Protein AF-0000000075737032 (afdb_homodimer)

Nearest PDB structures (foldseek):
  5h0o-assembly1_A  TM=7.007E-01  e=1.321E+00  Geobacillus virus E2
  5h0o-assembly1_A  TM=7.013E-01  e=1.709E+00  Geobacillus virus E2

Radius of gyration: 25.72 Å; Cα contacts (8 Å, |Δi|>4): 1007; chains: 2; bounding box: 72×62×54 Å

pLDDT: mean 96.7, std 4.14, range [61.66, 98.94]

Secondary structure (DSSP, 8-state):
----PPPS--HHHHHHHHHTT---HHHHHHHHHTHHHHHHHHHHHHHHHHTT-GGGSPPBSEETTEEHHHHHHHIIIIITT-TTTHHHHHHHHT-SGGGB-TTTSSSBP-EEEESS-TTTBGGGTT-GGGEEEE-HHHHHHHTT---SSGGGPPP-TTT----SS--EEEEEE--SS-EEEEEE---TTS-HHHHHHHHHHHHHTTHHHHHHHHHHHHHHHHHHHHHHHHHHS-HHHHHHHHHHHHHHHHHH-TT-HHHHHHHHHHH-HHIIIIITS--/----PPPS--HHHHHHHHHTT---HHHHHHHHHTHHHHHHHHHHHHHHHHTT-GGGSPPBSEETTEEHHHHHHHIIIIITT-TTTHHHHHHHHT-SGGGB-TTTSSSBP-EEEESS-TTTBGGGTT-GGGEEEE-HHHHHHHTT---SSGGGPPP-TTT----SS--EEEEEE--SS-EEEEEE---TTS-HHHHHHHHHHHHHTTHHHHHHHHHHHHHHHHHHHHHHHHHHS-HHHHHHHHHHHHHHHHHH-TT-HHHHHHHHHHH-HHIIIIITS--

Organism: Rhodopseudomonas palustris (strain ATCC BAA-98 / CGA009) (NCBI:txid258594)

Sequence (558 aa):
MRHLSRPTFVARDVLNLCIKSIRDNALKERLALVVDQIDAAEASYIQHGNMQDLYQIPQTLGIGGVTVDEMKRVYKNTFAKSARTRNIYDKIKKLPVNDICPICGQRTVGGLDHYLAQSLHSALVLAPINLVPACSDCNKAKLDAQPNAAAEQTLHPYFDNVDNEAWLYAAVAETNPASLRFYPDPPAGWSPVNQERVFKHFRTFGLGALYASHSGEELTNIRYGLQRIARRGTVEDVRLELLDRAESAKAAHVNSWQTAMYCALAESDWFCAGGFNVSMRHLSRPTFVARDVLNLCIKSIRDNALKERLALVVDQIDAAEASYIQHGNMQDLYQIPQTLGIGGVTVDEMKRVYKNTFAKSARTRNIYDKIKKLPVNDICPICGQRTVGGLDHYLAQSLHSALVLAPINLVPACSDCNKAKLDAQPNAAAEQTLHPYFDNVDNEAWLYAAVAETNPASLRFYPDPPAGWSPVNQERVFKHFRTFGLGALYASHSGEELTNIRYGLQRIARRGTVEDVRLELLDRAESAKAAHVNSWQTAMYCALAESDWFCAGGFNVS

Structure (mmCIF, N/CA/C/O backbone):
data_AF-0000000075737032-model_v1
#
loop_
_entity.id
_entity.type
_entity.pdbx_description
1 polymer 'Possible EA31 gene protein, phage lambda'
#
loop_
_atom_site.group_PDB
_atom_site.id
_atom_site.type_symbol
_atom_site.label_atom_id
_atom_site.label_alt_id
_atom_site.label_comp_id
_atom_site.label_asym_id
_atom_site.label_entity_id
_atom_site.label_seq_id
_atom_site.pdbx_PDB_ins_code
_atom_site.Cartn_x
_atom_site.Cartn_y
_atom_site.Cartn_z
_atom_site.occupancy
_atom_site.B_iso_or_equiv
_atom_site.auth_seq_id
_atom_site.auth_comp_id
_atom_site.auth_asym_id
_atom_site.auth_atom_id
_atom_site.pdbx_PDB_model_num
ATOM 1 N N . MET A 1 1 ? -5.461 13.445 2.154 1 95.44 1 MET A N 1
ATOM 2 C CA . MET A 1 1 ? -4.48 13.703 3.205 1 95.44 1 MET A CA 1
ATOM 3 C C . MET A 1 1 ? -5.16 13.812 4.566 1 95.44 1 MET A C 1
ATOM 5 O O . MET A 1 1 ? -6.227 14.422 4.684 1 95.44 1 MET A O 1
ATOM 9 N N . ARG A 1 2 ? -4.492 13.242 5.598 1 96.81 2 ARG A N 1
ATOM 10 C CA . ARG A 1 2 ? -5.008 13.297 6.961 1 96.81 2 ARG A CA 1
ATOM 11 C C . ARG A 1 2 ? -4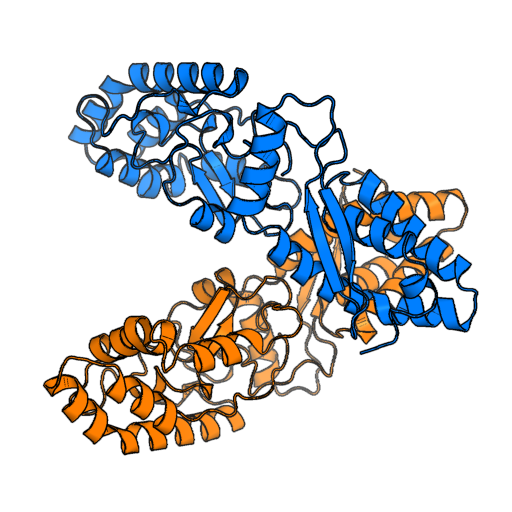.105 14.141 7.855 1 96.81 2 ARG A C 1
ATOM 13 O O . ARG A 1 2 ? -2.889 13.961 7.863 1 96.81 2 ARG A O 1
ATOM 20 N N . HIS A 1 3 ? -4.824 15.039 8.539 1 97.81 3 HIS A N 1
ATOM 21 C CA . HIS A 1 3 ? -4.094 15.906 9.461 1 97.81 3 HIS A CA 1
ATOM 22 C C . HIS A 1 3 ? -3.58 15.125 10.664 1 97.81 3 HIS A C 1
ATOM 24 O O . HIS A 1 3 ? -4.277 14.25 11.188 1 97.81 3 HIS A O 1
ATOM 30 N N . LEU A 1 4 ? -2.354 15.414 11.094 1 98.12 4 LEU A N 1
ATOM 31 C CA . LEU A 1 4 ? -1.751 14.836 12.289 1 98.12 4 LEU A CA 1
ATOM 32 C C . LEU A 1 4 ? -1.366 15.922 13.281 1 98.12 4 LEU A C 1
ATOM 34 O O . LEU A 1 4 ? -1.04 17.047 12.891 1 98.12 4 LEU A O 1
ATOM 38 N N . SER A 1 5 ? -1.38 15.57 14.531 1 97.69 5 SER A N 1
ATOM 39 C CA . SER A 1 5 ? -0.759 16.453 15.523 1 97.69 5 SER A CA 1
ATOM 40 C C . SER A 1 5 ? 0.754 16.5 15.336 1 97.69 5 SER A C 1
ATOM 42 O O . SER A 1 5 ? 1.385 15.492 15.023 1 97.69 5 SER A O 1
ATOM 44 N N . ARG A 1 6 ? 1.27 17.656 15.547 1 98 6 ARG A N 1
ATOM 45 C CA . ARG A 1 6 ? 2.715 17.828 15.445 1 98 6 ARG A CA 1
ATOM 46 C C . ARG A 1 6 ? 3.439 16.984 16.484 1 98 6 ARG A C 1
ATOM 48 O O . ARG A 1 6 ? 2.951 16.812 17.609 1 98 6 ARG A O 1
ATOM 55 N N . PRO A 1 7 ? 4.602 16.391 16.062 1 98.12 7 PRO A N 1
ATOM 56 C CA . PRO A 1 7 ? 5.391 15.742 17.109 1 98.12 7 PRO A CA 1
ATOM 57 C C . PRO A 1 7 ? 5.836 16.703 18.203 1 98.12 7 PRO A C 1
ATOM 59 O O . PRO A 1 7 ? 6.055 17.891 17.938 1 98.12 7 PRO A O 1
ATOM 62 N N . THR A 1 8 ? 6.023 16.172 19.406 1 97.12 8 THR A N 1
ATOM 63 C CA . THR A 1 8 ? 6.367 17.016 20.547 1 97.12 8 THR A CA 1
ATOM 64 C C . THR A 1 8 ? 7.879 17.078 20.75 1 97.12 8 THR A C 1
ATOM 66 O O . THR A 1 8 ? 8.375 17.844 21.578 1 97.12 8 THR A O 1
ATOM 69 N N . PHE A 1 9 ? 8.609 16.328 20.047 1 98 9 PHE A N 1
ATOM 70 C CA . PHE A 1 9 ? 10.07 16.328 20.125 1 98 9 PHE A CA 1
ATOM 71 C C . PHE A 1 9 ? 10.664 17.5 19.375 1 98 9 PHE A C 1
ATOM 73 O O . PHE A 1 9 ? 10.07 17.984 18.406 1 98 9 PHE A O 1
ATOM 80 N N . VAL A 1 10 ? 11.859 17.859 19.844 1 97.88 10 VAL A N 1
ATOM 81 C CA . VAL A 1 10 ? 12.484 19 19.172 1 97.88 10 VAL A CA 1
ATOM 82 C C . VAL A 1 10 ? 13.859 18.594 18.641 1 97.88 10 VAL A C 1
ATOM 84 O O . VAL A 1 10 ? 14.5 17.688 19.203 1 97.88 10 VAL A O 1
ATOM 87 N N . ALA A 1 11 ? 14.312 19.266 17.656 1 98.12 11 ALA A N 1
ATOM 88 C CA . ALA A 1 11 ? 15.516 18.906 16.906 1 98.12 11 ALA A CA 1
ATOM 89 C C . ALA A 1 11 ? 16.75 18.922 17.797 1 98.12 11 ALA A C 1
ATOM 91 O O . ALA A 1 11 ? 17.609 18.047 17.719 1 98.12 11 ALA A O 1
ATOM 92 N N . ARG A 1 12 ? 16.828 19.938 18.641 1 97.94 12 ARG A N 1
ATOM 93 C CA . ARG A 1 12 ? 17.969 20.062 19.547 1 97.94 12 ARG A CA 1
ATOM 94 C C . ARG A 1 12 ? 18.109 18.812 20.422 1 97.94 12 ARG A C 1
ATOM 96 O O . ARG A 1 12 ? 19.219 18.266 20.547 1 97.94 12 ARG A O 1
ATOM 103 N N . ASP A 1 13 ? 17.031 18.375 20.953 1 97.94 13 ASP A N 1
ATOM 104 C CA . ASP A 1 13 ? 17.062 17.219 21.828 1 97.94 13 ASP A CA 1
ATOM 105 C C . ASP A 1 13 ? 17.406 15.945 21.047 1 97.94 13 ASP A C 1
ATOM 107 O O . ASP A 1 13 ? 18.188 15.117 21.516 1 97.94 13 ASP A O 1
ATOM 111 N N . VAL A 1 14 ? 16.797 15.789 19.859 1 98.38 14 VAL A N 1
ATOM 112 C CA . VAL A 1 14 ? 17.078 14.641 19 1 98.38 14 VAL A CA 1
ATOM 113 C C . VAL A 1 14 ? 18.562 14.602 18.656 1 98.38 14 VAL A C 1
ATOM 115 O O . VAL A 1 14 ? 19.219 13.562 18.797 1 98.38 14 VAL A O 1
ATOM 118 N N . LEU A 1 15 ? 19.109 15.773 18.281 1 98.25 15 LEU A N 1
ATOM 119 C CA . LEU A 1 15 ? 20.516 15.844 17.938 1 98.25 15 LEU A CA 1
ATOM 120 C C . LEU A 1 15 ? 21.391 15.484 19.125 1 98.25 15 LEU A C 1
ATOM 122 O O . LEU A 1 15 ? 22.344 14.703 19 1 98.25 15 LEU A O 1
ATOM 126 N N . ASN A 1 16 ? 21.094 16 20.234 1 98.06 16 ASN A N 1
ATOM 127 C CA . ASN A 1 16 ? 21.891 15.734 21.438 1 98.06 16 ASN A CA 1
ATOM 128 C C . ASN A 1 16 ? 21.891 14.242 21.781 1 98.06 16 ASN A C 1
ATOM 130 O O . ASN A 1 16 ? 22.906 13.695 22.188 1 98.06 16 ASN A O 1
ATOM 134 N N . LEU A 1 17 ? 20.766 13.633 21.609 1 97.94 17 LEU A N 1
ATOM 135 C CA . LEU A 1 17 ? 20.688 12.195 21.859 1 97.94 17 LEU A CA 1
ATOM 136 C C . LEU A 1 17 ? 21.5 11.43 20.828 1 97.94 17 LEU A C 1
ATOM 138 O O . LEU A 1 17 ? 22.172 10.445 21.156 1 97.94 17 LEU A O 1
ATOM 142 N N . CYS A 1 18 ? 21.453 11.867 19.547 1 98.06 18 CYS A N 1
ATOM 143 C CA . CYS A 1 18 ? 22.25 11.234 18.516 1 98.06 18 CYS A CA 1
ATOM 144 C C . CYS A 1 18 ? 23.734 11.352 18.828 1 98.06 18 CYS A C 1
ATOM 146 O O . CYS A 1 18 ? 24.484 10.383 18.688 1 98.06 18 CYS A O 1
ATOM 148 N N . ILE A 1 19 ? 24.141 12.539 19.25 1 97.88 19 ILE A N 1
ATOM 149 C CA . ILE A 1 19 ? 25.547 12.812 19.562 1 97.88 19 ILE A CA 1
ATOM 150 C C . ILE A 1 19 ? 26.047 11.82 20.609 1 97.88 19 ILE A C 1
ATOM 152 O O . ILE A 1 19 ? 27.172 11.32 20.516 1 97.88 19 ILE A O 1
ATOM 156 N N . LYS A 1 20 ? 25.234 11.453 21.5 1 96.69 20 LYS A N 1
ATOM 157 C CA . LYS A 1 20 ? 25.594 10.539 22.578 1 96.69 20 LYS A CA 1
ATOM 158 C C . LYS A 1 20 ? 25.797 9.117 22.047 1 96.69 20 LYS A C 1
ATOM 160 O O . LYS A 1 20 ? 26.391 8.281 22.719 1 96.69 20 LYS A O 1
ATOM 165 N N . SER A 1 21 ? 25.266 8.859 20.844 1 95.81 21 SER A N 1
ATOM 166 C CA . SER A 1 21 ? 25.281 7.5 20.328 1 95.81 21 SER A CA 1
ATOM 167 C C . SER A 1 21 ? 26.328 7.34 19.219 1 95.81 21 SER A C 1
ATOM 169 O O . SER A 1 21 ? 26.547 6.238 18.719 1 95.81 21 SER A O 1
ATOM 171 N N . ILE A 1 22 ? 26.906 8.438 18.781 1 96.19 22 ILE A N 1
ATOM 172 C CA . ILE A 1 22 ? 27.891 8.422 17.703 1 96.19 22 ILE A CA 1
ATOM 173 C C . ILE A 1 22 ? 29.281 8.125 18.266 1 96.19 22 ILE A C 1
ATOM 175 O O . ILE A 1 22 ? 29.641 8.633 19.328 1 96.19 22 ILE A O 1
ATOM 179 N N . ARG A 1 23 ? 30.125 7.293 17.609 1 93.75 23 ARG A N 1
ATOM 180 C CA . ARG A 1 23 ? 31.453 6.895 18.047 1 93.75 23 ARG A CA 1
ATOM 181 C C . ARG A 1 23 ? 32.531 7.844 17.516 1 93.75 23 ARG A C 1
ATOM 183 O O . ARG A 1 23 ? 33.562 8.055 18.156 1 93.75 23 ARG A O 1
ATOM 190 N N . ASP A 1 24 ? 32.25 8.43 16.375 1 95.88 24 ASP A N 1
ATOM 191 C CA . ASP A 1 24 ? 33.188 9.359 15.742 1 95.88 24 ASP A CA 1
ATOM 192 C C . ASP A 1 24 ? 33.281 10.664 16.516 1 95.88 24 ASP A C 1
ATOM 194 O O . ASP A 1 24 ? 32.438 11.555 16.359 1 95.88 24 ASP A O 1
ATOM 198 N N . ASN A 1 25 ? 34.438 10.875 17.281 1 97 25 ASN A N 1
ATOM 199 C CA . ASN A 1 25 ? 34.594 12.023 18.172 1 97 25 ASN A CA 1
ATOM 200 C C . ASN A 1 25 ? 34.656 13.336 17.391 1 97 25 ASN A C 1
ATOM 202 O O . ASN A 1 25 ? 34.125 14.352 17.859 1 97 25 ASN A O 1
ATOM 206 N N . ALA A 1 26 ? 35.281 13.305 16.297 1 97.62 26 ALA A N 1
ATOM 207 C CA . ALA A 1 26 ? 35.375 14.516 15.484 1 97.62 26 ALA A CA 1
ATOM 208 C C . ALA A 1 26 ? 34 14.961 15.016 1 97.62 26 ALA A C 1
ATOM 210 O O . ALA A 1 26 ? 33.656 16.156 15.062 1 97.62 26 ALA A O 1
ATOM 211 N N . LEU A 1 27 ? 33.219 14.008 14.609 1 97.69 27 LEU A N 1
ATOM 212 C CA . LEU A 1 27 ? 31.859 14.32 14.18 1 97.69 27 LEU A CA 1
ATOM 213 C C . LEU A 1 27 ? 31.016 14.828 15.344 1 97.69 27 LEU A C 1
ATOM 215 O O . LEU A 1 27 ? 30.25 15.789 15.203 1 97.69 27 LEU A O 1
ATOM 219 N N . LYS A 1 28 ? 31.172 14.227 16.547 1 97.81 28 LYS A N 1
ATOM 220 C CA . LYS A 1 28 ? 30.438 14.656 17.734 1 97.81 28 LYS A CA 1
ATOM 221 C C . LYS A 1 28 ? 30.703 16.141 18.031 1 97.81 28 LYS A C 1
ATOM 223 O O . LYS A 1 28 ? 29.766 16.891 18.312 1 97.81 28 LYS A O 1
ATOM 228 N N . GLU A 1 29 ? 31.938 16.422 17.938 1 97.81 29 GLU A N 1
ATOM 229 C CA . GLU A 1 29 ? 32.344 17.797 18.25 1 97.81 29 GLU A CA 1
ATOM 230 C C . GLU A 1 29 ? 31.734 18.781 17.25 1 97.81 29 GLU A C 1
ATOM 232 O O . GLU A 1 29 ? 31.219 19.828 17.625 1 97.81 29 GLU A O 1
ATOM 237 N N . ARG A 1 30 ? 31.781 18.469 15.992 1 98.19 30 ARG A N 1
ATOM 238 C CA . ARG A 1 30 ? 31.219 19.344 14.961 1 98.19 30 ARG A CA 1
ATOM 239 C C . ARG A 1 30 ? 29.703 19.453 15.102 1 98.19 30 ARG A C 1
ATOM 241 O O . ARG A 1 30 ? 29.125 20.531 14.938 1 98.19 30 ARG A O 1
ATOM 248 N N . LEU A 1 31 ? 29.047 18.344 15.445 1 98.31 31 LEU A N 1
ATOM 249 C CA . LEU A 1 31 ? 27.594 18.344 15.648 1 98.31 31 LEU A CA 1
ATOM 250 C C . LEU A 1 31 ? 27.219 19.203 16.859 1 98.31 31 LEU A C 1
ATOM 252 O O . LEU A 1 31 ? 26.234 19.938 16.812 1 98.31 31 LEU A O 1
ATOM 256 N N . ALA A 1 32 ? 28.016 19.141 17.891 1 98.06 32 ALA A N 1
ATOM 257 C CA . ALA A 1 32 ? 27.766 19.922 19.094 1 98.06 32 ALA A CA 1
ATOM 258 C C . ALA A 1 32 ? 27.828 21.422 18.812 1 98.06 32 ALA A C 1
ATOM 260 O O . ALA A 1 32 ? 27.125 22.203 19.438 1 98.06 32 ALA A O 1
ATOM 261 N N . LEU A 1 33 ? 28.594 21.766 17.844 1 97.88 33 LEU A N 1
ATOM 262 C CA . LEU A 1 33 ? 28.812 23.172 17.516 1 97.88 33 LEU A CA 1
ATOM 263 C C . LEU A 1 33 ? 27.656 23.734 16.719 1 97.88 33 LEU A C 1
ATOM 265 O O . LEU A 1 33 ? 27.516 24.953 16.609 1 97.88 33 LEU A O 1
ATOM 269 N N . VAL A 1 34 ? 26.812 22.828 16.203 1 97.75 34 VAL A N 1
ATOM 270 C CA . VAL A 1 34 ? 25.797 23.344 15.289 1 97.75 34 VAL A CA 1
ATOM 271 C C . VAL A 1 34 ? 24.422 23.188 15.922 1 97.75 34 VAL A C 1
ATOM 273 O O . VAL A 1 34 ? 23.391 23.391 15.258 1 97.75 34 VAL A O 1
ATOM 276 N N . VAL A 1 35 ? 24.312 22.844 17.172 1 97.81 35 VAL A N 1
ATOM 277 C CA . VAL A 1 35 ? 23.047 22.594 17.859 1 97.81 35 VAL A CA 1
ATOM 278 C C . VAL A 1 35 ? 22.156 23.844 17.75 1 97.81 35 VAL A C 1
ATOM 280 O O . VAL A 1 35 ? 20.969 23.734 17.453 1 97.81 35 VAL A O 1
ATOM 283 N N . ASP A 1 36 ? 22.734 24.969 17.984 1 97.5 36 ASP A N 1
ATOM 284 C CA . ASP A 1 36 ? 21.953 26.203 17.953 1 97.5 36 ASP A CA 1
ATOM 285 C C . ASP A 1 36 ? 21.438 26.5 16.531 1 97.5 36 ASP A C 1
ATOM 287 O O . ASP A 1 36 ? 20.328 27 16.359 1 97.5 36 ASP A O 1
ATOM 291 N N . GLN A 1 37 ? 22.25 26.219 15.578 1 97.06 37 GLN A N 1
ATOM 292 C CA . GLN A 1 37 ? 21.828 26.406 14.195 1 97.06 37 GLN A CA 1
ATOM 293 C C . GLN A 1 37 ? 20.656 25.484 13.852 1 97.06 37 GLN A C 1
ATOM 295 O O . GLN A 1 37 ? 19.734 25.891 13.141 1 97.06 37 GLN A O 1
ATOM 300 N N . ILE A 1 38 ? 20.703 24.281 14.375 1 97.62 38 ILE A N 1
ATOM 301 C CA . ILE A 1 38 ? 19.656 23.312 14.156 1 97.62 38 ILE A CA 1
ATOM 302 C C . ILE A 1 38 ? 18.359 23.781 14.82 1 97.62 38 ILE A C 1
ATOM 304 O O . ILE A 1 38 ? 17.281 23.703 14.227 1 97.62 38 ILE A O 1
ATOM 308 N N . ASP A 1 39 ? 18.531 24.234 15.961 1 97.69 39 ASP A N 1
ATOM 309 C CA . ASP A 1 39 ? 17.375 24.766 16.688 1 97.69 39 ASP A CA 1
ATOM 310 C C . ASP A 1 39 ? 16.75 25.938 15.938 1 97.69 39 ASP A C 1
ATOM 312 O O . ASP A 1 39 ? 15.523 26 15.812 1 97.69 39 ASP A O 1
ATOM 316 N N . ALA A 1 40 ? 17.547 26.844 15.445 1 97.69 40 ALA A N 1
ATOM 317 C CA . ALA A 1 40 ? 17.062 28 14.688 1 97.69 40 ALA A CA 1
ATOM 318 C C . ALA A 1 40 ? 16.391 27.562 13.391 1 97.69 40 ALA A C 1
ATOM 320 O O . ALA A 1 40 ? 15.375 28.141 12.984 1 97.69 40 ALA A O 1
ATOM 321 N N . ALA A 1 41 ? 16.953 26.578 12.758 1 98 41 ALA A N 1
ATOM 322 C CA . ALA A 1 41 ? 16.375 26.047 11.523 1 98 41 ALA A CA 1
ATOM 323 C C . ALA A 1 41 ? 14.992 25.469 11.773 1 98 41 ALA A C 1
ATOM 325 O O . ALA A 1 41 ? 14.078 25.672 10.969 1 98 41 ALA A O 1
ATOM 326 N N . GLU A 1 42 ? 14.859 24.703 12.836 1 98.5 42 GLU A N 1
ATOM 327 C CA . GLU A 1 42 ? 13.547 24.156 13.18 1 98.5 42 GLU A CA 1
ATOM 328 C C . GLU A 1 42 ? 12.539 25.266 13.453 1 98.5 42 GLU A C 1
ATOM 330 O O . GLU A 1 42 ? 11.391 25.188 13.008 1 98.5 42 GLU A O 1
ATOM 335 N N . ALA A 1 43 ? 12.961 26.297 14.18 1 98.56 43 ALA A N 1
ATOM 336 C CA . ALA A 1 43 ? 12.086 27.422 14.453 1 98.56 43 ALA A CA 1
ATOM 337 C C . ALA A 1 43 ? 11.633 28.094 13.156 1 98.56 43 ALA A C 1
ATOM 339 O O . ALA A 1 43 ? 10.453 28.422 13.008 1 98.56 43 ALA A O 1
ATOM 340 N N . SER A 1 44 ? 12.594 28.297 12.312 1 98.5 44 SER A N 1
ATOM 341 C CA . SER A 1 44 ? 12.273 28.859 11.008 1 98.5 44 SER A CA 1
ATOM 342 C C . SER A 1 44 ? 11.289 27.969 10.25 1 98.5 44 SER A C 1
ATOM 344 O O . SER A 1 44 ? 10.344 28.469 9.633 1 98.5 44 SER A O 1
ATOM 346 N N . TYR A 1 45 ? 11.492 26.656 10.297 1 98.56 45 TYR A N 1
ATOM 347 C CA . TYR A 1 45 ? 10.609 25.688 9.648 1 98.56 45 TYR A CA 1
ATOM 348 C C . TYR A 1 45 ? 9.18 25.828 10.172 1 98.56 45 TYR A C 1
ATOM 350 O O . TYR A 1 45 ? 8.227 25.844 9.391 1 98.56 45 TYR A O 1
ATOM 358 N N . ILE A 1 46 ? 9.047 25.938 11.445 1 98.75 46 ILE A N 1
ATOM 359 C CA . ILE A 1 46 ? 7.734 26.047 12.07 1 98.75 46 ILE A CA 1
ATOM 360 C C . ILE A 1 46 ? 7.051 27.328 11.617 1 98.75 46 ILE A C 1
ATOM 362 O O . ILE A 1 46 ? 5.867 27.328 11.273 1 98.75 46 ILE A O 1
ATOM 366 N N . GLN A 1 47 ? 7.824 28.406 11.562 1 98.56 47 GLN A N 1
ATOM 367 C CA . GLN A 1 47 ? 7.273 29.672 11.117 1 98.56 47 GLN A CA 1
ATOM 368 C C . GLN A 1 47 ? 6.773 29.594 9.68 1 98.56 47 GLN A C 1
ATOM 370 O O . GLN A 1 47 ? 5.637 29.969 9.391 1 98.56 47 GLN A O 1
ATOM 375 N N . HIS A 1 48 ? 7.609 29.047 8.828 1 98.38 48 HIS A N 1
ATOM 376 C CA . HIS A 1 48 ? 7.242 28.938 7.418 1 98.38 48 HIS A CA 1
ATOM 377 C C . HIS A 1 48 ? 6.102 27.938 7.227 1 98.38 48 HIS A C 1
ATOM 379 O O . HIS A 1 48 ? 5.238 28.141 6.371 1 98.38 48 HIS A O 1
ATOM 385 N N . GLY A 1 49 ? 6.152 26.828 7.961 1 98 49 GLY A N 1
ATOM 386 C CA . GLY A 1 49 ? 5.051 25.875 7.914 1 98 49 GLY A CA 1
ATOM 387 C C . GLY A 1 49 ? 3.709 26.5 8.242 1 98 49 GLY A C 1
ATOM 388 O O . GLY A 1 49 ? 2.723 26.281 7.543 1 98 49 GLY A O 1
ATOM 389 N N . ASN A 1 50 ? 3.705 27.328 9.281 1 97.81 50 ASN A N 1
ATOM 390 C CA . ASN A 1 50 ? 2.482 28.016 9.703 1 97.81 50 ASN A CA 1
ATOM 391 C C . ASN A 1 50 ? 1.976 28.969 8.641 1 97.81 50 ASN A C 1
ATOM 393 O O . ASN A 1 50 ? 0.77 29.203 8.523 1 97.81 50 ASN A O 1
ATOM 397 N N . MET A 1 51 ? 2.869 29.469 7.848 1 96.81 51 MET A N 1
ATOM 398 C CA . MET A 1 51 ? 2.523 30.438 6.82 1 96.81 51 MET A CA 1
ATOM 399 C C . MET A 1 51 ? 2.342 29.766 5.465 1 96.81 51 MET A C 1
ATOM 401 O O . MET A 1 51 ? 2.098 30.438 4.461 1 96.81 51 MET A O 1
ATOM 405 N N . GLN A 1 52 ? 2.498 28.469 5.379 1 95.75 52 GLN A N 1
ATOM 406 C CA . GLN A 1 52 ? 2.375 27.672 4.164 1 95.75 52 GLN A CA 1
ATOM 407 C C . GLN A 1 52 ? 3.35 28.156 3.09 1 95.75 52 GLN A C 1
ATOM 409 O O . GLN A 1 52 ? 2.99 28.25 1.916 1 95.75 52 GLN A O 1
ATOM 414 N N . ASP A 1 53 ? 4.551 28.453 3.49 1 97.38 53 ASP A N 1
ATOM 415 C CA . ASP A 1 53 ? 5.539 28.922 2.523 1 97.38 53 ASP A CA 1
ATOM 416 C C . ASP A 1 53 ? 6.902 28.281 2.775 1 97.38 53 ASP A C 1
ATOM 418 O O . ASP A 1 53 ? 7.934 28.953 2.68 1 97.38 53 ASP A O 1
ATOM 422 N N . LEU A 1 54 ? 6.863 27 3.078 1 97.38 54 LEU A N 1
ATOM 423 C CA . LEU A 1 54 ? 8.078 26.234 3.338 1 97.38 54 LEU A CA 1
ATOM 424 C C . LEU A 1 54 ? 9.031 26.312 2.154 1 97.38 54 LEU A C 1
ATOM 426 O O . LEU A 1 54 ? 10.25 26.172 2.322 1 97.38 54 LEU A O 1
ATOM 430 N N . TYR A 1 55 ? 8.5 26.562 0.959 1 96.31 55 TYR A N 1
ATOM 431 C CA . TYR A 1 55 ? 9.305 26.641 -0.251 1 96.31 55 TYR A CA 1
ATOM 432 C C . TYR A 1 55 ? 10.328 27.766 -0.152 1 96.31 55 TYR A C 1
ATOM 434 O O . TYR A 1 55 ? 11.289 27.812 -0.919 1 96.31 55 TYR A O 1
ATOM 442 N N . GLN A 1 56 ? 10.18 28.609 0.83 1 97.12 56 GLN A N 1
ATOM 443 C CA . GLN A 1 56 ? 11.039 29.766 0.959 1 97.12 56 GLN A CA 1
ATOM 444 C C . GLN A 1 56 ? 12.273 29.453 1.806 1 97.12 56 GLN A C 1
ATOM 446 O O . GLN A 1 56 ? 13.203 30.25 1.877 1 97.12 56 GLN A O 1
ATOM 451 N N . ILE A 1 57 ? 12.227 28.328 2.434 1 97 57 ILE A N 1
ATOM 452 C CA . ILE A 1 57 ? 13.391 27.953 3.238 1 97 57 ILE A CA 1
ATOM 453 C C . ILE A 1 57 ? 14.57 27.656 2.324 1 97 57 ILE A C 1
ATOM 455 O O . ILE A 1 57 ? 14.477 26.797 1.439 1 97 57 ILE A O 1
ATOM 459 N N . PRO A 1 58 ? 15.641 28.391 2.537 1 94.25 58 PRO A N 1
ATOM 460 C CA . PRO A 1 58 ? 16.781 28.188 1.646 1 94.25 58 PRO A CA 1
ATOM 461 C C . PRO A 1 58 ? 17.406 26.797 1.781 1 94.25 58 PRO A C 1
ATOM 463 O O . PRO A 1 58 ? 17.422 26.234 2.877 1 94.25 58 PRO A O 1
ATOM 466 N N . GLN A 1 59 ? 17.922 26.297 0.638 1 93.38 59 GLN A N 1
ATOM 467 C CA . GLN A 1 59 ? 18.641 25.031 0.629 1 93.38 59 GLN A CA 1
ATOM 468 C C . GLN A 1 59 ? 20.016 25.188 1.278 1 93.38 59 GLN A C 1
ATOM 470 O O . GLN A 1 59 ? 20.688 26.203 1.097 1 93.38 59 GLN A O 1
ATOM 475 N N . THR A 1 60 ? 20.312 24.234 2.105 1 89.88 60 THR A N 1
ATOM 476 C CA . THR A 1 60 ? 21.625 24.203 2.73 1 89.88 60 THR A CA 1
ATOM 477 C C . THR A 1 60 ? 22.266 22.812 2.559 1 89.88 60 THR A C 1
ATOM 479 O O . THR A 1 60 ? 21.719 21.812 3.035 1 89.88 60 THR A O 1
ATOM 482 N N . LEU A 1 61 ? 23.422 22.719 1.92 1 89.75 61 LEU A N 1
ATOM 483 C CA . LEU A 1 61 ? 24.062 21.438 1.63 1 89.75 61 LEU A CA 1
ATOM 484 C C . LEU A 1 61 ? 25.031 21.047 2.746 1 89.75 61 LEU A C 1
ATOM 486 O O . LEU A 1 61 ? 25.859 20.156 2.57 1 89.75 61 LEU A O 1
ATOM 490 N N . GLY A 1 62 ? 24.969 21.703 3.846 1 93.69 62 GLY A N 1
ATOM 491 C CA . GLY A 1 62 ? 25.734 21.484 5.055 1 93.69 62 GLY A CA 1
ATOM 492 C C . GLY A 1 62 ? 25.406 22.469 6.16 1 93.69 62 GLY A C 1
ATOM 493 O O . GLY A 1 62 ? 24.656 23.422 5.941 1 93.69 62 GLY A O 1
ATOM 494 N N . ILE A 1 63 ? 25.859 22.188 7.273 1 94.75 63 ILE A N 1
ATOM 495 C CA . ILE A 1 63 ? 25.641 23.062 8.422 1 94.75 63 ILE A CA 1
ATOM 496 C C . ILE A 1 63 ? 26.906 23.094 9.289 1 94.75 63 ILE A C 1
ATOM 498 O O . ILE A 1 63 ? 27.312 22.078 9.836 1 94.75 63 ILE A O 1
ATOM 502 N N . GLY A 1 64 ? 27.422 24.297 9.227 1 92.94 64 GLY A N 1
ATOM 503 C CA . GLY A 1 64 ? 28.719 24.391 9.891 1 92.94 64 GLY A CA 1
ATOM 504 C C . GLY A 1 64 ? 29.766 23.484 9.281 1 92.94 64 GLY A C 1
ATOM 505 O O . GLY A 1 64 ? 30.016 23.531 8.078 1 92.94 64 GLY A O 1
ATOM 506 N N . GLY A 1 65 ? 30.375 22.672 9.914 1 93.81 65 GLY A N 1
ATOM 507 C CA . GLY A 1 65 ? 31.391 21.75 9.445 1 93.81 65 GLY A CA 1
ATOM 508 C C . GLY A 1 65 ? 30.859 20.359 9.18 1 93.81 65 GLY A C 1
ATOM 509 O O . GLY A 1 65 ? 31.625 19.438 8.859 1 93.81 65 GLY A O 1
ATOM 510 N N . VAL A 1 66 ? 29.562 20.219 9.227 1 97.69 66 VAL A N 1
ATOM 511 C CA . VAL A 1 66 ? 28.969 18.906 9.016 1 97.69 66 VAL A CA 1
ATOM 512 C C . VAL A 1 66 ? 28.359 18.828 7.617 1 97.69 66 VAL A C 1
ATOM 514 O O . VAL A 1 66 ? 27.516 19.656 7.25 1 97.69 66 VAL A O 1
ATOM 517 N N . THR A 1 67 ? 28.719 17.875 6.828 1 96.75 67 THR A N 1
ATOM 518 C CA . THR A 1 67 ? 28.25 17.734 5.453 1 96.75 67 THR A CA 1
ATOM 519 C C . THR A 1 67 ? 26.859 17.109 5.418 1 96.75 67 THR A C 1
ATOM 521 O O . THR A 1 67 ? 26.406 16.531 6.406 1 96.75 67 THR A O 1
ATOM 524 N N . VAL A 1 68 ? 26.281 17.25 4.25 1 95.81 68 VAL A N 1
ATOM 525 C CA . VAL A 1 68 ? 24.953 16.672 4.055 1 95.81 68 VAL A CA 1
ATOM 526 C C . VAL A 1 68 ? 25.031 15.156 4.176 1 95.81 68 VAL A C 1
ATOM 528 O O . VAL A 1 68 ? 24.141 14.531 4.762 1 95.81 68 VAL A O 1
ATOM 531 N N . ASP A 1 69 ? 26.062 14.562 3.666 1 97.06 69 ASP A N 1
ATOM 532 C CA . ASP A 1 69 ? 26.219 13.109 3.732 1 97.06 69 ASP A CA 1
ATOM 533 C C . ASP A 1 69 ? 26.375 12.641 5.176 1 97.06 69 ASP A C 1
ATOM 535 O O . ASP A 1 69 ? 25.859 11.586 5.547 1 97.06 69 ASP A O 1
ATOM 539 N N . GLU A 1 70 ? 27.078 13.391 5.918 1 97.62 70 GLU A N 1
ATOM 540 C CA . GLU A 1 70 ? 27.234 13.055 7.328 1 97.62 70 GLU A CA 1
ATOM 541 C C . GLU A 1 70 ? 25.891 13.133 8.062 1 97.62 70 GLU A C 1
ATOM 543 O O . GLU A 1 70 ? 25.578 12.273 8.883 1 97.62 70 GLU A O 1
ATOM 548 N N . MET A 1 71 ? 25.125 14.18 7.742 1 97.69 71 MET A N 1
ATOM 549 C CA . MET A 1 71 ? 23.812 14.312 8.375 1 97.69 71 MET A CA 1
ATOM 550 C C . MET A 1 71 ? 22.906 13.141 8 1 97.69 71 MET A C 1
ATOM 552 O O . MET A 1 71 ? 22.203 12.602 8.859 1 97.69 71 MET A O 1
ATOM 556 N N . LYS A 1 72 ? 22.922 12.797 6.734 1 97.62 72 LYS A N 1
ATOM 557 C CA . LYS A 1 72 ? 22.141 11.648 6.281 1 97.62 72 LYS A CA 1
ATOM 558 C C . LYS A 1 72 ? 22.547 10.383 7.035 1 97.62 72 LYS A C 1
ATOM 560 O O . LYS A 1 72 ? 21.688 9.578 7.406 1 97.62 72 LYS A O 1
ATOM 565 N N . ARG A 1 73 ? 23.812 10.203 7.227 1 97.44 73 ARG A N 1
ATOM 566 C CA . ARG A 1 73 ? 24.328 9.047 7.949 1 97.44 73 ARG A CA 1
ATOM 567 C C . ARG A 1 73 ? 23.844 9.055 9.398 1 97.44 73 ARG A C 1
ATOM 569 O O . ARG A 1 73 ? 23.516 8.008 9.953 1 97.44 73 ARG A O 1
ATOM 576 N N . VAL A 1 74 ? 23.906 10.219 9.992 1 98.06 74 VAL A N 1
ATOM 577 C CA . VAL A 1 74 ? 23.438 10.336 11.367 1 98.06 74 VAL A CA 1
ATOM 578 C C . VAL A 1 74 ? 21.953 9.945 11.438 1 98.06 74 VAL A C 1
ATOM 580 O O . VAL A 1 74 ? 21.547 9.227 12.359 1 98.06 74 VAL A O 1
ATOM 583 N N . TYR A 1 75 ? 21.219 10.406 10.516 1 98.31 75 TYR A N 1
ATOM 584 C CA . TYR A 1 75 ? 19.812 10.016 10.484 1 98.31 75 TYR A CA 1
ATOM 585 C C . TYR A 1 75 ? 19.656 8.508 10.336 1 98.31 75 TYR A C 1
ATOM 587 O O . TYR A 1 75 ? 18.969 7.867 11.133 1 98.31 75 TYR A O 1
ATOM 595 N N . LYS A 1 76 ? 20.266 7.957 9.336 1 97.75 76 LYS A N 1
ATOM 596 C CA . LYS A 1 76 ? 20.062 6.566 8.93 1 97.75 76 LYS A CA 1
ATOM 597 C C . LYS A 1 76 ? 20.641 5.602 9.961 1 97.75 76 LYS A C 1
ATOM 599 O O . LYS A 1 76 ? 19.984 4.621 10.328 1 97.75 76 LYS A O 1
ATOM 604 N N . ASN A 1 77 ? 21.75 5.898 10.523 1 96.81 77 ASN A N 1
ATOM 605 C CA . ASN A 1 77 ? 22.484 4.922 11.32 1 96.81 77 ASN A CA 1
ATOM 606 C C . ASN A 1 77 ? 22.328 5.188 12.812 1 96.81 77 ASN A C 1
ATOM 608 O O . ASN A 1 77 ? 22.641 4.324 13.641 1 96.81 77 ASN A O 1
ATOM 612 N N . THR A 1 78 ? 21.922 6.344 13.156 1 97.19 78 THR A N 1
ATOM 613 C CA . THR A 1 78 ? 21.828 6.66 14.578 1 97.19 78 THR A CA 1
ATOM 614 C C . THR A 1 78 ? 20.375 6.949 14.961 1 97.19 78 THR A C 1
ATOM 616 O O . THR A 1 78 ? 19.734 6.152 15.656 1 97.19 78 THR A O 1
ATOM 619 N N . PHE A 1 79 ? 19.797 8.031 14.398 1 98.19 79 PHE A N 1
ATOM 620 C CA . PHE A 1 79 ? 18.438 8.414 14.773 1 98.19 79 PHE A CA 1
ATOM 621 C C . PHE A 1 79 ? 17.469 7.25 14.562 1 98.19 79 PHE A C 1
ATOM 623 O O . PHE A 1 79 ? 16.703 6.902 15.453 1 98.19 79 PHE A O 1
ATOM 630 N N . ALA A 1 80 ? 17.562 6.598 13.406 1 97.06 80 ALA A N 1
ATOM 631 C CA . ALA A 1 80 ? 16.609 5.578 13.008 1 97.06 80 ALA A CA 1
ATOM 632 C C . ALA A 1 80 ? 16.922 4.234 13.664 1 97.06 80 ALA A C 1
ATOM 634 O O . ALA A 1 80 ? 16.078 3.336 13.695 1 97.06 80 ALA A O 1
ATOM 635 N N . LYS A 1 81 ? 18.125 4.043 14.258 1 95.81 81 LYS A N 1
ATOM 636 C CA . LYS A 1 81 ? 18.5 2.68 14.625 1 95.81 81 LYS A CA 1
ATOM 637 C C . LYS A 1 81 ? 18.984 2.613 16.062 1 95.81 81 LYS A C 1
ATOM 639 O O . LYS A 1 81 ? 18.922 1.556 16.703 1 95.81 81 LYS A O 1
ATOM 644 N N . SER A 1 82 ? 19.5 3.74 16.531 1 95.62 82 SER A N 1
ATOM 645 C CA . SER A 1 82 ? 20.109 3.68 17.844 1 95.62 82 SER A CA 1
ATOM 646 C C . SER A 1 82 ? 19.078 3.479 18.938 1 95.62 82 SER A C 1
ATOM 648 O O . SER A 1 82 ? 17.969 4.004 18.844 1 95.62 82 SER A O 1
ATOM 650 N N . ALA A 1 83 ? 19.406 2.756 19.984 1 93.62 83 ALA A N 1
ATOM 651 C CA . ALA A 1 83 ? 18.531 2.473 21.109 1 93.62 83 ALA A CA 1
ATOM 652 C C . ALA A 1 83 ? 18.078 3.762 21.797 1 93.62 83 ALA A C 1
ATOM 654 O O . ALA A 1 83 ? 16.969 3.838 22.328 1 93.62 83 ALA A O 1
ATOM 655 N N . ARG A 1 84 ? 18.922 4.797 21.812 1 93.44 84 ARG A N 1
ATOM 656 C CA . ARG A 1 84 ? 18.641 6.047 22.5 1 93.44 84 ARG A CA 1
ATOM 657 C C . ARG A 1 84 ? 17.609 6.875 21.75 1 93.44 84 ARG A C 1
ATOM 659 O O . ARG A 1 84 ? 16.875 7.66 22.359 1 93.44 84 ARG A O 1
ATOM 666 N N . THR A 1 85 ? 17.547 6.707 20.422 1 96.94 85 THR A N 1
ATOM 667 C CA . THR A 1 85 ? 16.719 7.621 19.641 1 96.94 85 THR A CA 1
ATOM 668 C C . THR A 1 85 ? 15.609 6.863 18.922 1 96.94 85 THR A C 1
ATOM 670 O O . THR A 1 85 ? 14.648 7.465 18.453 1 96.94 85 THR A O 1
ATOM 673 N N . ARG A 1 86 ? 15.68 5.535 18.891 1 96.88 86 ARG A N 1
ATOM 674 C CA . ARG A 1 86 ? 14.719 4.734 18.156 1 96.88 86 ARG A CA 1
ATOM 675 C C . ARG A 1 86 ? 13.297 4.961 18.672 1 96.88 86 ARG A C 1
ATOM 677 O O . ARG A 1 86 ? 12.344 4.98 17.891 1 96.88 86 ARG A O 1
ATOM 684 N N . ASN A 1 87 ? 13.156 5.109 19.953 1 96.94 87 ASN A N 1
ATOM 685 C CA . ASN A 1 87 ? 11.844 5.348 20.547 1 96.94 87 ASN A CA 1
ATOM 686 C C . ASN A 1 87 ? 11.188 6.605 19.984 1 96.94 87 ASN A C 1
ATOM 688 O O . ASN A 1 87 ? 9.977 6.641 19.766 1 96.94 87 ASN A O 1
ATOM 692 N N . ILE A 1 88 ? 11.953 7.664 19.781 1 98.12 88 ILE A N 1
ATOM 693 C CA . ILE A 1 88 ? 11.445 8.906 19.203 1 98.12 88 ILE A CA 1
ATOM 694 C C . ILE A 1 88 ? 11.008 8.656 17.766 1 98.12 88 ILE A C 1
ATOM 696 O O . ILE A 1 88 ? 9.898 9.047 17.375 1 98.12 88 ILE A O 1
ATOM 700 N N . TYR A 1 89 ? 11.852 7.945 17.031 1 98.44 89 TYR A N 1
ATOM 701 C CA . TYR A 1 89 ? 11.523 7.578 15.656 1 98.44 89 TYR A CA 1
ATOM 702 C C . TYR A 1 89 ? 10.195 6.832 15.594 1 98.44 89 TYR A C 1
ATOM 704 O O . TYR A 1 89 ? 9.312 7.188 14.812 1 98.44 89 TYR A O 1
ATOM 712 N N . ASP A 1 90 ? 10.039 5.863 16.438 1 98.19 90 ASP A N 1
ATOM 713 C CA . ASP A 1 90 ? 8.859 5.008 16.438 1 98.19 90 ASP A CA 1
ATOM 714 C C . ASP A 1 90 ? 7.617 5.793 16.859 1 98.19 90 ASP A C 1
ATOM 716 O O . ASP A 1 90 ? 6.527 5.57 16.328 1 98.19 90 ASP A O 1
ATOM 720 N N . LYS A 1 91 ? 7.758 6.676 17.797 1 98.31 91 LYS A N 1
ATOM 721 C CA . LYS A 1 91 ? 6.629 7.48 18.25 1 98.31 91 LYS A CA 1
ATOM 722 C C . LYS A 1 91 ? 6.117 8.391 17.141 1 98.31 91 LYS A C 1
ATOM 724 O O . LYS A 1 91 ? 4.91 8.555 16.969 1 98.31 91 LYS A O 1
ATOM 729 N N . ILE A 1 92 ? 7.031 8.984 16.391 1 98.69 92 ILE A N 1
ATOM 730 C CA . ILE A 1 92 ? 6.621 9.82 15.273 1 98.69 92 ILE A CA 1
ATOM 731 C C . ILE A 1 92 ? 5.941 8.961 14.211 1 98.69 92 ILE A C 1
ATOM 733 O O . ILE A 1 92 ? 4.875 9.312 13.703 1 98.69 92 ILE A O 1
ATOM 737 N N . LYS A 1 93 ? 6.57 7.832 13.922 1 98.38 93 LYS A N 1
ATOM 738 C CA . LYS A 1 93 ? 6.07 6.91 12.906 1 98.38 93 LYS A CA 1
ATOM 739 C C . LYS A 1 93 ? 4.66 6.43 13.25 1 98.38 93 LYS A C 1
ATOM 741 O O . LYS A 1 93 ? 3.857 6.16 12.352 1 98.38 93 LYS A O 1
ATOM 746 N N . LYS A 1 94 ? 4.281 6.363 14.523 1 97.94 94 LYS A N 1
ATOM 747 C CA . LYS A 1 94 ? 3.039 5.762 14.992 1 97.94 94 LYS A CA 1
ATOM 748 C C . LYS A 1 94 ? 1.959 6.82 15.195 1 97.94 94 LYS A C 1
ATOM 750 O O . LYS A 1 94 ? 0.871 6.516 15.695 1 97.94 94 LYS A O 1
ATOM 755 N N . LEU A 1 95 ? 2.221 8.039 14.781 1 98.25 95 LEU A N 1
ATOM 756 C CA . LEU A 1 95 ? 1.269 9.125 14.984 1 98.25 95 LEU A CA 1
ATOM 757 C C . LEU A 1 95 ? -0.037 8.852 14.242 1 98.25 95 LEU A C 1
ATOM 759 O O . LEU A 1 95 ? -1.119 9.141 14.758 1 98.25 95 LEU A O 1
ATOM 763 N N . PRO A 1 96 ? 0.009 8.281 13.023 1 98.19 96 PRO A N 1
ATOM 764 C CA . PRO A 1 96 ? -1.256 8.062 12.312 1 98.19 96 PRO A CA 1
ATOM 765 C C . PRO A 1 96 ? -2.098 6.953 12.938 1 98.19 96 PRO A C 1
ATOM 767 O O . PRO A 1 96 ? -1.571 5.891 13.281 1 98.19 96 PRO A O 1
ATOM 770 N N . VAL A 1 97 ? -3.371 7.219 13 1 95.81 97 VAL A N 1
ATOM 771 C CA . VAL A 1 97 ? -4.309 6.207 13.477 1 95.81 97 VAL A CA 1
ATOM 772 C C . VAL A 1 97 ? -4.27 4.988 12.562 1 95.81 97 VAL A C 1
ATOM 774 O O . VAL A 1 97 ? -4.234 5.129 11.336 1 95.81 97 VAL A O 1
ATOM 777 N N . ASN A 1 98 ? -4.145 3.795 13.148 1 97.19 98 ASN A N 1
ATOM 778 C CA . ASN A 1 98 ? -4.18 2.51 12.461 1 97.19 98 ASN A CA 1
ATOM 779 C C . ASN A 1 98 ? -3.008 2.359 11.492 1 97.19 98 ASN A C 1
ATOM 781 O O . ASN A 1 98 ? -3.074 1.568 10.555 1 97.19 98 ASN A O 1
ATOM 785 N N . ASP A 1 99 ? -2.033 3.225 11.594 1 98.12 99 ASP A N 1
ATOM 786 C CA . ASP A 1 99 ? -0.819 3.135 10.789 1 98.12 99 ASP A CA 1
ATOM 787 C C . ASP A 1 99 ? -1.106 3.443 9.328 1 98.12 99 ASP A C 1
ATOM 789 O O . ASP A 1 99 ? -0.438 2.918 8.43 1 98.12 99 ASP A O 1
ATOM 793 N N . ILE A 1 100 ? -2.148 4.207 9.078 1 98.69 100 ILE A N 1
ATOM 794 C CA . ILE A 1 100 ? -2.49 4.562 7.707 1 98.69 100 ILE A CA 1
ATOM 795 C C . ILE A 1 100 ? -1.746 5.832 7.301 1 98.69 100 ILE A C 1
ATOM 797 O O . ILE A 1 100 ? -1.763 6.828 8.031 1 98.69 100 ILE A O 1
ATOM 801 N N . CYS A 1 101 ? -1.097 5.77 6.191 1 98.69 101 CYS A N 1
ATOM 802 C CA . CYS A 1 101 ? -0.324 6.891 5.668 1 98.69 101 CYS A CA 1
ATOM 803 C C . CYS A 1 101 ? -1.177 8.156 5.59 1 98.69 101 CYS A C 1
ATOM 805 O O . CYS A 1 101 ? -2.201 8.172 4.906 1 98.69 101 CYS A O 1
ATOM 807 N N . PRO A 1 102 ? -0.748 9.242 6.25 1 98.5 102 PRO A N 1
ATOM 808 C CA . PRO A 1 102 ? -1.564 10.461 6.227 1 98.5 102 PRO A CA 1
ATOM 809 C C . PRO A 1 102 ? -1.531 11.164 4.871 1 98.5 102 PRO A C 1
ATOM 811 O O . PRO A 1 102 ? -2.363 12.039 4.605 1 98.5 102 PRO A O 1
ATOM 814 N N . ILE A 1 103 ? -0.589 10.797 4.055 1 98.19 103 ILE A N 1
ATOM 815 C CA . ILE A 1 103 ? -0.417 11.445 2.762 1 98.19 103 ILE A CA 1
ATOM 816 C C . ILE A 1 103 ? -1.444 10.906 1.771 1 98.19 103 ILE A C 1
ATOM 818 O O . ILE A 1 103 ? -2.139 11.68 1.103 1 98.19 103 ILE A O 1
ATOM 822 N N . CYS A 1 104 ? -1.601 9.594 1.709 1 98.38 104 CYS A N 1
ATOM 823 C CA . CYS A 1 104 ? -2.479 9.023 0.691 1 98.38 104 CYS A CA 1
ATOM 824 C C . CYS A 1 104 ? -3.775 8.516 1.311 1 98.38 104 CYS A C 1
ATOM 826 O O . CYS A 1 104 ? -4.754 8.273 0.602 1 98.38 104 CYS A O 1
ATOM 828 N N . GLY A 1 105 ? -3.818 8.258 2.617 1 98.31 105 GLY A N 1
ATOM 829 C CA . GLY A 1 105 ? -5.023 7.82 3.303 1 98.31 105 GLY A CA 1
ATOM 830 C C . GLY A 1 105 ? -5.363 6.363 3.049 1 98.31 105 GLY A C 1
ATOM 831 O O . GLY A 1 105 ? -6.492 5.934 3.279 1 98.31 105 GLY A O 1
ATOM 832 N N . GLN A 1 106 ? -4.414 5.574 2.535 1 98.62 106 GLN A N 1
ATOM 833 C CA . GLN A 1 106 ? -4.785 4.219 2.145 1 98.62 106 GLN A CA 1
ATOM 834 C C . GLN A 1 106 ? -3.695 3.219 2.527 1 98.62 106 GLN A C 1
ATOM 836 O O . GLN A 1 106 ? -3.984 2.174 3.111 1 98.62 106 GLN A O 1
ATOM 841 N N . ARG A 1 107 ? -2.496 3.486 2.178 1 98.69 107 ARG A N 1
ATOM 842 C CA . ARG A 1 107 ? -1.417 2.539 2.439 1 98.69 107 ARG A CA 1
ATOM 843 C C . ARG A 1 107 ? -0.918 2.66 3.875 1 98.69 107 ARG A C 1
ATOM 845 O O . ARG A 1 107 ? -1.232 3.631 4.566 1 98.69 107 ARG A O 1
ATOM 852 N N . THR A 1 108 ? -0.205 1.644 4.355 1 98.69 108 THR A N 1
ATOM 853 C CA . THR A 1 108 ? 0.336 1.689 5.707 1 98.69 108 THR A CA 1
ATOM 854 C C . THR A 1 108 ? 1.683 2.406 5.73 1 98.69 108 THR A C 1
ATOM 856 O O . THR A 1 108 ? 2.42 2.381 4.742 1 98.69 108 THR A O 1
ATOM 859 N N . VAL A 1 109 ? 1.949 2.967 6.871 1 98.5 109 VAL A N 1
ATOM 860 C CA . VAL A 1 109 ? 3.188 3.713 7.062 1 98.5 109 VAL A CA 1
ATOM 861 C C . VAL A 1 109 ? 4.375 2.756 7.047 1 98.5 109 VAL A C 1
ATOM 863 O O . VAL A 1 109 ? 4.363 1.729 7.727 1 98.5 109 VAL A O 1
ATOM 866 N N . GLY A 1 110 ? 5.387 3.104 6.211 1 97.06 110 GLY A N 1
ATOM 867 C CA . GLY A 1 110 ? 6.609 2.316 6.16 1 97.06 110 GLY A CA 1
ATOM 868 C C . GLY A 1 110 ? 7.777 2.98 6.867 1 97.06 110 GLY A C 1
ATOM 869 O O . GLY A 1 110 ? 8.719 2.307 7.293 1 97.06 110 GLY A O 1
ATOM 870 N N . GLY A 1 111 ? 7.73 4.266 7.02 1 96.94 111 GLY A N 1
ATOM 871 C CA . GLY A 1 111 ? 8.805 5.039 7.629 1 96.94 111 GLY A CA 1
ATOM 872 C C . GLY A 1 111 ? 8.492 6.52 7.715 1 96.94 111 GLY A C 1
ATOM 873 O O . GLY A 1 111 ? 7.328 6.918 7.715 1 96.94 111 GLY A O 1
ATOM 874 N N . LEU A 1 112 ? 9.555 7.238 7.957 1 97.88 112 LEU A N 1
ATOM 875 C CA . LEU A 1 112 ? 9.43 8.688 8.023 1 97.88 112 LEU A CA 1
ATOM 876 C C . LEU A 1 112 ? 9.984 9.344 6.766 1 97.88 112 LEU A C 1
ATOM 878 O O . LEU A 1 112 ? 11.062 8.969 6.293 1 97.88 112 LEU A O 1
ATOM 882 N N . ASP A 1 113 ? 9.242 10.234 6.215 1 96.69 113 ASP A N 1
ATOM 883 C CA . ASP A 1 113 ? 9.648 11.023 5.055 1 96.69 113 ASP A CA 1
ATOM 884 C C . ASP A 1 113 ? 10.039 12.438 5.457 1 96.69 113 ASP A C 1
ATOM 886 O O . ASP A 1 113 ? 9.398 13.047 6.32 1 96.69 113 ASP A O 1
ATOM 890 N N . HIS A 1 114 ? 11.148 12.898 4.906 1 97.31 114 HIS A N 1
ATOM 891 C CA . HIS A 1 114 ? 11.477 14.312 5.035 1 97.31 114 HIS A CA 1
ATOM 892 C C . HIS A 1 114 ? 10.641 15.164 4.082 1 97.31 114 HIS A C 1
ATOM 894 O O . HIS A 1 114 ? 10.766 15.031 2.859 1 97.31 114 HIS A O 1
ATOM 900 N N . TYR A 1 115 ? 9.805 16.016 4.645 1 97.19 115 TYR A N 1
ATOM 901 C CA . TYR A 1 115 ? 9.031 16.875 3.756 1 97.19 115 TYR A CA 1
ATOM 902 C C . TYR A 1 115 ? 9.945 17.734 2.898 1 97.19 115 TYR A C 1
ATOM 904 O O . TYR A 1 115 ? 9.797 17.781 1.675 1 97.19 115 TYR A O 1
ATOM 912 N N . LEU A 1 116 ? 10.758 18.5 3.562 1 96.75 116 LEU A N 1
ATOM 913 C CA . LEU A 1 116 ? 11.875 19.094 2.84 1 96.75 116 LEU A CA 1
ATOM 914 C C . LEU A 1 116 ? 13.039 18.109 2.744 1 96.75 116 LEU A C 1
ATOM 916 O O . LEU A 1 116 ? 13.5 17.578 3.76 1 96.75 116 LEU A O 1
ATOM 920 N N . ALA A 1 117 ? 13.555 17.875 1.611 1 95.69 117 ALA A N 1
ATOM 921 C CA . ALA A 1 117 ? 14.469 16.781 1.299 1 95.69 117 ALA A CA 1
ATOM 922 C C . ALA A 1 117 ? 15.742 16.875 2.133 1 95.69 117 ALA A C 1
ATOM 924 O O . ALA A 1 117 ? 16.344 17.953 2.24 1 95.69 117 ALA A O 1
ATOM 925 N N . GLN A 1 118 ? 16.141 15.742 2.658 1 95.56 118 GLN A N 1
ATOM 926 C CA . GLN A 1 118 ? 17.328 15.711 3.492 1 95.56 118 GLN A CA 1
ATOM 927 C C . GLN A 1 118 ? 18.578 16.047 2.68 1 95.56 118 GLN A C 1
ATOM 929 O O . GLN A 1 118 ? 19.547 16.609 3.209 1 95.56 118 GLN A O 1
ATOM 934 N N . SER A 1 119 ? 18.547 15.844 1.363 1 94.88 119 SER A N 1
ATOM 935 C CA . SER A 1 119 ? 19.703 16.109 0.508 1 94.88 119 SER A CA 1
ATOM 936 C C . SER A 1 119 ? 19.875 17.609 0.277 1 94.88 119 SER A C 1
ATOM 938 O O . SER A 1 119 ? 20.938 18.062 -0.151 1 94.88 119 SER A O 1
ATOM 940 N N . LEU A 1 120 ? 18.828 18.375 0.583 1 94.88 120 LEU A N 1
ATOM 941 C CA . LEU A 1 120 ? 18.859 19.781 0.231 1 94.88 120 LEU A CA 1
ATOM 942 C C . LEU A 1 120 ? 18.734 20.656 1.474 1 94.88 120 LEU A C 1
ATOM 944 O O . LEU A 1 120 ? 18.922 21.875 1.406 1 94.88 120 LEU A O 1
ATOM 948 N N . HIS A 1 121 ? 18.406 20.062 2.604 1 96.44 121 HIS A N 1
ATOM 949 C CA . HIS A 1 121 ? 18.188 20.812 3.83 1 96.44 121 HIS A CA 1
ATOM 950 C C . HIS A 1 121 ? 18.844 20.141 5.023 1 96.44 121 HIS A C 1
ATOM 952 O O . HIS A 1 121 ? 18.172 19.641 5.926 1 96.44 121 HIS A O 1
ATOM 958 N N . SER A 1 122 ? 20.172 20.312 5.133 1 97.25 122 SER A N 1
ATOM 959 C CA . SER A 1 122 ? 20.984 19.594 6.102 1 97.25 122 SER A CA 1
ATOM 960 C C . SER A 1 122 ? 20.562 19.891 7.531 1 97.25 122 SER A C 1
ATOM 962 O O . SER A 1 122 ? 20.547 19 8.383 1 97.25 122 SER A O 1
ATOM 964 N N . ALA A 1 123 ? 20.141 21.078 7.746 1 97.31 123 ALA A N 1
ATOM 965 C CA . ALA A 1 123 ? 19.812 21.5 9.102 1 97.31 123 ALA A CA 1
ATOM 966 C C . ALA A 1 123 ? 18.484 20.906 9.562 1 97.31 123 ALA A C 1
ATOM 968 O O . ALA A 1 123 ? 18.156 20.953 10.75 1 97.31 123 ALA A O 1
ATOM 969 N N . LEU A 1 124 ? 17.734 20.328 8.594 1 97.88 124 LEU A N 1
ATOM 970 C CA . LEU A 1 124 ? 16.391 19.875 8.922 1 97.88 124 LEU A CA 1
ATOM 971 C C . LEU A 1 124 ? 16.312 18.344 8.883 1 97.88 124 LEU A C 1
ATOM 973 O O . LEU A 1 124 ? 15.25 17.766 9.102 1 97.88 124 LEU A O 1
ATOM 977 N N . VAL A 1 125 ? 17.391 17.641 8.719 1 98 125 VAL A N 1
ATOM 978 C CA . VAL A 1 125 ? 17.438 16.188 8.523 1 98 125 VAL A CA 1
ATOM 979 C C . VAL A 1 125 ? 16.938 15.484 9.773 1 98 125 VAL A C 1
ATOM 981 O O . VAL A 1 125 ? 16.234 14.477 9.68 1 98 125 VAL A O 1
ATOM 984 N N . LEU A 1 126 ? 17.203 16.078 10.945 1 98.19 126 LEU A N 1
ATOM 985 C CA . LEU A 1 126 ? 16.859 15.406 12.195 1 98.19 126 LEU A CA 1
ATOM 986 C C . LEU A 1 126 ? 15.695 16.125 12.883 1 98.19 126 LEU A C 1
ATOM 988 O O . LEU A 1 126 ? 15.414 15.867 14.055 1 98.19 126 LEU A O 1
ATOM 992 N N . ALA A 1 127 ? 15.086 17.094 12.188 1 98.5 127 ALA A N 1
ATOM 993 C CA . ALA A 1 127 ? 13.984 17.844 12.781 1 98.5 127 ALA A CA 1
ATOM 994 C C . ALA A 1 127 ? 12.688 17.047 12.758 1 98.5 127 ALA A C 1
ATOM 996 O O . ALA A 1 127 ? 12.125 16.797 11.688 1 98.5 127 ALA A O 1
ATOM 997 N N . PRO A 1 128 ? 12.109 16.672 13.922 1 98.75 128 PRO A N 1
ATOM 998 C CA . PRO A 1 128 ? 10.875 15.883 13.953 1 98.75 128 PRO A CA 1
ATOM 999 C C . PRO A 1 128 ? 9.742 16.531 13.172 1 98.75 128 PRO A C 1
ATOM 1001 O O . PRO A 1 128 ? 8.945 15.828 12.531 1 98.75 128 PRO A O 1
ATOM 1004 N N . ILE A 1 129 ? 9.68 17.844 13.125 1 98.75 129 ILE A N 1
ATOM 1005 C CA . ILE A 1 129 ? 8.609 18.594 12.477 1 98.75 129 ILE A CA 1
ATOM 1006 C C . ILE A 1 129 ? 8.727 18.453 10.961 1 98.75 129 ILE A C 1
ATOM 1008 O O . ILE A 1 129 ? 7.781 18.75 10.227 1 98.75 129 ILE A O 1
ATOM 1012 N N . ASN A 1 130 ? 9.914 18.047 10.484 1 98.31 130 ASN A N 1
ATOM 1013 C CA . ASN A 1 130 ? 10.125 17.797 9.055 1 98.31 130 ASN A CA 1
ATOM 1014 C C . ASN A 1 130 ? 9.977 16.328 8.711 1 98.31 130 ASN A C 1
ATOM 1016 O O . ASN A 1 130 ? 10.109 15.938 7.547 1 98.31 130 ASN A O 1
ATOM 1020 N N . LEU A 1 131 ? 9.758 15.477 9.711 1 98.5 131 LEU A N 1
ATOM 1021 C CA . LEU A 1 131 ? 9.641 14.039 9.531 1 98.5 131 LEU A CA 1
ATOM 1022 C C . LEU A 1 131 ? 8.18 13.602 9.578 1 98.5 131 LEU A C 1
ATOM 1024 O O . LEU A 1 131 ? 7.566 13.578 10.641 1 98.5 131 LEU A O 1
ATOM 1028 N N . VAL A 1 132 ? 7.68 13.203 8.383 1 98.38 132 VAL A N 1
ATOM 1029 C CA . VAL A 1 132 ? 6.273 12.852 8.234 1 98.38 132 VAL A CA 1
ATOM 1030 C C . VAL A 1 132 ? 6.141 11.344 8.039 1 98.38 132 VAL A C 1
ATOM 1032 O O . VAL A 1 132 ? 6.773 10.773 7.145 1 98.38 132 VAL A O 1
ATOM 1035 N N . PRO A 1 133 ? 5.305 10.664 8.922 1 98.62 133 PRO A N 1
ATOM 1036 C CA . PRO A 1 133 ? 5.031 9.266 8.609 1 98.62 133 PRO A CA 1
ATOM 1037 C C . PRO A 1 133 ? 4.465 9.078 7.199 1 98.62 133 PRO A C 1
ATOM 1039 O O . PRO A 1 133 ? 3.578 9.82 6.781 1 98.62 133 PRO A O 1
ATOM 1042 N N . ALA A 1 134 ? 5.043 8.094 6.469 1 98.19 134 ALA A N 1
ATOM 1043 C CA . ALA A 1 134 ? 4.637 7.918 5.078 1 98.19 134 ALA A CA 1
ATOM 1044 C C . ALA A 1 134 ? 4.773 6.461 4.645 1 98.19 134 ALA A C 1
ATOM 1046 O O . ALA A 1 134 ? 5.594 5.719 5.188 1 98.19 134 ALA A O 1
ATOM 1047 N N . CYS A 1 135 ? 3.887 6.062 3.756 1 97.81 135 CYS A N 1
ATOM 1048 C CA . CYS A 1 135 ? 4.102 4.777 3.1 1 97.81 135 CYS A CA 1
ATOM 1049 C C . CYS A 1 135 ? 5.25 4.863 2.098 1 97.81 135 CYS A C 1
ATOM 1051 O O . CYS A 1 135 ? 5.68 5.957 1.732 1 97.81 135 CYS A O 1
ATOM 1053 N N . SER A 1 136 ? 5.754 3.732 1.698 1 95.75 136 SER A N 1
ATOM 1054 C CA . SER A 1 136 ? 6.918 3.676 0.818 1 95.75 136 SER A CA 1
ATOM 1055 C C . SER A 1 136 ? 6.629 4.344 -0.521 1 95.75 136 SER A C 1
ATOM 1057 O O . SER A 1 136 ? 7.484 5.039 -1.072 1 95.75 136 SER A O 1
ATOM 1059 N N . ASP A 1 137 ? 5.457 4.184 -1.052 1 96.94 137 ASP A N 1
ATOM 1060 C CA . ASP A 1 137 ? 5.121 4.703 -2.375 1 96.94 137 ASP A CA 1
ATOM 1061 C C . ASP A 1 137 ? 5.016 6.227 -2.359 1 96.94 137 ASP A C 1
ATOM 1063 O O . ASP A 1 137 ? 5.512 6.895 -3.268 1 96.94 137 ASP A O 1
ATOM 1067 N N . CYS A 1 138 ? 4.383 6.773 -1.358 1 97.06 138 CYS A N 1
ATOM 1068 C CA . CYS A 1 138 ? 4.289 8.227 -1.257 1 97.06 138 CYS A CA 1
ATOM 1069 C C . CYS A 1 138 ? 5.668 8.852 -1.064 1 97.06 138 CYS A C 1
ATOM 1071 O O . CYS A 1 138 ? 5.957 9.914 -1.62 1 97.06 138 CYS A O 1
ATOM 1073 N N . ASN A 1 139 ? 6.469 8.195 -0.232 1 94.56 139 ASN A N 1
ATOM 1074 C CA . ASN A 1 139 ? 7.832 8.672 -0.019 1 94.56 139 ASN A CA 1
ATOM 1075 C C . ASN A 1 139 ? 8.633 8.664 -1.314 1 94.56 139 ASN A C 1
ATOM 1077 O O . ASN A 1 139 ? 9.375 9.602 -1.597 1 94.56 139 ASN A O 1
ATOM 1081 N N . LYS A 1 140 ? 8.484 7.691 -2.098 1 93.69 140 LYS A N 1
ATOM 1082 C CA . LYS A 1 140 ? 9.188 7.574 -3.371 1 93.69 140 LYS A CA 1
ATOM 1083 C C . LYS A 1 140 ? 8.664 8.594 -4.383 1 93.69 140 LYS A C 1
ATOM 1085 O O . LYS A 1 140 ? 9.43 9.125 -5.188 1 93.69 140 LYS A O 1
ATOM 1090 N N . ALA A 1 141 ? 7.379 8.852 -4.375 1 92.38 141 ALA A N 1
ATOM 1091 C CA . ALA A 1 141 ? 6.734 9.719 -5.355 1 92.38 141 ALA A CA 1
ATOM 1092 C C . ALA A 1 141 ? 7.262 11.148 -5.254 1 92.38 141 ALA A C 1
ATOM 1094 O O . ALA A 1 141 ? 7.379 11.844 -6.266 1 92.38 141 ALA A O 1
ATOM 1095 N N . LYS A 1 142 ? 7.434 11.57 -4.094 1 83.69 142 LYS A N 1
ATOM 1096 C CA . LYS A 1 142 ? 7.906 12.938 -3.877 1 83.69 142 LYS A CA 1
ATOM 1097 C C . LYS A 1 142 ? 9.359 13.094 -4.312 1 83.69 142 LYS A C 1
ATOM 1099 O O . LYS A 1 142 ? 9.727 14.109 -4.898 1 83.69 142 LYS A O 1
ATOM 1104 N N . LEU A 1 143 ? 10.141 12.008 -4.215 1 75 143 LEU A N 1
ATOM 1105 C CA . LEU A 1 143 ? 11.578 12.062 -4.422 1 75 143 LEU A CA 1
ATOM 1106 C C . LEU A 1 143 ? 12.18 13.305 -3.775 1 75 143 LEU A C 1
ATOM 1108 O O . LEU A 1 143 ? 12.039 13.516 -2.566 1 75 143 LEU A O 1
ATOM 1112 N N . ASP A 1 144 ? 13.055 13.992 -4.344 1 75.12 144 ASP A N 1
ATOM 1113 C CA . ASP A 1 144 ? 13.711 15.164 -3.768 1 75.12 144 ASP A CA 1
ATOM 1114 C C . ASP A 1 144 ? 13.188 16.453 -4.41 1 75.12 144 ASP A C 1
ATOM 1116 O O . ASP A 1 144 ? 13.906 17.453 -4.473 1 75.12 144 ASP A O 1
ATOM 1120 N N . ALA A 1 145 ? 11.836 16.344 -4.719 1 79.94 145 ALA A N 1
ATOM 1121 C CA . ALA A 1 145 ? 11.258 17.516 -5.383 1 79.94 145 ALA A CA 1
ATOM 1122 C C . ALA A 1 145 ? 11.195 18.703 -4.438 1 79.94 145 ALA A C 1
ATOM 1124 O O . ALA A 1 145 ? 10.898 18.547 -3.25 1 79.94 145 ALA A O 1
ATOM 1125 N N . GLN A 1 146 ? 11.609 19.844 -4.957 1 86.44 146 GLN A N 1
ATOM 1126 C CA . GLN A 1 146 ? 11.586 21.125 -4.234 1 86.44 146 GLN A CA 1
ATOM 1127 C C . GLN A 1 146 ? 10.625 22.109 -4.891 1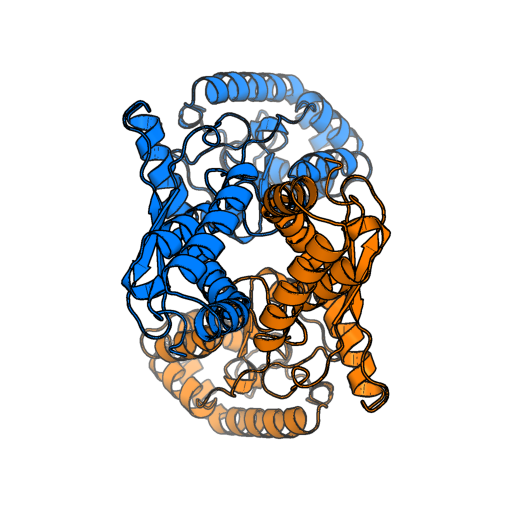 86.44 146 GLN A C 1
ATOM 1129 O O . GLN A 1 146 ? 10.883 22.594 -5.988 1 86.44 146 GLN A O 1
ATOM 1134 N N . PRO A 1 147 ? 9.594 22.391 -4.125 1 91 147 PRO A N 1
ATOM 1135 C CA . PRO A 1 147 ? 8.68 23.375 -4.695 1 91 147 PRO A CA 1
ATOM 1136 C C . PRO A 1 147 ? 9.32 24.766 -4.828 1 91 147 PRO A C 1
ATOM 1138 O O . PRO A 1 147 ? 10.117 25.156 -3.982 1 91 147 PRO A O 1
ATOM 1141 N N . ASN A 1 148 ? 8.938 25.484 -5.918 1 91.69 148 ASN A N 1
ATOM 1142 C CA . ASN A 1 148 ? 9.453 26.828 -6.152 1 91.69 148 ASN A CA 1
ATOM 1143 C C . ASN A 1 148 ? 8.383 27.875 -5.875 1 91.69 148 ASN A C 1
ATOM 1145 O O . ASN A 1 148 ? 8.664 29.078 -5.945 1 91.69 148 ASN A O 1
ATOM 1149 N N . ALA A 1 149 ? 7.273 27.469 -5.605 1 95.88 149 ALA A N 1
ATOM 1150 C CA . ALA A 1 149 ? 6.148 28.359 -5.305 1 95.88 149 ALA A CA 1
ATOM 1151 C C . ALA A 1 149 ? 5.203 27.703 -4.297 1 95.88 149 ALA A C 1
ATOM 1153 O O . ALA A 1 149 ? 5.23 26.484 -4.102 1 95.88 149 ALA A O 1
ATOM 1154 N N . ALA A 1 150 ? 4.438 28.516 -3.701 1 95.81 150 ALA A N 1
ATOM 1155 C CA . ALA A 1 150 ? 3.504 28.047 -2.686 1 95.81 150 ALA A CA 1
ATOM 1156 C C . ALA A 1 150 ? 2.576 26.984 -3.254 1 95.81 150 ALA A C 1
ATOM 1158 O O . ALA A 1 150 ? 2.359 25.938 -2.629 1 95.81 150 ALA A O 1
ATOM 1159 N N . ALA A 1 151 ? 2.148 27.219 -4.465 1 95.31 151 ALA A N 1
ATOM 1160 C CA . ALA A 1 151 ? 1.149 26.375 -5.098 1 95.31 151 ALA A CA 1
ATOM 1161 C C . ALA A 1 151 ? 1.752 25.031 -5.504 1 95.31 151 ALA A C 1
ATOM 1163 O O . ALA A 1 151 ? 1.025 24.078 -5.812 1 95.31 151 ALA A O 1
ATOM 1164 N N . GLU A 1 152 ? 3.035 24.922 -5.508 1 95 152 GLU A N 1
ATOM 1165 C CA . GLU A 1 152 ? 3.717 23.703 -5.914 1 95 152 GLU A CA 1
ATOM 1166 C C . GLU A 1 152 ? 3.984 22.781 -4.719 1 95 152 GLU A C 1
ATOM 1168 O O . GLU A 1 152 ? 4.461 21.656 -4.883 1 95 152 GLU A O 1
ATOM 1173 N N . GLN A 1 153 ? 3.629 23.281 -3.535 1 96.19 153 GLN A N 1
ATOM 1174 C CA . GLN A 1 153 ? 3.816 22.484 -2.33 1 96.19 153 GLN A CA 1
ATOM 1175 C C . GLN A 1 153 ? 2.691 21.469 -2.168 1 96.19 153 GLN A C 1
ATOM 1177 O O . GLN A 1 153 ? 1.518 21.797 -2.348 1 96.19 153 GLN A O 1
ATOM 1182 N N . THR A 1 154 ? 3.066 20.234 -1.905 1 96.56 154 THR A N 1
ATOM 1183 C CA . THR A 1 154 ? 2.049 19.281 -1.485 1 96.56 154 THR A CA 1
ATOM 1184 C C . THR A 1 154 ? 1.538 19.609 -0.086 1 96.56 154 THR A C 1
ATOM 1186 O O . THR A 1 154 ? 2.121 20.453 0.61 1 96.56 154 THR A O 1
ATOM 1189 N N . LEU A 1 155 ? 0.472 19.016 0.293 1 97.06 155 LEU A N 1
ATOM 1190 C CA . LEU A 1 155 ? -0.086 19.234 1.623 1 97.06 155 LEU A CA 1
ATOM 1191 C C . LEU A 1 155 ? 0.816 18.625 2.697 1 97.06 155 LEU A C 1
ATOM 1193 O O . LEU A 1 155 ? 1.443 17.594 2.477 1 97.06 155 LEU A O 1
ATOM 1197 N N . HIS A 1 156 ? 0.927 19.344 3.783 1 97.75 156 HIS A N 1
ATOM 1198 C CA . HIS A 1 156 ? 1.73 18.906 4.922 1 97.75 156 HIS A CA 1
ATOM 1199 C C . HIS A 1 156 ? 0.849 18.422 6.066 1 97.75 156 HIS A C 1
ATOM 1201 O O . HIS A 1 156 ? 0.082 19.188 6.645 1 97.75 156 HIS A O 1
ATOM 1207 N N . PRO A 1 157 ? 1.038 17.219 6.488 1 98.12 157 PRO A N 1
ATOM 1208 C CA . PRO A 1 157 ? 0.127 16.625 7.477 1 98.12 157 PRO A CA 1
ATOM 1209 C C . PRO A 1 157 ? 0.126 17.391 8.805 1 98.12 157 PRO A C 1
ATOM 1211 O O . PRO A 1 157 ? -0.869 17.359 9.531 1 98.12 157 PRO A O 1
ATOM 1214 N N . TYR A 1 158 ? 1.188 18.078 9.094 1 98.56 158 TYR A N 1
ATOM 1215 C CA . TYR A 1 158 ? 1.279 18.75 10.391 1 98.56 158 TYR A CA 1
ATOM 1216 C C . TYR A 1 158 ? 0.727 20.156 10.32 1 98.56 158 TYR A C 1
ATOM 1218 O O . TYR A 1 158 ? 0.293 20.719 11.328 1 98.56 158 TYR A O 1
ATOM 1226 N N . PHE A 1 159 ? 0.766 20.781 9.156 1 98.12 159 PHE A N 1
ATOM 1227 C CA . PHE A 1 159 ? 0.479 22.203 9.094 1 98.12 159 PHE A CA 1
ATOM 1228 C C . PHE A 1 159 ? -0.83 22.469 8.359 1 98.12 159 PHE A C 1
ATOM 1230 O O . PHE A 1 159 ? -1.464 23.5 8.555 1 98.12 159 PHE A O 1
ATOM 1237 N N . ASP A 1 160 ? -1.155 21.531 7.473 1 97.19 160 ASP A N 1
ATOM 1238 C CA . ASP A 1 160 ? -2.383 21.688 6.699 1 97.19 160 ASP A CA 1
ATOM 1239 C C . ASP A 1 160 ? -3.521 20.859 7.297 1 97.19 160 ASP A C 1
ATOM 1241 O O . ASP A 1 160 ? -3.295 19.766 7.82 1 97.19 160 ASP A O 1
ATOM 1245 N N . ASN A 1 161 ? -4.699 21.422 7.289 1 95.56 161 ASN A N 1
ATOM 1246 C CA . ASN A 1 161 ? -5.918 20.703 7.629 1 95.56 161 ASN A CA 1
ATOM 1247 C C . ASN A 1 161 ? -6.988 20.875 6.555 1 95.56 161 ASN A C 1
ATOM 1249 O O . ASN A 1 161 ? -7.641 21.906 6.477 1 95.56 161 ASN A O 1
ATOM 1253 N N . VAL A 1 162 ? -7.102 19.875 5.773 1 95 162 VAL A N 1
ATOM 1254 C CA . VAL A 1 162 ? -8.062 19.922 4.672 1 95 162 VAL A CA 1
ATOM 1255 C C . VAL A 1 162 ? -9.172 18.906 4.902 1 95 162 VAL A C 1
ATOM 1257 O O . VAL A 1 162 ? -9.828 18.469 3.953 1 95 162 VAL A O 1
ATOM 1260 N N . ASP A 1 163 ? -9.375 18.5 6.133 1 92.75 163 ASP A N 1
ATOM 1261 C CA . ASP A 1 163 ? -10.281 17.406 6.453 1 92.75 163 ASP A CA 1
ATOM 1262 C C . ASP A 1 163 ? -11.672 17.922 6.793 1 92.75 163 ASP A C 1
ATOM 1264 O O . ASP A 1 163 ? -12.625 17.141 6.895 1 92.75 163 ASP A O 1
ATOM 1268 N N . ASN A 1 164 ? -11.797 19.172 6.934 1 91.12 164 ASN A N 1
ATOM 1269 C CA . ASN A 1 164 ? -13.039 19.719 7.477 1 91.12 164 ASN A CA 1
ATOM 1270 C C . ASN A 1 164 ? -14.062 19.969 6.379 1 91.12 164 ASN A C 1
ATOM 1272 O O . ASN A 1 164 ? -15.25 20.172 6.668 1 91.12 164 ASN A O 1
ATOM 1276 N N . GLU A 1 165 ? -13.641 20.031 5.145 1 96.38 165 GLU A N 1
ATOM 1277 C CA . GLU A 1 165 ? -14.523 20.25 4.004 1 96.38 165 GLU A CA 1
ATOM 1278 C C . GLU A 1 165 ? -14.258 19.234 2.896 1 96.38 165 GLU A C 1
ATOM 1280 O O . GLU A 1 165 ? -13.109 18.859 2.656 1 96.38 165 GLU A O 1
ATOM 1285 N N . ALA A 1 166 ? -15.336 18.875 2.244 1 98 166 ALA A N 1
ATOM 1286 C CA . ALA A 1 166 ? -15.203 17.906 1.171 1 98 166 ALA A CA 1
ATOM 1287 C C . ALA A 1 166 ? -14.469 18.484 -0.026 1 98 166 ALA A C 1
ATOM 1289 O O . ALA A 1 166 ? -14.766 19.609 -0.462 1 98 166 ALA A O 1
ATOM 1290 N N . TRP A 1 167 ? -13.492 17.766 -0.503 1 98.62 167 TRP A N 1
ATOM 1291 C CA . TRP A 1 167 ? -12.805 18.219 -1.714 1 98.62 167 TRP A CA 1
ATOM 1292 C C . TRP A 1 167 ? -12.5 17.031 -2.627 1 98.62 167 TRP A C 1
ATOM 1294 O O . TRP A 1 167 ? -12.055 17.219 -3.762 1 98.62 167 TRP A O 1
ATOM 1304 N N . LEU A 1 168 ? -12.633 15.797 -2.178 1 98.81 168 LEU A N 1
ATOM 1305 C CA . LEU A 1 168 ? -12.438 14.586 -2.975 1 98.81 168 LEU A CA 1
ATOM 1306 C C . LEU A 1 168 ? -13.773 14.008 -3.418 1 98.81 168 LEU A C 1
ATOM 1308 O O . LEU A 1 168 ? -14.656 13.766 -2.59 1 98.81 168 LEU A O 1
ATOM 1312 N N . TYR A 1 169 ? -13.891 13.758 -4.652 1 98.88 169 TYR A N 1
ATOM 1313 C CA . TYR A 1 169 ? -15.117 13.234 -5.242 1 98.88 169 TYR A CA 1
ATOM 1314 C C . TYR A 1 169 ? -14.812 12.109 -6.23 1 98.88 169 TYR A C 1
ATOM 1316 O O . TYR A 1 169 ? -13.648 11.875 -6.57 1 98.88 169 TYR A O 1
ATOM 1324 N N . ALA A 1 170 ? -15.82 11.375 -6.578 1 98.88 170 ALA A N 1
ATOM 1325 C CA . ALA A 1 170 ? -15.719 10.305 -7.566 1 98.88 170 ALA A CA 1
ATOM 1326 C C . ALA A 1 170 ? -16.875 10.352 -8.555 1 98.88 170 ALA A C 1
ATOM 1328 O O . ALA A 1 170 ? -17.938 10.922 -8.258 1 98.88 170 ALA A O 1
ATOM 1329 N N . ALA A 1 171 ? -16.609 9.859 -9.695 1 98.75 171 ALA A N 1
ATOM 1330 C CA . ALA A 1 171 ? -17.641 9.672 -10.719 1 98.75 171 ALA A CA 1
ATOM 1331 C C . ALA A 1 171 ? -17.703 8.219 -11.18 1 98.75 171 ALA A C 1
ATOM 1333 O O . ALA A 1 171 ? -16.672 7.57 -11.344 1 98.75 171 ALA A O 1
ATOM 1334 N N . VAL A 1 172 ? -18.953 7.719 -11.406 1 98.5 172 VAL A N 1
ATOM 1335 C CA . VAL A 1 172 ? -19.141 6.34 -11.852 1 98.5 172 VAL A CA 1
ATOM 1336 C C . VAL A 1 172 ? -18.953 6.254 -13.367 1 98.5 172 VAL A C 1
ATOM 1338 O O . VAL A 1 172 ? -19.531 7.043 -14.109 1 98.5 172 VAL A O 1
ATOM 1341 N N . ALA A 1 173 ? -18.062 5.422 -13.781 1 97.25 173 ALA A N 1
ATOM 1342 C CA . ALA A 1 173 ? -17.984 5.043 -15.188 1 97.25 173 ALA A CA 1
ATOM 1343 C C . ALA A 1 173 ? -18.844 3.822 -15.477 1 97.25 173 ALA A C 1
ATOM 1345 O O . ALA A 1 173 ? -18.719 2.787 -14.82 1 97.25 173 ALA A O 1
ATOM 1346 N N . GLU A 1 174 ? -19.719 3.969 -16.422 1 96.31 174 GLU A N 1
ATOM 1347 C CA . GLU A 1 174 ? -20.656 2.898 -16.75 1 96.31 174 GLU A CA 1
ATOM 1348 C C . GLU A 1 174 ? -20 1.841 -17.625 1 96.31 174 GLU A C 1
ATOM 1350 O O . GLU A 1 174 ? -20.375 1.674 -18.797 1 96.31 174 GLU A O 1
ATOM 1355 N N . THR A 1 175 ? -19.125 1.197 -17.031 1 94.12 175 THR A N 1
ATOM 1356 C CA . THR A 1 175 ? -18.406 0.108 -17.688 1 94.12 175 THR A CA 1
ATOM 1357 C C . THR A 1 175 ? -18.781 -1.234 -17.062 1 94.12 175 THR A C 1
ATOM 1359 O O . THR A 1 175 ? -19.547 -1.287 -16.109 1 94.12 175 THR A O 1
ATOM 1362 N N . ASN A 1 176 ? -18.344 -2.301 -17.75 1 90.81 176 ASN A N 1
ATOM 1363 C CA . ASN A 1 176 ? -18.516 -3.656 -17.25 1 90.81 176 ASN A CA 1
ATOM 1364 C C . ASN A 1 176 ? -17.172 -4.324 -16.984 1 90.81 176 ASN A C 1
ATOM 1366 O O . ASN A 1 176 ? -16.484 -4.75 -17.906 1 90.81 176 ASN A O 1
ATOM 1370 N N . PRO A 1 177 ? -16.828 -4.379 -15.719 1 93.25 177 PRO A N 1
ATOM 1371 C CA . PRO A 1 177 ? -17.516 -3.967 -14.492 1 93.25 177 PRO A CA 1
ATOM 1372 C C . PRO A 1 177 ? -17.5 -2.453 -14.289 1 93.25 177 PRO A C 1
ATOM 1374 O O . PRO A 1 177 ? -16.703 -1.749 -14.914 1 93.25 177 PRO A O 1
ATOM 1377 N N . ALA A 1 178 ? -18.422 -2.037 -13.438 1 96.19 178 ALA A N 1
ATOM 1378 C CA . ALA A 1 178 ? -18.453 -0.624 -13.07 1 96.19 178 ALA A CA 1
ATOM 1379 C C . ALA A 1 178 ? -17.109 -0.171 -12.523 1 96.19 178 ALA A C 1
ATOM 1381 O O . ALA A 1 178 ? -16.406 -0.943 -11.859 1 96.19 178 ALA A O 1
ATOM 1382 N N . SER A 1 179 ? -16.734 1.01 -12.852 1 97.25 179 SER A N 1
ATOM 1383 C CA . SER A 1 179 ? -15.5 1.596 -12.328 1 97.25 179 SER A CA 1
ATOM 1384 C C . SER A 1 179 ? -15.711 3.043 -11.898 1 97.25 179 SER A C 1
ATOM 1386 O O . SER A 1 179 ? -16.766 3.623 -12.164 1 97.25 179 SER A O 1
ATOM 1388 N N . LEU A 1 180 ? -14.789 3.504 -11.117 1 98.56 180 LEU A N 1
ATOM 1389 C CA . LEU A 1 180 ? -14.898 4.871 -10.625 1 98.56 180 LEU A CA 1
ATOM 1390 C C . LEU A 1 180 ? -13.656 5.68 -10.992 1 98.56 180 LEU A C 1
ATOM 1392 O O . LEU A 1 180 ? -12.547 5.152 -11 1 98.56 180 LEU A O 1
ATOM 1396 N N . ARG A 1 181 ? -13.859 6.93 -11.32 1 98.69 181 ARG A N 1
ATOM 1397 C CA . ARG A 1 181 ? -12.805 7.922 -11.469 1 98.69 181 ARG A CA 1
ATOM 1398 C C . ARG A 1 181 ? -12.828 8.93 -10.32 1 98.69 181 ARG A C 1
ATOM 1400 O O . ARG A 1 181 ? -13.867 9.531 -10.047 1 98.69 181 ARG A O 1
ATOM 1407 N N . PHE A 1 182 ? -11.711 9.172 -9.695 1 98.94 182 PHE A N 1
ATOM 1408 C CA . PHE A 1 182 ? -11.625 10.078 -8.562 1 98.94 182 PHE A CA 1
ATOM 1409 C C . PHE A 1 182 ? -11 11.406 -8.984 1 98.94 182 PHE A C 1
ATOM 1411 O O . PHE A 1 182 ? -10.117 11.438 -9.844 1 98.94 182 PHE A O 1
ATOM 1418 N N . TYR A 1 183 ? -11.453 12.453 -8.422 1 98.88 183 TYR A N 1
ATOM 1419 C CA . TYR A 1 183 ? -10.922 13.773 -8.758 1 98.88 183 TYR A CA 1
ATOM 1420 C C . TYR A 1 183 ? -11.117 14.75 -7.609 1 98.88 183 TYR A C 1
ATOM 1422 O O . TYR A 1 183 ? -12.102 14.664 -6.871 1 98.88 183 TYR A O 1
ATOM 1430 N N . PRO A 1 184 ? -10.141 15.68 -7.367 1 98.75 184 PRO A N 1
ATOM 1431 C CA . PRO A 1 184 ? -10.328 16.75 -6.391 1 98.75 184 PRO A CA 1
ATOM 1432 C C . PRO A 1 184 ? -11.219 17.875 -6.914 1 98.75 184 PRO A C 1
ATOM 1434 O O . PRO A 1 184 ? -11.172 18.203 -8.102 1 98.75 184 PRO A O 1
ATOM 1437 N N . ASP A 1 185 ? -12.008 18.344 -6.105 1 98.69 185 ASP A N 1
ATOM 1438 C CA . ASP A 1 185 ? -12.82 19.531 -6.348 1 98.69 185 ASP A CA 1
ATOM 1439 C C . ASP A 1 185 ? -12.891 20.406 -5.102 1 98.69 185 ASP A C 1
ATOM 1441 O O . ASP A 1 185 ? -13.906 20.438 -4.402 1 98.69 185 ASP A O 1
ATOM 1445 N N . PRO A 1 186 ? -11.828 21.234 -4.871 1 98.06 186 PRO A N 1
ATOM 1446 C CA . PRO A 1 186 ? -11.758 22.016 -3.641 1 98.06 186 PRO A CA 1
ATOM 1447 C C . PRO A 1 186 ? -12.836 23.109 -3.578 1 98.06 186 PRO A C 1
ATOM 1449 O O . PRO A 1 186 ? -13.234 23.641 -4.613 1 98.06 186 PRO A O 1
ATOM 1452 N N . PRO A 1 187 ? -13.242 23.453 -2.361 1 97.31 187 PRO A N 1
ATOM 1453 C CA . PRO A 1 187 ? -14.258 24.5 -2.188 1 97.31 187 PRO A CA 1
ATOM 1454 C C . PRO A 1 187 ? -13.82 25.859 -2.736 1 97.31 187 PRO A C 1
ATOM 1456 O O . PRO A 1 187 ? -12.633 26.188 -2.674 1 97.31 187 PRO A O 1
ATOM 1459 N N . ALA A 1 188 ? -14.766 26.594 -3.166 1 96.12 188 ALA A N 1
ATOM 1460 C CA . ALA A 1 188 ? -14.516 27.906 -3.73 1 96.12 188 ALA A CA 1
ATOM 1461 C C . ALA A 1 188 ? -13.984 28.875 -2.668 1 96.12 188 ALA A C 1
ATOM 1463 O O . ALA A 1 188 ? -13.273 29.828 -2.986 1 96.12 188 ALA A O 1
ATOM 1464 N N . GLY A 1 189 ? -14.266 28.578 -1.414 1 96.19 189 GLY A N 1
ATOM 1465 C CA . GLY A 1 189 ? -13.867 29.469 -0.333 1 96.19 189 GLY A CA 1
ATOM 1466 C C . GLY A 1 189 ? -12.398 29.328 0.03 1 96.19 189 GLY A C 1
ATOM 1467 O O . GLY A 1 189 ? -11.844 30.188 0.73 1 96.19 189 GLY A O 1
ATOM 1468 N N . TRP A 1 190 ? -11.766 28.281 -0.5 1 96.38 190 TRP A N 1
ATOM 1469 C CA . TRP A 1 190 ? -10.336 28.109 -0.252 1 96.38 190 TRP A CA 1
ATOM 1470 C C . TRP A 1 190 ? -9.531 29.141 -1.037 1 96.38 190 TRP A C 1
ATOM 1472 O O . TRP A 1 190 ? -9.969 29.625 -2.082 1 96.38 190 TRP A O 1
ATOM 1482 N N . SER A 1 191 ? -8.336 29.516 -0.49 1 96.25 191 SER A N 1
ATOM 1483 C CA . SER A 1 191 ? -7.43 30.344 -1.277 1 96.25 191 SER A CA 1
ATOM 1484 C C . SER A 1 191 ? -7.012 29.625 -2.562 1 96.25 191 SER A C 1
ATOM 1486 O O . SER A 1 191 ? -6.926 28.406 -2.6 1 96.25 191 SER A O 1
ATOM 1488 N N . PRO A 1 192 ? -6.754 30.406 -3.594 1 96.94 192 PRO A N 1
ATOM 1489 C CA . PRO A 1 192 ? -6.281 29.781 -4.832 1 96.94 192 PRO A CA 1
ATOM 1490 C C . PRO A 1 192 ? -5.059 28.891 -4.621 1 96.94 192 PRO A C 1
ATOM 1492 O O . PRO A 1 192 ? -4.941 27.844 -5.242 1 96.94 192 PRO A O 1
ATOM 1495 N N . VAL A 1 193 ? -4.23 29.312 -3.766 1 96.94 193 VAL A N 1
ATOM 1496 C CA . VAL A 1 193 ? -3.021 28.547 -3.479 1 96.94 193 VAL A CA 1
ATOM 1497 C C . VAL A 1 193 ? -3.395 27.203 -2.887 1 96.94 193 VAL A C 1
ATOM 1499 O O . VAL A 1 193 ? -2.895 26.156 -3.33 1 96.94 193 VAL A O 1
ATOM 1502 N N . ASN A 1 194 ? -4.266 27.141 -1.938 1 96.62 194 ASN A N 1
ATOM 1503 C CA . ASN A 1 194 ? -4.656 25.891 -1.301 1 96.62 194 ASN A CA 1
ATOM 1504 C C . ASN A 1 194 ? -5.398 24.984 -2.271 1 96.62 194 ASN A C 1
ATOM 1506 O O . ASN A 1 194 ? -5.266 23.75 -2.203 1 96.62 194 ASN A O 1
ATOM 1510 N N . GLN A 1 195 ? -6.176 25.625 -3.127 1 97.94 195 GLN A N 1
ATOM 1511 C CA . GLN A 1 195 ? -6.836 24.828 -4.16 1 97.94 195 GLN A CA 1
ATOM 1512 C C . GLN A 1 195 ? -5.809 24.141 -5.059 1 97.94 195 GLN A C 1
ATOM 1514 O O . GLN A 1 195 ? -5.895 22.938 -5.301 1 97.94 195 GLN A O 1
ATOM 1519 N N . GLU A 1 196 ? -4.863 24.938 -5.457 1 97.81 196 GLU A N 1
ATOM 1520 C CA . GLU A 1 196 ? -3.832 24.375 -6.332 1 97.81 196 GLU A CA 1
ATOM 1521 C C . GLU A 1 196 ? -3.016 23.312 -5.613 1 97.81 196 GLU A C 1
ATOM 1523 O O . GLU A 1 196 ? -2.607 22.328 -6.223 1 97.81 196 GLU A O 1
ATOM 1528 N N . ARG A 1 197 ? -2.783 23.484 -4.324 1 97.56 197 ARG A N 1
ATOM 1529 C CA . ARG A 1 197 ? -1.984 22.531 -3.559 1 97.56 197 ARG A CA 1
ATOM 1530 C C . ARG A 1 197 ? -2.691 21.188 -3.449 1 97.56 197 ARG A C 1
ATOM 1532 O O . ARG A 1 197 ? -2.043 20.141 -3.449 1 97.56 197 ARG A O 1
ATOM 1539 N N . VAL A 1 198 ? -3.99 21.188 -3.371 1 98 198 VAL A N 1
ATOM 1540 C CA . VAL A 1 198 ? -4.73 19.922 -3.318 1 98 198 VAL A CA 1
ATOM 1541 C C . VAL A 1 198 ? -4.605 19.203 -4.656 1 98 198 VAL A C 1
ATOM 1543 O O . VAL A 1 198 ? -4.438 17.969 -4.691 1 98 198 VAL A O 1
ATOM 1546 N N . PHE A 1 199 ? -4.691 19.953 -5.762 1 98.38 199 PHE A N 1
ATOM 1547 C CA . PHE A 1 199 ? -4.492 19.359 -7.078 1 98.38 199 PHE A CA 1
ATOM 1548 C C . PHE A 1 199 ? -3.092 18.766 -7.199 1 98.38 199 PHE A C 1
ATOM 1550 O O . PHE A 1 199 ? -2.928 17.641 -7.676 1 98.38 199 PHE A O 1
ATOM 1557 N N . LYS A 1 200 ? -2.15 19.562 -6.762 1 96.94 200 LYS A N 1
ATOM 1558 C CA . LYS A 1 200 ? -0.759 19.125 -6.809 1 96.94 200 LYS A CA 1
ATOM 1559 C C . LYS A 1 200 ? -0.553 17.859 -5.984 1 96.94 200 LYS A C 1
ATOM 1561 O O . LYS A 1 200 ? 0.074 16.906 -6.449 1 96.94 200 LYS A O 1
ATOM 1566 N N . HIS A 1 201 ? -1.083 17.859 -4.805 1 97.62 201 HIS A N 1
ATOM 1567 C CA . HIS A 1 201 ? -0.994 16.719 -3.914 1 97.62 201 HIS A CA 1
ATOM 1568 C C . HIS A 1 201 ? -1.597 15.469 -4.555 1 97.62 201 HIS A C 1
ATOM 1570 O O . HIS A 1 201 ? -0.956 14.422 -4.602 1 97.62 201 HIS A O 1
ATOM 1576 N N . PHE A 1 202 ? -2.791 15.602 -5.137 1 98.5 202 PHE A N 1
ATOM 1577 C CA . PHE A 1 202 ? -3.535 14.523 -5.77 1 98.5 202 PHE A CA 1
ATOM 1578 C C . PHE A 1 202 ? -2.75 13.938 -6.938 1 98.5 202 PHE A C 1
ATOM 1580 O O . PHE A 1 202 ? -2.641 12.719 -7.07 1 98.5 202 PHE A O 1
ATOM 1587 N N . ARG A 1 203 ? -2.146 14.773 -7.699 1 97.62 203 ARG A N 1
ATOM 1588 C CA . ARG A 1 203 ? -1.397 14.352 -8.875 1 97.62 203 ARG A CA 1
ATOM 1589 C C . ARG A 1 203 ? -0.064 13.727 -8.484 1 97.62 203 ARG A C 1
ATOM 1591 O O . ARG A 1 203 ? 0.303 12.664 -8.992 1 97.62 203 ARG A O 1
ATOM 1598 N N . THR A 1 204 ? 0.621 14.367 -7.555 1 97.19 204 THR A N 1
ATOM 1599 C CA . THR A 1 204 ? 1.958 13.953 -7.152 1 97.19 204 THR A CA 1
ATOM 1600 C C . THR A 1 204 ? 1.933 12.531 -6.586 1 97.19 204 THR A C 1
ATOM 1602 O O . THR A 1 204 ? 2.801 11.719 -6.902 1 97.19 204 THR A O 1
ATOM 1605 N N . PHE A 1 205 ? 0.946 12.234 -5.867 1 97.81 205 PHE A N 1
ATOM 1606 C CA . PHE A 1 205 ? 0.944 10.961 -5.16 1 97.81 205 PHE A CA 1
ATOM 1607 C C . PHE A 1 205 ? 0.077 9.938 -5.891 1 97.81 205 PHE A C 1
ATOM 1609 O O . PHE A 1 205 ? -0.177 8.852 -5.375 1 97.81 205 PHE A O 1
ATOM 1616 N N . GLY A 1 206 ? -0.403 10.234 -7.109 1 98 206 GLY A N 1
ATOM 1617 C CA . GLY A 1 206 ? -1.142 9.289 -7.93 1 98 206 GLY A CA 1
ATOM 1618 C C . GLY A 1 206 ? -2.391 8.758 -7.254 1 98 206 GLY A C 1
ATOM 1619 O O . GLY A 1 206 ? -2.682 7.559 -7.328 1 98 206 GLY A O 1
ATOM 1620 N N . LEU A 1 207 ? -3.102 9.641 -6.578 1 98.69 207 LEU A N 1
ATOM 1621 C CA . LEU A 1 207 ? -4.199 9.195 -5.723 1 98.69 207 LEU A CA 1
ATOM 1622 C C . LEU A 1 207 ? -5.375 8.711 -6.559 1 98.69 207 LEU A C 1
ATOM 1624 O O . LEU A 1 207 ? -6.117 7.816 -6.137 1 98.69 207 LEU A O 1
ATOM 1628 N N . GLY A 1 208 ? -5.535 9.297 -7.75 1 98.81 208 GLY A N 1
ATOM 1629 C CA . GLY A 1 208 ? -6.613 8.852 -8.617 1 98.81 208 GLY A CA 1
ATOM 1630 C C . GLY A 1 208 ? -6.551 7.367 -8.922 1 98.81 208 GLY A C 1
ATOM 1631 O O . GLY A 1 208 ? -7.523 6.637 -8.703 1 98.81 208 GLY A O 1
ATOM 1632 N N . ALA A 1 209 ? -5.445 6.895 -9.438 1 98.5 209 ALA A N 1
ATOM 1633 C CA . ALA A 1 209 ? -5.258 5.488 -9.781 1 98.5 209 ALA A CA 1
ATOM 1634 C C . ALA A 1 209 ? -5.32 4.605 -8.531 1 98.5 209 ALA A C 1
ATOM 1636 O O . ALA A 1 209 ? -5.906 3.523 -8.562 1 98.5 209 ALA A O 1
ATOM 1637 N N . LEU A 1 210 ? -4.703 5.082 -7.449 1 98.75 210 LEU A N 1
ATOM 1638 C CA . LEU A 1 210 ? -4.719 4.336 -6.195 1 98.75 210 LEU A CA 1
ATOM 1639 C C . LEU A 1 210 ? -6.148 4.078 -5.73 1 98.75 210 LEU A C 1
ATOM 1641 O O . LEU A 1 210 ? -6.512 2.941 -5.43 1 98.75 210 LEU A O 1
ATOM 1645 N N . TYR A 1 211 ? -6.938 5.121 -5.719 1 98.88 211 TYR A N 1
ATOM 1646 C CA . TYR A 1 211 ? -8.312 5.035 -5.234 1 98.88 211 TYR A CA 1
ATOM 1647 C C . TYR A 1 211 ? -9.18 4.227 -6.191 1 98.88 211 TYR A C 1
ATOM 1649 O O . TYR A 1 211 ? -10.078 3.506 -5.762 1 98.88 211 TYR A O 1
ATOM 1657 N N . ALA A 1 212 ? -8.891 4.383 -7.473 1 98.81 212 ALA A N 1
ATOM 1658 C CA . ALA A 1 212 ? -9.625 3.592 -8.453 1 98.81 212 ALA A CA 1
ATOM 1659 C C . ALA A 1 212 ? -9.406 2.098 -8.234 1 98.81 212 ALA A C 1
ATOM 1661 O O . ALA A 1 212 ? -10.352 1.309 -8.289 1 98.81 212 ALA A O 1
ATOM 1662 N N . SER A 1 213 ? -8.219 1.709 -7.961 1 98.69 213 SER A N 1
ATOM 1663 C CA . SER A 1 213 ? -7.906 0.306 -7.711 1 98.69 213 SER A CA 1
ATOM 1664 C C . SER A 1 213 ? -8.648 -0.216 -6.484 1 98.69 213 SER A C 1
ATOM 1666 O O . SER A 1 213 ? -9.289 -1.268 -6.543 1 98.69 213 SER A O 1
ATOM 1668 N N . HIS A 1 214 ? -8.617 0.498 -5.445 1 98.81 214 HIS A N 1
ATOM 1669 C CA . HIS A 1 214 ? -9.227 0.038 -4.199 1 98.81 214 HIS A CA 1
ATOM 1670 C C . HIS A 1 214 ? -10.75 0.073 -4.285 1 98.81 214 HIS A C 1
ATOM 1672 O O . HIS A 1 214 ? -11.43 -0.781 -3.709 1 98.81 214 HIS A O 1
ATOM 1678 N N . SER A 1 215 ? -11.266 1.102 -4.961 1 98.75 215 SER A N 1
ATOM 1679 C CA . SER A 1 215 ? -12.711 1.129 -5.141 1 98.75 215 SER A CA 1
ATOM 1680 C C . SER A 1 215 ? -13.188 -0.035 -6.004 1 98.75 215 SER A C 1
ATOM 1682 O O . SER A 1 215 ? -14.281 -0.56 -5.801 1 98.75 215 SER A O 1
ATOM 1684 N N . GLY A 1 216 ? -12.406 -0.404 -7.047 1 98.12 216 GLY A N 1
ATOM 1685 C CA . GLY A 1 216 ? -12.727 -1.601 -7.805 1 98.12 216 GLY A CA 1
ATOM 1686 C C . GLY A 1 216 ? -12.789 -2.852 -6.949 1 98.12 216 GLY A C 1
ATOM 1687 O O . GLY A 1 216 ? -13.711 -3.664 -7.094 1 98.12 216 GLY A O 1
ATOM 1688 N N . GLU A 1 217 ? -11.805 -2.98 -6.094 1 97.88 217 GLU A N 1
ATOM 1689 C CA . GLU A 1 217 ? -11.797 -4.109 -5.168 1 97.88 217 GLU A CA 1
ATOM 1690 C C . GLU A 1 217 ? -13 -4.066 -4.234 1 97.88 217 GLU A C 1
ATOM 1692 O O . GLU A 1 217 ? -13.633 -5.094 -3.979 1 97.88 217 GLU A O 1
ATOM 1697 N N . GLU A 1 218 ? -13.32 -2.904 -3.729 1 98.38 218 GLU A N 1
ATOM 1698 C CA . GLU A 1 218 ? -14.469 -2.736 -2.852 1 98.38 218 GLU A CA 1
ATOM 1699 C C . GLU A 1 218 ? -15.773 -3.08 -3.576 1 98.38 218 GLU A C 1
ATOM 1701 O O . GLU A 1 218 ? -16.656 -3.715 -3.002 1 98.38 218 GLU A O 1
ATOM 1706 N N . LEU A 1 219 ? -15.883 -2.676 -4.82 1 98.12 219 LEU A N 1
ATOM 1707 C CA . LEU A 1 219 ? -17.047 -3.029 -5.613 1 98.12 219 LEU A CA 1
ATOM 1708 C C . LEU A 1 219 ? -17.219 -4.543 -5.691 1 98.12 219 LEU A C 1
ATOM 1710 O O . LEU A 1 219 ? -18.328 -5.059 -5.57 1 98.12 219 LEU A O 1
ATOM 1714 N N . THR A 1 220 ? -16.125 -5.23 -5.871 1 97.19 220 THR A N 1
ATOM 1715 C CA . THR A 1 220 ? -16.156 -6.688 -5.895 1 97.19 220 THR A CA 1
ATOM 1716 C C . THR A 1 220 ? -16.641 -7.238 -4.551 1 97.19 220 THR A C 1
ATOM 1718 O O . THR A 1 220 ? -17.469 -8.148 -4.504 1 97.19 220 THR A O 1
ATOM 1721 N N . ASN A 1 221 ? -16.172 -6.656 -3.502 1 97.94 221 ASN A N 1
ATOM 1722 C CA . ASN A 1 221 ? -16.469 -7.113 -2.146 1 97.94 221 ASN A CA 1
ATOM 1723 C C . ASN A 1 221 ? -17.953 -6.926 -1.802 1 97.94 221 ASN A C 1
ATOM 1725 O O . ASN A 1 221 ? -18.531 -7.734 -1.073 1 97.94 221 ASN A O 1
ATOM 1729 N N . ILE A 1 222 ? -18.562 -5.891 -2.338 1 98.44 222 ILE A N 1
ATOM 1730 C CA . ILE A 1 222 ? -19.906 -5.57 -1.867 1 98.44 222 ILE A CA 1
ATOM 1731 C C . ILE A 1 222 ? -20.938 -6.055 -2.885 1 98.44 222 ILE A C 1
ATOM 1733 O O . ILE A 1 222 ? -22.141 -5.977 -2.639 1 98.44 222 ILE A O 1
ATOM 1737 N N . ARG A 1 223 ? -20.5 -6.578 -4.004 1 97.94 223 ARG A N 1
ATOM 1738 C CA . ARG A 1 223 ? -21.359 -6.906 -5.137 1 97.94 223 ARG A CA 1
ATOM 1739 C C . ARG A 1 223 ? -22.453 -7.902 -4.734 1 97.94 223 ARG A C 1
ATOM 1741 O O . ARG A 1 223 ? -23.625 -7.676 -4.992 1 97.94 223 ARG A O 1
ATOM 1748 N N . TYR A 1 224 ? -22.062 -8.977 -4.094 1 98.12 224 TYR A N 1
ATOM 1749 C CA . TYR A 1 224 ? -23.031 -10.008 -3.709 1 98.12 224 TYR A CA 1
ATOM 1750 C C . TYR A 1 224 ? -24.094 -9.438 -2.771 1 98.12 224 TYR A C 1
ATOM 1752 O O . TYR A 1 224 ? -25.266 -9.75 -2.904 1 98.12 224 TYR A O 1
ATOM 1760 N N . GLY A 1 225 ? -23.672 -8.602 -1.842 1 98 225 GLY A N 1
ATOM 1761 C CA . GLY A 1 225 ? -24.609 -7.953 -0.947 1 98 225 GLY A CA 1
ATOM 1762 C C . GLY A 1 225 ? -25.609 -7.07 -1.672 1 98 225 GLY A C 1
ATOM 1763 O O . GLY A 1 225 ? -26.797 -7.086 -1.358 1 98 225 GLY A O 1
ATOM 1764 N N . LEU A 1 226 ? -25.125 -6.344 -2.625 1 98.31 226 LEU A N 1
ATOM 1765 C CA . LEU A 1 226 ? -26 -5.488 -3.408 1 98.31 226 LEU A CA 1
ATOM 1766 C C . LEU A 1 226 ? -26.969 -6.324 -4.238 1 98.31 226 LEU A C 1
ATOM 1768 O O . LEU A 1 226 ? -28.141 -5.969 -4.375 1 98.31 226 LEU A O 1
ATOM 1772 N N . GLN A 1 227 ? -26.484 -7.426 -4.785 1 97.75 227 GLN A N 1
ATOM 1773 C CA . GLN A 1 227 ? -27.344 -8.328 -5.551 1 97.75 227 GLN A CA 1
ATOM 1774 C C . GLN A 1 227 ? -28.469 -8.891 -4.688 1 97.75 227 GLN A C 1
ATOM 1776 O O . GLN A 1 227 ? -29.609 -9 -5.137 1 97.75 227 GLN A O 1
ATOM 1781 N N . ARG A 1 228 ? -28.125 -9.25 -3.531 1 97.56 228 ARG A N 1
ATOM 1782 C CA . ARG A 1 228 ? -29.125 -9.781 -2.607 1 97.56 228 ARG A CA 1
ATOM 1783 C C . ARG A 1 228 ? -30.203 -8.742 -2.311 1 97.56 228 ARG A C 1
ATOM 1785 O O . ARG A 1 228 ? -31.391 -9.055 -2.311 1 97.56 228 ARG A O 1
ATOM 1792 N N . ILE A 1 229 ? -29.766 -7.508 -2.043 1 97.5 229 ILE A N 1
ATOM 1793 C CA . ILE A 1 229 ? -30.703 -6.418 -1.783 1 97.5 229 ILE A CA 1
ATOM 1794 C C . ILE A 1 229 ? -31.594 -6.203 -3.004 1 97.5 229 ILE A C 1
ATOM 1796 O O . ILE A 1 229 ? -32.812 -6.047 -2.875 1 97.5 229 ILE A O 1
ATOM 1800 N N . ALA A 1 230 ? -31.016 -6.227 -4.148 1 96.81 230 ALA A N 1
ATOM 1801 C CA . ALA A 1 230 ? -31.734 -5.977 -5.391 1 96.81 230 ALA A CA 1
ATOM 1802 C C . ALA A 1 230 ? -32.75 -7.082 -5.664 1 96.81 230 ALA A C 1
ATOM 1804 O O . ALA A 1 230 ? -33.812 -6.82 -6.215 1 96.81 230 ALA A O 1
ATOM 1805 N N . ARG A 1 231 ? -32.406 -8.305 -5.336 1 96.12 231 ARG A N 1
ATOM 1806 C CA . ARG A 1 231 ? -33.281 -9.445 -5.574 1 96.12 231 ARG A CA 1
ATOM 1807 C C . ARG A 1 231 ? -34.531 -9.359 -4.691 1 96.12 231 ARG A C 1
ATOM 1809 O O . ARG A 1 231 ? -35.625 -9.797 -5.094 1 96.12 231 ARG A O 1
ATOM 1816 N N . ARG A 1 232 ? -34.406 -8.742 -3.562 1 94.12 232 ARG A N 1
ATOM 1817 C CA . ARG A 1 232 ? -35.5 -8.75 -2.582 1 94.12 232 ARG A CA 1
ATOM 1818 C C . ARG A 1 232 ? -36.125 -7.375 -2.473 1 94.12 232 ARG A C 1
ATOM 1820 O O . ARG A 1 232 ? -37.125 -7.203 -1.746 1 94.12 232 ARG A O 1
ATOM 1827 N N . GLY A 1 233 ? -35.5 -6.438 -3.125 1 94.94 233 GLY A N 1
ATOM 1828 C CA . GLY A 1 233 ? -35.969 -5.062 -2.943 1 94.94 233 GLY A CA 1
ATOM 1829 C C . GLY A 1 233 ? -36.031 -4.281 -4.242 1 94.94 233 GLY A C 1
ATOM 1830 O O . GLY A 1 233 ? -36.25 -4.855 -5.309 1 94.94 233 GLY A O 1
ATOM 1831 N N . THR A 1 234 ? -36 -2.951 -4.125 1 95.88 234 THR A N 1
ATOM 1832 C CA . THR A 1 234 ? -36.094 -2.033 -5.254 1 95.88 234 THR A CA 1
ATOM 1833 C C . THR A 1 234 ? -34.781 -1.324 -5.484 1 95.88 234 THR A C 1
ATOM 1835 O O . THR A 1 234 ? -33.844 -1.5 -4.711 1 95.88 234 THR A O 1
ATOM 1838 N N . VAL A 1 235 ? -34.75 -0.63 -6.562 1 97.06 235 VAL A N 1
ATOM 1839 C CA . VAL A 1 235 ? -33.625 0.223 -6.879 1 97.06 235 VAL A CA 1
ATOM 1840 C C . VAL A 1 235 ? -33.344 1.186 -5.723 1 97.06 235 VAL A C 1
ATOM 1842 O O . VAL A 1 235 ? -32.188 1.491 -5.414 1 97.06 235 VAL A O 1
ATOM 1845 N N . GLU A 1 236 ? -34.438 1.628 -5.047 1 98.12 236 GLU A N 1
ATOM 1846 C CA . GLU A 1 236 ? -34.281 2.568 -3.938 1 98.12 236 GLU A CA 1
ATOM 1847 C C . GLU A 1 236 ? -33.656 1.9 -2.723 1 98.12 236 GLU A C 1
ATOM 1849 O O . GLU A 1 236 ? -32.906 2.541 -1.972 1 98.12 236 GLU A O 1
ATOM 1854 N N . ASP A 1 237 ? -33.875 0.619 -2.6 1 98.25 237 ASP A N 1
ATOM 1855 C CA . ASP A 1 237 ? -33.25 -0.103 -1.497 1 98.25 237 ASP A CA 1
ATOM 1856 C C . ASP A 1 237 ? -31.75 -0.18 -1.685 1 98.25 237 ASP A C 1
ATOM 1858 O O . ASP A 1 237 ? -30.984 -0.066 -0.719 1 98.25 237 ASP A O 1
ATOM 1862 N N . VAL A 1 238 ? -31.344 -0.438 -2.947 1 98.62 238 VAL A N 1
ATOM 1863 C CA . VAL A 1 238 ? -29.922 -0.444 -3.262 1 98.62 238 VAL A CA 1
ATOM 1864 C C . VAL A 1 238 ? -29.312 0.93 -2.969 1 98.62 238 VAL A C 1
ATOM 1866 O O . VAL A 1 238 ? -28.266 1.032 -2.32 1 98.62 238 VAL A O 1
ATOM 1869 N N . ARG A 1 239 ? -30.016 1.982 -3.395 1 98.75 239 ARG A N 1
ATOM 1870 C CA . ARG A 1 239 ? -29.547 3.35 -3.178 1 98.75 239 ARG A CA 1
ATOM 1871 C C . ARG A 1 239 ? -29.438 3.66 -1.689 1 98.75 239 ARG A C 1
ATOM 1873 O O . ARG A 1 239 ? -28.469 4.285 -1.252 1 98.75 239 ARG A O 1
ATOM 1880 N N . LEU A 1 240 ? -30.406 3.244 -0.949 1 98.5 240 LEU A N 1
ATOM 1881 C CA . LEU A 1 240 ? -30.406 3.498 0.487 1 98.5 240 LEU A CA 1
ATOM 1882 C C . LEU A 1 240 ? -29.234 2.811 1.169 1 98.5 240 LEU A C 1
ATOM 1884 O O . LEU A 1 240 ? -28.609 3.381 2.066 1 98.5 240 LEU A O 1
ATOM 1888 N N . GLU A 1 241 ? -28.953 1.56 0.739 1 98.38 241 GLU A N 1
ATOM 1889 C CA . GLU A 1 241 ? -27.797 0.85 1.26 1 98.38 241 GLU A CA 1
ATOM 1890 C C . GLU A 1 241 ? -26.516 1.636 1.007 1 98.38 241 GLU A C 1
ATOM 1892 O O . GLU A 1 241 ? -25.688 1.791 1.907 1 98.38 241 GLU A O 1
ATOM 1897 N N . LEU A 1 242 ? -26.359 2.121 -0.183 1 98.88 242 LEU A N 1
ATOM 1898 C CA . LEU A 1 242 ? -25.172 2.871 -0.567 1 98.88 242 LEU A CA 1
ATOM 1899 C C . LEU A 1 242 ? -25.109 4.199 0.178 1 98.88 242 LEU A C 1
ATOM 1901 O O . LEU A 1 242 ? -24.016 4.633 0.583 1 98.88 242 LEU A O 1
ATOM 1905 N N . LEU A 1 243 ? -26.219 4.855 0.39 1 98.81 243 LEU A N 1
ATOM 1906 C CA . LEU A 1 243 ? -26.281 6.102 1.14 1 98.81 243 LEU A CA 1
ATOM 1907 C C . LEU A 1 243 ? -25.875 5.887 2.592 1 98.81 243 LEU A C 1
ATOM 1909 O O . LEU A 1 243 ? -25.156 6.707 3.17 1 98.81 243 LEU A O 1
ATOM 1913 N N . ASP A 1 244 ? -26.344 4.781 3.141 1 98.56 244 ASP A N 1
ATOM 1914 C CA . ASP A 1 244 ? -25.969 4.449 4.512 1 98.56 244 ASP A CA 1
ATOM 1915 C C . ASP A 1 244 ? -24.453 4.258 4.637 1 98.56 244 ASP A C 1
ATOM 1917 O O . ASP A 1 244 ? -23.844 4.746 5.586 1 98.56 244 ASP A O 1
ATOM 1921 N N . ARG A 1 245 ? -23.875 3.584 3.711 1 98.81 245 ARG A N 1
ATOM 1922 C CA . ARG A 1 245 ? -22.438 3.383 3.709 1 98.81 245 ARG A CA 1
ATOM 1923 C C . ARG A 1 245 ? -21.703 4.703 3.525 1 98.81 245 ARG A C 1
ATOM 1925 O O . ARG A 1 245 ? -20.672 4.941 4.164 1 98.81 245 ARG A O 1
ATOM 1932 N N . ALA A 1 246 ? -22.234 5.555 2.639 1 98.88 246 ALA A N 1
ATOM 1933 C CA . ALA A 1 246 ? -21.641 6.867 2.408 1 98.88 246 ALA A CA 1
ATOM 1934 C C . ALA A 1 246 ? -21.625 7.699 3.689 1 98.88 246 ALA A C 1
ATOM 1936 O O . ALA A 1 246 ? -20.625 8.328 4.023 1 98.88 246 ALA A O 1
ATOM 1937 N N . GLU A 1 247 ? -22.75 7.664 4.371 1 98.75 247 GLU A N 1
ATOM 1938 C CA . GLU A 1 247 ? -22.875 8.445 5.602 1 98.75 247 GLU A CA 1
ATOM 1939 C C . GLU A 1 247 ? -21.891 7.961 6.66 1 98.75 247 GLU A C 1
ATOM 1941 O O . GLU A 1 247 ? -21.266 8.766 7.355 1 98.75 247 GLU A O 1
ATOM 1946 N N . SER A 1 248 ? -21.781 6.691 6.754 1 98.75 248 SER A N 1
ATOM 1947 C CA . SER A 1 248 ? -20.859 6.145 7.742 1 98.75 248 SER A CA 1
ATOM 1948 C C . SER A 1 248 ? -19.422 6.469 7.387 1 98.75 248 SER A C 1
ATOM 1950 O O . SER A 1 248 ? -18.625 6.863 8.25 1 98.75 248 SER A O 1
ATOM 1952 N N . ALA A 1 249 ? -19.047 6.258 6.105 1 98.69 249 ALA A N 1
ATOM 1953 C CA . ALA A 1 249 ? -17.703 6.602 5.66 1 98.69 249 ALA A CA 1
ATOM 1954 C C . ALA A 1 249 ? -17.406 8.078 5.891 1 98.69 249 ALA A C 1
ATOM 1956 O O . ALA A 1 249 ? -16.312 8.445 6.316 1 98.69 249 ALA A O 1
ATOM 1957 N N . LYS A 1 250 ? -18.391 8.922 5.609 1 98.56 250 LYS A N 1
ATOM 1958 C CA . LYS A 1 250 ? -18.234 10.359 5.766 1 98.56 250 LYS A CA 1
ATOM 1959 C C . LYS A 1 250 ? -18.016 10.734 7.23 1 98.56 250 LYS A C 1
ATOM 1961 O O . LYS A 1 250 ? -17.266 11.664 7.535 1 98.56 250 LYS A O 1
ATOM 1966 N N . ALA A 1 251 ? -18.75 10.023 8.117 1 97.69 251 ALA A N 1
ATOM 1967 C CA . ALA A 1 251 ? -18.578 10.266 9.547 1 97.69 251 ALA A CA 1
ATOM 1968 C C . ALA A 1 251 ? -17.141 9.969 9.992 1 97.69 251 ALA A C 1
ATOM 1970 O O . ALA A 1 251 ? -16.641 10.586 10.938 1 97.69 251 ALA A O 1
ATOM 1971 N N . ALA A 1 252 ? -16.5 9.062 9.344 1 96.81 252 ALA A N 1
ATOM 1972 C CA . ALA A 1 252 ? -15.109 8.727 9.641 1 96.81 252 ALA A CA 1
ATOM 1973 C C . ALA A 1 252 ? -14.148 9.734 9 1 96.81 252 ALA A C 1
ATOM 1975 O O . ALA A 1 252 ? -13.328 10.336 9.68 1 96.81 252 ALA A O 1
ATOM 1976 N N . HIS A 1 253 ? -14.258 9.859 7.684 1 97.56 253 HIS A N 1
ATOM 1977 C CA . HIS A 1 253 ? -13.406 10.75 6.898 1 97.56 253 HIS A CA 1
ATOM 1978 C C . HIS A 1 253 ? -14.188 11.398 5.762 1 97.56 253 HIS A C 1
ATOM 1980 O O . HIS A 1 253 ? -14.609 10.719 4.824 1 97.56 253 HIS A O 1
ATOM 1986 N N . VAL A 1 254 ? -14.234 12.641 5.812 1 98.12 254 VAL A N 1
ATOM 1987 C CA . VAL A 1 254 ? -14.992 13.383 4.812 1 98.12 254 VAL A CA 1
ATOM 1988 C C . VAL A 1 254 ? -14.352 13.203 3.438 1 98.12 254 VAL A C 1
ATOM 1990 O O . VAL A 1 254 ? -15.047 13.133 2.422 1 98.12 254 VAL A O 1
ATOM 1993 N N . ASN A 1 255 ? -13.047 13.148 3.426 1 98.38 255 ASN A N 1
ATOM 1994 C CA . ASN A 1 255 ? -12.32 13.102 2.16 1 98.38 255 ASN A CA 1
ATOM 1995 C C . ASN A 1 255 ? -11.594 11.766 1.979 1 98.38 255 ASN A C 1
ATOM 1997 O O . ASN A 1 255 ? -10.438 11.742 1.55 1 98.38 255 ASN A O 1
ATOM 2001 N N . SER A 1 256 ? -12.227 10.609 2.232 1 98.44 256 SER A N 1
ATOM 2002 C CA . SER A 1 256 ? -11.711 9.289 1.892 1 98.44 256 SER A CA 1
ATOM 2003 C C . SER A 1 256 ? -12.273 8.797 0.562 1 98.44 256 SER A C 1
ATOM 2005 O O . SER A 1 256 ? -13.328 9.266 0.12 1 98.44 256 SER A O 1
ATOM 2007 N N . TRP A 1 257 ? -11.531 7.875 -0.067 1 98.81 257 TRP A N 1
ATOM 2008 C CA . TRP A 1 257 ? -12.039 7.336 -1.322 1 98.81 257 TRP A CA 1
ATOM 2009 C C . TRP A 1 257 ? -13.32 6.543 -1.09 1 98.81 257 TRP A C 1
ATOM 2011 O O . TRP A 1 257 ? -14.18 6.461 -1.974 1 98.81 257 TRP A O 1
ATOM 2021 N N . GLN A 1 258 ? -13.484 5.992 0.088 1 98.88 258 GLN A N 1
ATOM 2022 C CA . GLN A 1 258 ? -14.719 5.285 0.412 1 98.88 258 GLN A CA 1
ATOM 2023 C C . GLN A 1 258 ? -15.914 6.238 0.402 1 98.88 258 GLN A C 1
ATOM 2025 O O . GLN A 1 258 ? -16.953 5.93 -0.184 1 98.88 258 GLN A O 1
ATOM 2030 N N . THR A 1 259 ? -15.719 7.395 1.124 1 98.88 259 THR A N 1
ATOM 2031 C CA . THR A 1 259 ? -16.781 8.398 1.132 1 98.88 259 THR A CA 1
ATOM 2032 C C . THR A 1 259 ? -17.141 8.82 -0.291 1 98.88 259 THR A C 1
ATOM 2034 O O . THR A 1 259 ? -18.312 8.781 -0.679 1 98.88 259 THR A O 1
ATOM 2037 N N . ALA A 1 260 ? -16.109 9.172 -1.076 1 98.94 260 ALA A N 1
ATOM 2038 C CA . ALA A 1 260 ? -16.328 9.609 -2.453 1 98.94 260 ALA A CA 1
ATOM 2039 C C . ALA A 1 260 ? -17.016 8.516 -3.273 1 98.94 260 ALA A C 1
ATOM 2041 O O . ALA A 1 260 ? -17.938 8.797 -4.043 1 98.94 260 ALA A O 1
ATOM 2042 N N . MET A 1 261 ? -16.578 7.289 -3.115 1 98.94 261 MET A N 1
ATOM 2043 C CA . MET A 1 261 ? -17.109 6.145 -3.848 1 98.94 261 MET A CA 1
ATOM 2044 C C . MET A 1 261 ? -18.594 5.957 -3.557 1 98.94 261 MET A C 1
ATOM 2046 O O . MET A 1 261 ? -19.406 5.93 -4.477 1 98.94 261 MET A O 1
ATOM 2050 N N . TYR A 1 262 ? -18.922 5.797 -2.291 1 98.94 262 TYR A N 1
ATOM 2051 C CA . TYR A 1 262 ? -20.297 5.457 -1.932 1 98.94 262 TYR A CA 1
ATOM 2052 C C . TYR A 1 262 ? -21.234 6.598 -2.27 1 98.94 262 TYR A C 1
ATOM 2054 O O . TYR A 1 262 ? -22.391 6.363 -2.662 1 98.94 262 TYR A O 1
ATOM 2062 N N . CYS A 1 263 ? -20.781 7.848 -2.084 1 98.94 263 CYS A N 1
ATOM 2063 C CA . CYS A 1 263 ? -21.594 8.977 -2.521 1 98.94 263 CYS A CA 1
ATOM 2064 C C . CYS A 1 263 ? -21.875 8.898 -4.02 1 98.94 263 CYS A C 1
ATOM 2066 O O . CYS A 1 263 ? -23.031 9.023 -4.449 1 98.94 263 CYS A O 1
ATOM 2068 N N . ALA A 1 264 ? -20.844 8.656 -4.801 1 98.94 264 ALA A N 1
ATOM 2069 C CA . ALA A 1 264 ? -20.984 8.586 -6.254 1 98.94 264 ALA A CA 1
ATOM 2070 C C . ALA A 1 264 ? -21.891 7.434 -6.664 1 98.94 264 ALA A C 1
ATOM 2072 O O . ALA A 1 264 ? -22.734 7.59 -7.547 1 98.94 264 ALA A O 1
ATOM 2073 N N . LEU A 1 265 ? -21.734 6.281 -6.059 1 98.88 265 LEU A N 1
ATOM 2074 C CA . LEU A 1 265 ? -22.547 5.113 -6.379 1 98.88 265 LEU A CA 1
ATOM 2075 C C . LEU A 1 265 ? -24.016 5.371 -6.062 1 98.88 265 LEU A C 1
ATOM 2077 O O . LEU A 1 265 ? -24.891 5.035 -6.859 1 98.88 265 LEU A O 1
ATOM 2081 N N . ALA A 1 266 ? -24.266 5.969 -4.91 1 98.88 266 ALA A N 1
ATOM 2082 C CA . ALA A 1 266 ? -25.625 6.246 -4.484 1 98.88 266 ALA A CA 1
ATOM 2083 C C . ALA A 1 266 ? -26.312 7.219 -5.438 1 98.88 266 ALA A C 1
ATOM 2085 O O . ALA A 1 266 ? -27.531 7.129 -5.664 1 98.88 266 ALA A O 1
ATOM 2086 N N . GLU A 1 267 ? -25.594 8.102 -6.004 1 98.56 267 GLU A N 1
ATOM 2087 C CA . GLU A 1 267 ? -26.125 9.133 -6.875 1 98.56 267 GLU A CA 1
ATOM 2088 C C . GLU A 1 267 ? -26.359 8.609 -8.289 1 98.56 267 GLU A C 1
ATOM 2090 O O . GLU A 1 267 ? -27.047 9.242 -9.094 1 98.56 267 GLU A O 1
ATOM 2095 N N . SER A 1 268 ? -25.781 7.508 -8.656 1 98.62 268 SER A N 1
ATOM 2096 C CA . SER A 1 268 ? -25.828 6.957 -10.008 1 98.62 268 SER A CA 1
ATOM 2097 C C . SER A 1 268 ? -27.078 6.109 -10.203 1 98.62 268 SER A C 1
ATOM 2099 O O . SER A 1 268 ? -27.188 5.004 -9.664 1 98.62 268 SER A O 1
ATOM 2101 N N . ASP A 1 269 ? -28.016 6.551 -11.008 1 98.19 269 ASP A N 1
ATOM 2102 C CA . ASP A 1 269 ? -29.219 5.781 -11.32 1 98.19 269 ASP A CA 1
ATOM 2103 C C . ASP A 1 269 ? -28.859 4.465 -12.008 1 98.19 269 ASP A C 1
ATOM 2105 O O . ASP A 1 269 ? -29.438 3.418 -11.695 1 98.19 269 ASP A O 1
ATOM 2109 N N . TRP A 1 270 ? -27.969 4.562 -12.898 1 97.94 270 TRP A N 1
ATOM 2110 C CA . TRP A 1 270 ? -27.531 3.377 -13.641 1 97.94 270 TRP A CA 1
ATOM 2111 C C . TRP A 1 270 ? -27 2.311 -12.688 1 97.94 270 TRP A C 1
ATOM 2113 O O . TRP A 1 270 ? -27.359 1.135 -12.805 1 97.94 270 TRP A O 1
ATOM 2123 N N . PHE A 1 271 ? -26.188 2.699 -11.781 1 98.25 271 PHE A N 1
ATOM 2124 C CA . PHE A 1 271 ? -25.578 1.741 -10.867 1 98.25 271 PHE A CA 1
ATOM 2125 C C . PHE A 1 271 ? -26.625 1.122 -9.953 1 98.25 271 PHE A C 1
ATOM 2127 O O . PHE A 1 271 ? -26.688 -0.099 -9.797 1 98.25 271 PHE A O 1
ATOM 2134 N N . CYS A 1 272 ? -27.438 1.984 -9.352 1 98.19 272 CYS A N 1
ATOM 2135 C CA . CYS A 1 272 ? -28.453 1.516 -8.422 1 98.19 272 CYS A CA 1
ATOM 2136 C C . CYS A 1 272 ? -29.453 0.593 -9.117 1 98.19 272 CYS A C 1
ATOM 2138 O O . CYS A 1 272 ? -30.047 -0.27 -8.484 1 98.19 272 CYS A O 1
ATOM 2140 N N . ALA A 1 273 ? -29.547 0.762 -10.477 1 96.94 273 ALA A N 1
ATOM 2141 C CA . ALA A 1 273 ? -30.484 -0.047 -11.25 1 96.94 273 ALA A CA 1
ATOM 2142 C C . ALA A 1 273 ? -29.844 -1.359 -11.695 1 96.94 273 ALA A C 1
ATOM 2144 O O . ALA A 1 273 ? -30.438 -2.121 -12.453 1 96.94 273 ALA A O 1
ATOM 2145 N N . GLY A 1 274 ? -28.625 -1.603 -11.281 1 95.88 274 GLY A N 1
ATOM 2146 C CA . GLY A 1 274 ? -28.062 -2.902 -11.594 1 95.88 274 GLY A CA 1
ATOM 2147 C C . GLY A 1 274 ? -26.656 -2.812 -12.172 1 95.88 274 GLY A C 1
ATOM 2148 O O . GLY A 1 274 ? -26.094 -3.82 -12.602 1 95.88 274 GLY A O 1
ATOM 2149 N N . GLY A 1 275 ? -26.047 -1.725 -12.148 1 95.44 275 GLY A N 1
ATOM 2150 C CA . GLY A 1 275 ? -24.703 -1.535 -12.688 1 95.44 275 GLY A CA 1
ATOM 2151 C C . GLY A 1 275 ? -23.656 -2.381 -11.992 1 95.44 275 GLY A C 1
ATOM 2152 O O . GLY A 1 275 ? -22.531 -2.52 -12.492 1 95.44 275 GLY A O 1
ATOM 2153 N N . PHE A 1 276 ? -24.016 -2.988 -10.859 1 95.12 276 PHE A N 1
ATOM 2154 C CA . PHE A 1 276 ? -23.094 -3.809 -10.094 1 95.12 276 PHE A CA 1
ATOM 2155 C C . PHE A 1 276 ? -23.141 -5.262 -10.547 1 95.12 276 PHE A C 1
ATOM 2157 O O . PHE A 1 276 ? -22.359 -6.094 -10.094 1 95.12 276 PHE A O 1
ATOM 2164 N N . ASN A 1 277 ? -24.016 -5.75 -11.367 1 87.75 277 ASN A N 1
ATOM 2165 C CA . ASN A 1 277 ? -24.188 -7.137 -11.781 1 87.75 277 ASN A CA 1
ATOM 2166 C C . ASN A 1 277 ? -23.141 -7.547 -12.828 1 87.75 277 ASN A C 1
ATOM 2168 O O . ASN A 1 277 ? -22.891 -8.734 -13.031 1 87.75 277 ASN A O 1
ATOM 2172 N N . VAL A 1 278 ? -22.656 -6.582 -13.523 1 63.69 278 VAL A N 1
ATOM 2173 C CA . VAL A 1 278 ? -21.906 -6.969 -14.711 1 63.69 278 VAL A CA 1
ATOM 2174 C C . VAL A 1 278 ? -20.438 -7.211 -14.336 1 63.69 278 VAL A C 1
ATOM 2176 O O . VAL A 1 278 ? -19.844 -6.406 -13.617 1 63.69 278 VAL A O 1
ATOM 2179 N N . SER A 1 279 ? -20.016 -8.586 -14.305 1 61.81 279 SER A N 1
ATOM 2180 C CA . SER A 1 279 ? -18.641 -8.977 -14.023 1 61.81 279 SER A CA 1
ATOM 2181 C C . SER A 1 279 ? -17.781 -8.945 -15.281 1 61.81 279 SER A C 1
ATOM 2183 O O . SER A 1 279 ? -18.297 -9.125 -16.391 1 61.81 279 SER A O 1
ATOM 2185 N N . MET B 1 1 ? -3.17 -14.617 -0.379 1 95.25 1 MET B N 1
ATOM 2186 C CA . MET B 1 1 ? -2.619 -14.742 -1.726 1 95.25 1 MET B CA 1
ATOM 2187 C C . MET B 1 1 ? -3.721 -15.031 -2.74 1 95.25 1 MET B C 1
ATOM 2189 O O . MET B 1 1 ? -4.625 -15.82 -2.471 1 95.25 1 MET B O 1
ATOM 2193 N N . ARG B 1 2 ? -3.607 -14.391 -3.922 1 96.75 2 ARG B N 1
ATOM 2194 C CA . ARG B 1 2 ? -4.574 -14.594 -4.996 1 96.75 2 ARG B CA 1
ATOM 2195 C C . ARG B 1 2 ? -3.926 -15.281 -6.191 1 96.75 2 ARG B C 1
ATOM 2197 O O . ARG B 1 2 ? -2.857 -14.875 -6.648 1 96.75 2 ARG B O 1
ATOM 2204 N N . HIS B 1 3 ? -4.656 -16.328 -6.59 1 97.75 3 HIS B N 1
ATOM 2205 C CA . HIS B 1 3 ? -4.172 -17.078 -7.746 1 97.75 3 HIS B CA 1
ATOM 2206 C C . HIS B 1 3 ? -4.301 -16.25 -9.023 1 97.75 3 HIS B C 1
ATOM 2208 O O . HIS B 1 3 ? -5.293 -15.547 -9.219 1 97.75 3 HIS B O 1
ATOM 2214 N N . LEU B 1 4 ? -3.291 -16.328 -9.883 1 98.12 4 LEU B N 1
ATOM 2215 C CA . LEU B 1 4 ? -3.297 -15.68 -11.195 1 98.12 4 LEU B CA 1
ATOM 2216 C C . LEU B 1 4 ? -3.115 -16.719 -12.305 1 98.12 4 LEU B C 1
ATOM 2218 O O . LEU B 1 4 ? -2.457 -17.734 -12.102 1 98.12 4 LEU B O 1
ATOM 2222 N N . SER B 1 5 ? -3.664 -16.406 -13.445 1 97.62 5 SER B N 1
ATOM 2223 C CA . SER B 1 5 ? -3.301 -17.188 -14.625 1 97.62 5 SER B CA 1
ATOM 2224 C C . SER B 1 5 ? -1.847 -16.953 -15.016 1 97.62 5 SER B C 1
ATOM 2226 O O . SER B 1 5 ? -1.348 -15.828 -14.922 1 97.62 5 SER B O 1
ATOM 2228 N N . ARG B 1 6 ? -1.237 -18 -15.453 1 97.88 6 ARG B N 1
ATOM 2229 C CA . ARG B 1 6 ? 0.146 -17.891 -15.906 1 97.88 6 ARG B CA 1
ATOM 2230 C C . ARG B 1 6 ? 0.258 -16.953 -17.109 1 97.88 6 ARG B C 1
ATOM 2232 O O . ARG B 1 6 ? -0.635 -16.922 -17.969 1 97.88 6 ARG B O 1
ATOM 2239 N N . PRO B 1 7 ? 1.366 -16.156 -17.125 1 98.12 7 PRO B N 1
ATOM 2240 C CA . PRO B 1 7 ? 1.571 -15.391 -18.359 1 98.12 7 PRO B CA 1
ATOM 2241 C C . PRO B 1 7 ? 1.75 -16.297 -19.578 1 98.12 7 PRO B C 1
ATOM 2243 O O . PRO B 1 7 ? 2.27 -17.406 -19.469 1 98.12 7 PRO B O 1
ATOM 2246 N N . THR B 1 8 ? 1.373 -15.789 -20.75 1 97.12 8 THR B N 1
ATOM 2247 C CA . THR B 1 8 ? 1.418 -16.578 -21.969 1 97.12 8 THR B CA 1
ATOM 2248 C C . THR B 1 8 ? 2.734 -16.359 -22.719 1 97.12 8 THR B C 1
ATOM 2250 O O . THR B 1 8 ? 3.02 -17.047 -23.703 1 97.12 8 THR B O 1
ATOM 2253 N N . PHE B 1 9 ? 3.52 -15.477 -22.297 1 98 9 PHE B N 1
ATOM 2254 C CA . PHE B 1 9 ? 4.812 -15.195 -22.906 1 98 9 PHE B CA 1
ATOM 2255 C C . PHE B 1 9 ? 5.855 -16.219 -22.469 1 98 9 PHE B C 1
ATOM 2257 O O . PHE B 1 9 ? 5.758 -16.766 -21.375 1 98 9 PHE B O 1
ATOM 2264 N N . VAL B 1 10 ? 6.84 -16.375 -23.359 1 97.88 10 VAL B N 1
ATOM 2265 C CA . VAL B 1 10 ? 7.871 -17.344 -23 1 97.88 10 VAL B CA 1
ATOM 2266 C C . VAL B 1 10 ? 9.242 -16.656 -23.016 1 97.88 10 VAL B C 1
ATOM 2268 O O . VAL B 1 10 ? 9.445 -15.68 -23.734 1 97.88 10 VAL B O 1
ATOM 2271 N N . ALA B 1 11 ? 10.148 -17.203 -22.297 1 98.12 11 ALA B N 1
ATOM 2272 C CA . ALA B 1 11 ? 11.453 -16.609 -22.031 1 98.12 11 ALA B CA 1
ATOM 2273 C C . ALA B 1 11 ? 12.242 -16.422 -23.328 1 98.12 11 ALA B C 1
ATOM 2275 O O . ALA B 1 11 ? 12.883 -15.391 -23.531 1 98.12 11 ALA B O 1
ATOM 2276 N N . ARG B 1 12 ? 12.18 -17.422 -24.188 1 97.94 12 ARG B N 1
ATOM 2277 C CA . ARG B 1 12 ? 12.898 -17.359 -25.453 1 97.94 12 ARG B CA 1
ATOM 2278 C C . ARG B 1 12 ? 12.477 -16.141 -26.266 1 97.94 12 ARG B C 1
ATOM 2280 O O . ARG B 1 12 ? 13.328 -15.414 -26.766 1 97.94 12 ARG B O 1
ATOM 2287 N N . ASP B 1 13 ? 11.219 -15.938 -26.328 1 97.94 13 ASP B N 1
ATOM 2288 C CA . ASP B 1 13 ? 10.703 -14.812 -27.109 1 97.94 13 ASP B CA 1
ATOM 2289 C C . ASP B 1 13 ? 11.078 -13.484 -26.469 1 97.94 13 ASP B C 1
ATOM 2291 O O . ASP B 1 13 ? 11.461 -12.539 -27.156 1 97.94 13 ASP B O 1
ATOM 2295 N N . VAL B 1 14 ? 10.93 -13.398 -25.141 1 98.38 14 VAL B N 1
ATOM 2296 C CA . VAL B 1 14 ? 11.297 -12.188 -24.406 1 98.38 14 VAL B CA 1
ATOM 2297 C C . VAL B 1 14 ? 12.766 -11.859 -24.641 1 98.38 14 VAL B C 1
ATOM 2299 O O . VAL B 1 14 ? 13.117 -10.727 -24.969 1 98.38 14 VAL B O 1
ATOM 2302 N N . LEU B 1 15 ? 13.609 -12.898 -24.547 1 98.25 15 LEU B N 1
ATOM 2303 C CA . LEU B 1 15 ? 15.039 -12.695 -24.75 1 98.25 15 LEU B CA 1
ATOM 2304 C C . LEU B 1 15 ? 15.32 -12.219 -26.172 1 98.25 15 LEU B C 1
ATOM 2306 O O . LEU B 1 15 ? 16.094 -11.273 -26.375 1 98.25 15 LEU B O 1
ATOM 2310 N N . ASN B 1 16 ? 14.727 -12.82 -27.109 1 98 16 ASN B N 1
ATOM 2311 C CA . ASN B 1 16 ? 14.953 -12.445 -28.5 1 98 16 ASN B CA 1
ATOM 2312 C C . ASN B 1 16 ? 14.547 -11 -28.75 1 98 16 ASN B C 1
ATOM 2314 O O . ASN B 1 16 ? 15.227 -10.281 -29.5 1 98 16 ASN B O 1
ATOM 2318 N N . LEU B 1 17 ? 13.477 -10.602 -28.156 1 97.94 17 LEU B N 1
ATOM 2319 C CA . LEU B 1 17 ? 13.047 -9.219 -28.297 1 97.94 17 LEU B CA 1
ATOM 2320 C C . LEU B 1 17 ? 14.031 -8.273 -27.625 1 97.94 17 LEU B C 1
ATOM 2322 O O . LEU B 1 17 ? 14.328 -7.195 -28.141 1 97.94 17 LEU B O 1
ATOM 2326 N N . CYS B 1 18 ? 14.539 -8.68 -26.438 1 98.12 18 CYS B N 1
ATOM 2327 C CA . CYS B 1 18 ? 15.547 -7.867 -25.75 1 98.12 18 CYS B CA 1
ATOM 2328 C C . CYS B 1 18 ? 16.797 -7.715 -26.594 1 98.12 18 CYS B C 1
ATOM 2330 O O . CYS B 1 18 ? 17.344 -6.621 -26.719 1 98.12 18 CYS B O 1
ATOM 2332 N N . ILE B 1 19 ? 17.219 -8.812 -27.203 1 97.88 19 ILE B N 1
ATOM 2333 C CA . ILE B 1 19 ? 18.422 -8.82 -28.016 1 97.88 19 ILE B CA 1
ATOM 2334 C C . ILE B 1 19 ? 18.297 -7.797 -29.141 1 97.88 19 ILE B C 1
ATOM 2336 O O . ILE B 1 19 ? 19.266 -7.094 -29.453 1 97.88 19 ILE B O 1
ATOM 2340 N N . LYS B 1 20 ? 17.156 -7.617 -29.641 1 96.75 20 LYS B N 1
ATOM 2341 C CA . LYS B 1 20 ? 16.922 -6.688 -30.75 1 96.75 20 LYS B CA 1
ATOM 2342 C C . LYS B 1 20 ? 17.031 -5.238 -30.281 1 96.75 20 LYS B C 1
ATOM 2344 O O . LYS B 1 20 ? 17.141 -4.324 -31.094 1 96.75 20 LYS B O 1
ATOM 2349 N N . SER B 1 21 ? 16.953 -5.047 -28.953 1 95.88 21 SER B N 1
ATOM 2350 C CA . SER B 1 21 ? 16.906 -3.689 -28.422 1 95.88 21 SER B CA 1
ATOM 2351 C C . SER B 1 21 ? 18.234 -3.299 -27.781 1 95.88 21 SER B C 1
ATOM 2353 O O . SER B 1 21 ? 18.406 -2.16 -27.344 1 95.88 21 SER B O 1
ATOM 2355 N N . ILE B 1 22 ? 19.141 -4.258 -27.641 1 96.25 22 ILE B N 1
ATOM 2356 C CA . ILE B 1 22 ? 20.438 -4.02 -27 1 96.25 22 ILE B CA 1
ATOM 2357 C C . ILE B 1 22 ? 21.438 -3.492 -28.016 1 96.25 22 ILE B C 1
ATOM 2359 O O . ILE B 1 22 ? 21.469 -3.961 -29.156 1 96.25 22 ILE B O 1
ATOM 2363 N N . ARG B 1 23 ? 22.297 -2.479 -27.688 1 93.69 23 ARG B N 1
ATOM 2364 C CA . ARG B 1 23 ? 23.266 -1.854 -28.594 1 93.69 23 ARG B CA 1
ATOM 2365 C C . ARG B 1 23 ? 24.609 -2.572 -28.531 1 93.69 23 ARG B C 1
ATOM 2367 O O . ARG B 1 23 ? 25.359 -2.607 -29.516 1 93.69 23 ARG B O 1
ATOM 2374 N N . ASP B 1 24 ? 24.906 -3.172 -27.391 1 95.88 24 ASP B N 1
ATOM 2375 C CA . ASP B 1 24 ? 26.156 -3.883 -27.188 1 95.88 24 ASP B CA 1
ATOM 2376 C C . ASP B 1 24 ? 26.203 -5.176 -27.984 1 95.88 24 ASP B C 1
ATOM 2378 O O . ASP B 1 24 ? 25.656 -6.199 -27.562 1 95.88 24 ASP B O 1
ATOM 2382 N N . ASN B 1 25 ? 27.016 -5.191 -29.141 1 97.06 25 ASN B N 1
ATOM 2383 C CA . ASN B 1 25 ? 27.031 -6.32 -30.062 1 97.06 25 ASN B CA 1
ATOM 2384 C C . ASN B 1 25 ? 27.609 -7.57 -29.406 1 97.06 25 ASN B C 1
ATOM 2386 O O . ASN B 1 25 ? 27.156 -8.688 -29.672 1 97.06 25 ASN B O 1
ATOM 2390 N N . ALA B 1 26 ? 28.594 -7.383 -28.625 1 97.62 26 ALA B N 1
ATOM 2391 C CA . ALA B 1 26 ? 29.203 -8.523 -27.953 1 97.62 26 ALA B CA 1
ATOM 2392 C C . ALA B 1 26 ? 28.203 -9.203 -27.016 1 97.62 26 ALA B C 1
ATOM 2394 O O . ALA B 1 26 ? 28.109 -10.438 -26.984 1 97.62 26 ALA B O 1
ATOM 2395 N N . LEU B 1 27 ? 27.469 -8.398 -26.328 1 97.69 27 LEU B N 1
ATOM 2396 C CA . LEU B 1 27 ? 26.453 -8.945 -25.422 1 97.69 27 LEU B CA 1
ATOM 2397 C C . LEU B 1 27 ? 25.344 -9.641 -26.219 1 97.69 27 LEU B C 1
ATOM 2399 O O . LEU B 1 27 ? 24.891 -10.719 -25.844 1 97.69 27 LEU B O 1
ATOM 2403 N N . LYS B 1 28 ? 24.938 -9.07 -27.359 1 97.88 28 LYS B N 1
ATOM 2404 C CA . LYS B 1 28 ? 23.906 -9.672 -28.219 1 97.88 28 LYS B CA 1
ATOM 2405 C C . LYS B 1 28 ? 24.297 -11.078 -28.641 1 97.88 28 LYS B C 1
ATOM 2407 O O . LYS B 1 28 ? 23.484 -12 -28.578 1 97.88 28 LYS B O 1
ATOM 2412 N N . GLU B 1 29 ? 25.531 -11.117 -29.031 1 97.81 29 GLU B N 1
ATOM 2413 C CA . GLU B 1 29 ? 26.016 -12.406 -29.516 1 97.81 29 GLU B CA 1
ATOM 2414 C C . GLU B 1 29 ? 26.031 -13.445 -28.406 1 97.81 29 GLU B C 1
ATOM 2416 O O . GLU B 1 29 ? 25.609 -14.594 -28.609 1 97.81 29 GLU B O 1
ATOM 2421 N N . ARG B 1 30 ? 26.484 -13.102 -27.234 1 98.19 30 ARG B N 1
ATOM 2422 C CA . ARG B 1 30 ? 26.516 -14.023 -26.109 1 98.19 30 ARG B CA 1
ATOM 2423 C C . ARG B 1 30 ? 25.109 -14.422 -25.672 1 98.19 30 ARG B C 1
ATOM 2425 O O . ARG B 1 30 ? 24.859 -15.578 -25.344 1 98.19 30 ARG B O 1
ATOM 2432 N N . LEU B 1 31 ? 24.172 -13.461 -25.703 1 98.31 31 LEU B N 1
ATOM 2433 C CA . LEU B 1 31 ? 22.781 -13.75 -25.359 1 98.31 31 LEU B CA 1
ATOM 2434 C C . LEU B 1 31 ? 22.156 -14.703 -26.359 1 98.31 31 LEU B C 1
ATOM 2436 O O . LEU B 1 31 ? 21.406 -15.602 -25.984 1 98.31 31 LEU B O 1
ATOM 2440 N N . ALA B 1 32 ? 22.484 -14.516 -27.625 1 98.06 32 ALA B N 1
ATOM 2441 C CA . ALA B 1 32 ? 21.938 -15.383 -28.672 1 98.06 32 ALA B CA 1
ATOM 2442 C C . ALA B 1 32 ? 22.391 -16.828 -28.484 1 98.06 32 ALA B C 1
ATOM 2444 O O . ALA B 1 32 ? 21.672 -17.766 -28.828 1 98.06 32 ALA B O 1
ATOM 2445 N N . LEU B 1 33 ? 23.5 -16.984 -27.891 1 97.88 33 LEU B N 1
ATOM 2446 C CA . LEU B 1 33 ? 24.094 -18.312 -27.734 1 97.88 33 LEU B CA 1
ATOM 2447 C C . LEU B 1 33 ? 23.438 -19.047 -26.562 1 97.88 33 LEU B C 1
ATOM 2449 O O . LEU B 1 33 ? 23.578 -20.281 -26.453 1 97.88 33 LEU B O 1
ATOM 2453 N N . VAL B 1 34 ? 22.719 -18.312 -25.75 1 97.81 34 VAL B N 1
ATOM 2454 C CA . VAL B 1 34 ? 22.219 -18.969 -24.547 1 97.81 34 VAL B CA 1
ATOM 2455 C C . VAL B 1 34 ? 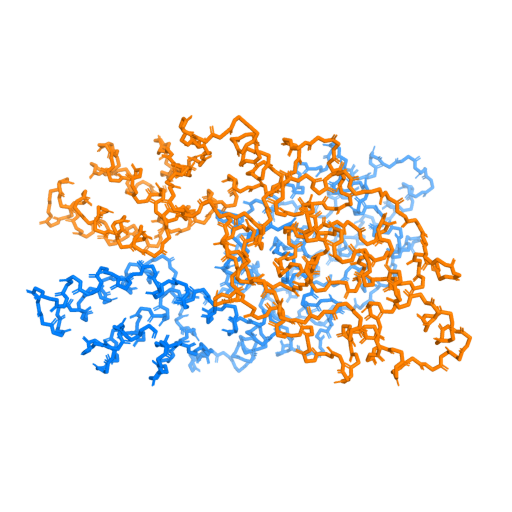20.703 -19.094 -24.609 1 97.81 34 VAL B C 1
ATOM 2457 O O . VAL B 1 34 ? 20.062 -19.453 -23.609 1 97.81 34 VAL B O 1
ATOM 2460 N N . VAL B 1 35 ? 20.078 -18.828 -25.703 1 97.81 35 VAL B N 1
ATOM 2461 C CA . VAL B 1 35 ? 18.625 -18.844 -25.859 1 97.81 35 VAL B CA 1
ATOM 2462 C C . VAL B 1 35 ? 18.094 -20.219 -25.484 1 97.81 35 VAL B C 1
ATOM 2464 O O . VAL B 1 35 ? 17.094 -20.328 -24.75 1 97.81 35 VAL B O 1
ATOM 2467 N N . ASP B 1 36 ? 18.734 -21.234 -25.938 1 97.5 36 ASP B N 1
ATOM 2468 C CA . ASP B 1 36 ? 18.266 -22.594 -25.672 1 97.5 36 ASP B CA 1
ATOM 2469 C C . ASP B 1 36 ? 18.375 -22.922 -24.172 1 97.5 36 ASP B C 1
ATOM 2471 O O . ASP B 1 36 ? 17.531 -23.625 -23.625 1 97.5 36 ASP B O 1
ATOM 2475 N N . GLN B 1 37 ? 19.438 -22.469 -23.578 1 97.06 37 GLN B N 1
ATOM 2476 C CA . GLN B 1 37 ? 19.594 -22.672 -22.141 1 97.06 37 GLN B CA 1
ATOM 2477 C C . GLN B 1 37 ? 18.5 -21.984 -21.359 1 97.06 37 GLN B C 1
ATOM 2479 O O . GLN B 1 37 ? 18 -22.516 -20.359 1 97.06 37 GLN B O 1
ATOM 2484 N N . ILE B 1 38 ? 18.109 -20.812 -21.812 1 97.62 38 ILE B N 1
ATOM 2485 C CA . ILE B 1 38 ? 17.062 -20.047 -21.188 1 97.62 38 ILE B CA 1
ATOM 2486 C C . ILE B 1 38 ? 15.719 -20.781 -21.344 1 97.62 38 ILE B C 1
ATOM 2488 O O . ILE B 1 38 ? 14.953 -20.891 -20.391 1 97.62 38 ILE B O 1
ATOM 2492 N N . ASP B 1 39 ? 15.539 -21.234 -22.469 1 97.75 39 ASP B N 1
ATOM 2493 C CA . ASP B 1 39 ? 14.328 -22 -22.75 1 97.75 39 ASP B CA 1
ATOM 2494 C C . ASP B 1 39 ? 14.242 -23.234 -21.859 1 97.75 39 ASP B C 1
ATOM 2496 O O . ASP B 1 39 ? 13.188 -23.531 -21.281 1 97.75 39 ASP B O 1
ATOM 2500 N N . ALA B 1 40 ? 15.32 -23.953 -21.734 1 97.75 40 ALA B N 1
ATOM 2501 C CA . ALA B 1 40 ? 15.383 -25.156 -20.891 1 97.75 40 ALA B CA 1
ATOM 2502 C C . ALA B 1 40 ? 15.164 -24.797 -19.422 1 97.75 40 ALA B C 1
ATOM 2504 O O . ALA B 1 40 ? 14.516 -25.547 -18.688 1 97.75 40 ALA B O 1
ATOM 2505 N N . ALA B 1 41 ? 15.742 -23.703 -19 1 98 41 ALA B N 1
ATOM 2506 C CA . ALA B 1 41 ? 15.578 -23.25 -17.625 1 98 41 ALA B CA 1
ATOM 2507 C C . ALA B 1 41 ? 14.117 -22.953 -17.312 1 98 41 ALA B C 1
ATOM 2509 O O . ALA B 1 41 ? 13.617 -23.297 -16.234 1 98 41 ALA B O 1
ATOM 2510 N N . GLU B 1 42 ? 13.453 -22.266 -18.219 1 98.5 42 GLU B N 1
ATOM 2511 C CA . GLU B 1 42 ? 12.031 -21.984 -18.031 1 98.5 42 GLU B CA 1
ATOM 2512 C C . GLU B 1 42 ? 11.219 -23.281 -17.953 1 98.5 42 GLU B C 1
ATOM 2514 O O . GLU B 1 42 ? 10.328 -23.406 -17.125 1 98.5 42 GLU B O 1
ATOM 2519 N N . ALA B 1 43 ? 11.531 -24.219 -18.828 1 98.56 43 ALA B N 1
ATOM 2520 C CA . ALA B 1 43 ? 10.836 -25.516 -18.797 1 98.56 43 ALA B CA 1
ATOM 2521 C C . ALA B 1 43 ? 11.031 -26.203 -17.453 1 98.56 43 ALA B C 1
ATOM 2523 O O . ALA B 1 43 ? 10.086 -26.75 -16.891 1 98.56 43 ALA B O 1
ATOM 2524 N N . SER B 1 44 ? 12.258 -26.203 -17.031 1 98.5 44 SER B N 1
ATOM 2525 C CA . SER B 1 44 ? 12.555 -26.766 -15.719 1 98.5 44 SER B CA 1
ATOM 2526 C C . SER B 1 44 ? 11.773 -26.047 -14.617 1 98.5 44 SER B C 1
ATOM 2528 O O . SER B 1 44 ? 11.242 -26.688 -13.711 1 98.5 44 SER B O 1
ATOM 2530 N N . TYR B 1 45 ? 11.695 -24.719 -14.695 1 98.56 45 TYR B N 1
ATOM 2531 C CA . TYR B 1 45 ? 10.945 -23.922 -13.727 1 98.56 45 TYR B CA 1
ATOM 2532 C C . TYR B 1 45 ? 9.484 -24.344 -13.688 1 98.56 45 TYR B C 1
ATOM 2534 O O . TYR B 1 45 ? 8.906 -24.5 -12.609 1 98.56 45 TYR B O 1
ATOM 2542 N N . ILE B 1 46 ? 8.914 -24.516 -14.82 1 98.75 46 ILE B N 1
ATOM 2543 C CA . ILE B 1 46 ? 7.508 -24.891 -14.922 1 98.75 46 ILE B CA 1
ATOM 2544 C C . ILE B 1 46 ? 7.293 -26.266 -14.297 1 98.75 46 ILE B C 1
ATOM 2546 O O . ILE B 1 46 ? 6.344 -26.469 -13.539 1 98.75 46 ILE B O 1
ATOM 2550 N N . GLN B 1 47 ? 8.227 -27.156 -14.57 1 98.56 47 GLN B N 1
ATOM 2551 C CA . GLN B 1 47 ? 8.125 -28.5 -14 1 98.56 47 GLN B CA 1
ATOM 2552 C C . GLN B 1 47 ? 8.188 -28.453 -12.477 1 98.56 47 GLN B C 1
ATOM 2554 O O . GLN B 1 47 ? 7.336 -29.031 -11.797 1 98.56 47 GLN B O 1
ATOM 2559 N N . HIS B 1 48 ? 9.164 -27.75 -11.969 1 98.38 48 HIS B N 1
ATOM 2560 C CA . HIS B 1 48 ? 9.328 -27.656 -10.523 1 98.38 48 HIS B CA 1
ATOM 2561 C C . HIS B 1 48 ? 8.18 -26.875 -9.883 1 98.38 48 HIS B C 1
ATOM 2563 O O . HIS B 1 48 ? 7.75 -27.203 -8.773 1 98.38 48 HIS B O 1
ATOM 2569 N N . GLY B 1 49 ? 7.742 -25.812 -10.547 1 97.94 49 GLY B N 1
ATOM 2570 C CA . GLY B 1 49 ? 6.582 -25.078 -10.062 1 97.94 49 GLY B CA 1
ATOM 2571 C C . GLY B 1 49 ? 5.355 -25.953 -9.891 1 97.94 49 GLY B C 1
ATOM 2572 O O . GLY B 1 49 ? 4.68 -25.875 -8.859 1 97.94 49 GLY B O 1
ATOM 2573 N N . ASN B 1 50 ? 5.117 -26.812 -10.883 1 97.81 50 ASN B N 1
ATOM 2574 C CA . ASN B 1 50 ? 3.975 -27.719 -10.844 1 97.81 50 ASN B CA 1
ATOM 2575 C C . ASN B 1 50 ? 4.094 -28.719 -9.695 1 97.81 50 ASN B C 1
ATOM 2577 O O . ASN B 1 50 ? 3.082 -29.172 -9.156 1 97.81 50 ASN B O 1
ATOM 2581 N N . MET B 1 51 ? 5.293 -29 -9.312 1 96.75 51 MET B N 1
ATOM 2582 C CA . MET B 1 51 ? 5.547 -29.984 -8.273 1 96.75 51 MET B CA 1
ATOM 2583 C C . MET B 1 51 ? 5.758 -29.312 -6.922 1 96.75 51 MET B C 1
ATOM 2585 O O . MET B 1 51 ? 6.035 -29.969 -5.922 1 96.75 51 MET B O 1
ATOM 2589 N N . GLN B 1 52 ? 5.691 -28 -6.855 1 95.69 52 GLN B N 1
ATOM 2590 C CA . GLN B 1 52 ? 5.883 -27.203 -5.656 1 95.69 52 GLN B CA 1
ATOM 2591 C C . GLN B 1 52 ? 7.258 -27.438 -5.043 1 95.69 52 GLN B C 1
ATOM 2593 O O . GLN B 1 52 ? 7.391 -27.562 -3.822 1 95.69 52 GLN B O 1
ATOM 2598 N N . ASP B 1 53 ? 8.258 -27.547 -5.859 1 97.38 53 ASP B N 1
ATOM 2599 C CA . ASP B 1 53 ? 9.602 -27.781 -5.352 1 97.38 53 ASP B CA 1
ATOM 2600 C C . ASP B 1 53 ? 10.625 -26.906 -6.07 1 97.38 53 ASP B C 1
ATOM 2602 O O . ASP B 1 53 ? 11.727 -27.359 -6.387 1 97.38 53 ASP B O 1
ATOM 2606 N N . LEU B 1 54 ? 10.227 -25.656 -6.293 1 97.31 54 LEU B N 1
ATOM 2607 C CA . LEU B 1 54 ? 11.094 -24.688 -6.957 1 97.31 54 LEU B CA 1
ATOM 2608 C C . LEU B 1 54 ? 12.414 -24.547 -6.219 1 97.31 54 LEU B C 1
ATOM 2610 O O . LEU B 1 54 ? 13.43 -24.188 -6.824 1 97.31 54 LEU B O 1
ATOM 2614 N N . TYR B 1 55 ? 12.422 -24.844 -4.918 1 96.31 55 TYR B N 1
ATOM 2615 C CA . TYR B 1 55 ? 13.625 -24.719 -4.102 1 96.31 55 TYR B CA 1
ATOM 2616 C C . TYR B 1 55 ? 14.727 -25.641 -4.609 1 96.31 55 TYR B C 1
ATOM 2618 O O . TYR B 1 55 ? 15.898 -25.484 -4.262 1 96.31 55 TYR B O 1
ATOM 2626 N N . GLN B 1 56 ? 14.391 -26.531 -5.5 1 97.19 56 GLN B N 1
ATOM 2627 C CA . GLN B 1 56 ? 15.344 -27.516 -5.98 1 97.19 56 GLN B CA 1
ATOM 2628 C C . GLN B 1 56 ? 16.094 -27 -7.211 1 97.19 56 GLN B C 1
ATOM 2630 O O . GLN B 1 56 ? 17.062 -27.609 -7.652 1 97.19 56 GLN B O 1
ATOM 2635 N N . ILE B 1 57 ? 15.594 -25.938 -7.746 1 97 57 ILE B N 1
ATOM 2636 C CA . ILE B 1 57 ? 16.281 -25.391 -8.914 1 97 57 ILE B CA 1
ATOM 2637 C C . ILE B 1 57 ? 17.641 -24.828 -8.492 1 97 57 ILE B C 1
ATOM 2639 O O . ILE B 1 57 ? 17.734 -23.984 -7.609 1 97 57 ILE B O 1
ATOM 2643 N N . PRO B 1 58 ? 18.672 -25.359 -9.109 1 94.31 58 PRO B N 1
ATOM 2644 C CA . PRO B 1 58 ? 20.016 -24.922 -8.695 1 94.31 58 PRO B CA 1
ATOM 2645 C C . PRO B 1 58 ? 20.266 -23.453 -9.008 1 94.31 58 PRO B C 1
ATOM 2647 O O . PRO B 1 58 ? 19.766 -22.938 -10.008 1 94.31 58 PRO B O 1
ATOM 2650 N N . GLN B 1 59 ? 21.062 -22.828 -8.125 1 93.44 59 GLN B N 1
ATOM 2651 C CA . GLN B 1 59 ? 21.484 -21.438 -8.344 1 93.44 59 GLN B CA 1
ATOM 2652 C C . GLN B 1 59 ? 22.516 -21.359 -9.461 1 93.44 59 GLN B C 1
ATOM 2654 O O . GLN B 1 59 ? 23.391 -22.234 -9.586 1 93.44 59 GLN B O 1
ATOM 2659 N N . THR B 1 60 ? 22.312 -20.406 -10.305 1 90.06 60 THR B N 1
ATOM 2660 C CA . THR B 1 60 ? 23.266 -20.156 -11.375 1 90.06 60 THR B CA 1
ATOM 2661 C C . THR B 1 60 ? 23.641 -18.672 -11.406 1 90.06 60 THR B C 1
ATOM 2663 O O . THR B 1 60 ? 22.797 -17.812 -11.625 1 90.06 60 THR B O 1
ATOM 2666 N N . LEU B 1 61 ? 24.906 -18.328 -11.242 1 89.94 61 LEU B N 1
ATOM 2667 C CA . LEU B 1 61 ? 25.359 -16.953 -11.164 1 89.94 61 LEU B CA 1
ATOM 2668 C C . LEU B 1 61 ? 25.75 -16.438 -12.547 1 89.94 61 LEU B C 1
ATOM 2670 O O . LEU B 1 61 ? 26.391 -15.383 -12.664 1 89.94 61 LEU B O 1
ATOM 2674 N N . GLY B 1 62 ? 25.422 -17.125 -13.57 1 93.69 62 GLY B N 1
ATOM 2675 C CA . GLY B 1 62 ? 25.641 -16.812 -14.969 1 93.69 62 GLY B CA 1
ATOM 2676 C C . GLY B 1 62 ? 25.109 -17.875 -15.906 1 93.69 62 GLY B C 1
ATOM 2677 O O . GLY B 1 62 ? 24.688 -18.953 -15.469 1 93.69 62 GLY B O 1
ATOM 2678 N N . ILE B 1 63 ? 25.062 -17.547 -17.094 1 94.75 63 ILE B N 1
ATOM 2679 C CA . ILE B 1 63 ? 24.594 -18.484 -18.125 1 94.75 63 ILE B CA 1
ATOM 2680 C C . ILE B 1 63 ? 25.422 -18.328 -19.391 1 94.75 63 ILE B C 1
ATOM 2682 O O . ILE B 1 63 ? 25.406 -17.266 -20.016 1 94.75 63 ILE B O 1
ATOM 2686 N N . GLY B 1 64 ? 26.141 -19.391 -19.562 1 93 64 GLY B N 1
ATOM 2687 C CA . GLY B 1 64 ? 27.078 -19.266 -20.672 1 93 64 GLY B CA 1
ATOM 2688 C C . GLY B 1 64 ? 28.094 -18.156 -20.469 1 93 64 GLY B C 1
ATOM 2689 O O . GLY B 1 64 ? 28.781 -18.109 -19.438 1 93 64 GLY B O 1
ATOM 2690 N N . GLY B 1 65 ? 28.25 -17.281 -21.25 1 93.88 65 GLY B N 1
ATOM 2691 C CA . GLY B 1 65 ? 29.172 -16.156 -21.172 1 93.88 65 GLY B CA 1
ATOM 2692 C C . GLY B 1 65 ? 28.531 -14.883 -20.656 1 93.88 65 GLY B C 1
ATOM 2693 O O . GLY B 1 65 ? 29.172 -13.828 -20.609 1 93.88 65 GLY B O 1
ATOM 2694 N N . VAL B 1 66 ? 27.312 -14.992 -20.219 1 97.69 66 VAL B N 1
ATOM 2695 C CA . VAL B 1 66 ? 26.594 -13.812 -19.75 1 97.69 66 VAL B CA 1
ATOM 2696 C C . VAL B 1 66 ? 26.547 -13.805 -18.234 1 97.69 66 VAL B C 1
ATOM 2698 O O . VAL B 1 66 ? 26.078 -14.758 -17.609 1 97.69 66 VAL B O 1
ATOM 2701 N N . THR B 1 67 ? 26.984 -12.773 -17.578 1 96.69 67 THR B N 1
ATOM 2702 C CA . THR B 1 67 ? 27.047 -12.68 -16.125 1 96.69 67 THR B CA 1
ATOM 2703 C C . THR B 1 67 ? 25.688 -12.328 -15.555 1 96.69 67 THR B C 1
ATOM 2705 O O . THR B 1 67 ? 24.797 -11.867 -16.281 1 96.69 67 THR B O 1
ATOM 2708 N N . VAL B 1 68 ? 25.609 -12.539 -14.258 1 95.81 68 VAL B N 1
ATOM 2709 C CA . VAL B 1 68 ? 24.375 -12.211 -13.562 1 95.81 68 VAL B CA 1
ATOM 2710 C C . VAL B 1 68 ? 24.125 -10.711 -13.641 1 95.81 68 VAL B C 1
ATOM 2712 O O . VAL B 1 68 ? 22.984 -10.273 -13.828 1 95.81 68 VAL B O 1
ATOM 2715 N N . ASP B 1 69 ? 25.141 -9.906 -13.531 1 97.06 69 ASP B N 1
ATOM 2716 C CA . ASP B 1 69 ? 24.984 -8.453 -13.594 1 97.06 69 ASP B CA 1
ATOM 2717 C C . ASP B 1 69 ? 24.5 -8.008 -14.977 1 97.06 69 ASP B C 1
ATOM 2719 O O . ASP B 1 69 ? 23.703 -7.078 -15.086 1 97.06 69 ASP B O 1
ATOM 2723 N N . GLU B 1 70 ? 25.016 -8.633 -15.953 1 97.62 70 GLU B N 1
ATOM 2724 C CA . GLU B 1 70 ? 24.562 -8.328 -17.312 1 97.62 70 GLU B CA 1
ATOM 2725 C C . GLU B 1 70 ? 23.078 -8.68 -17.484 1 97.62 70 GLU B C 1
ATOM 2727 O O . GLU B 1 70 ? 22.328 -7.914 -18.094 1 97.62 70 GLU B O 1
ATOM 2732 N N . MET B 1 71 ? 22.703 -9.844 -16.953 1 97.69 71 MET B N 1
ATOM 2733 C CA . MET B 1 71 ? 21.297 -10.242 -17.062 1 97.69 71 MET B CA 1
ATOM 2734 C C . MET B 1 71 ? 20.391 -9.25 -16.328 1 97.69 71 MET B C 1
ATOM 2736 O O . MET B 1 71 ? 19.328 -8.883 -16.828 1 97.69 71 MET B O 1
ATOM 2740 N N . LYS B 1 72 ? 20.812 -8.859 -15.141 1 97.56 72 LYS B N 1
ATOM 2741 C CA . LYS B 1 72 ? 20.062 -7.859 -14.391 1 97.56 72 LYS B CA 1
ATOM 2742 C C . LYS B 1 72 ? 19.906 -6.566 -15.188 1 97.56 72 LYS B C 1
ATOM 2744 O O . LYS B 1 72 ? 18.844 -5.949 -15.172 1 97.56 72 LYS B O 1
ATOM 2749 N N . ARG B 1 73 ? 20.969 -6.168 -15.836 1 97.44 73 ARG B N 1
ATOM 2750 C CA . ARG B 1 73 ? 20.938 -4.957 -16.656 1 97.44 73 ARG B CA 1
ATOM 2751 C C . ARG B 1 73 ? 19.969 -5.102 -17.812 1 97.44 73 ARG B C 1
ATOM 2753 O O . ARG B 1 73 ? 19.25 -4.156 -18.156 1 97.44 73 ARG B O 1
ATOM 2760 N N . VAL B 1 74 ? 20.016 -6.262 -18.438 1 98.06 74 VAL B N 1
ATOM 2761 C CA . VAL B 1 74 ? 19.094 -6.512 -19.531 1 98.06 74 VAL B CA 1
ATOM 2762 C C . VAL B 1 74 ? 17.656 -6.398 -19.031 1 98.06 74 VAL B C 1
ATOM 2764 O O . VAL B 1 74 ? 16.812 -5.805 -19.703 1 98.06 74 VAL B O 1
ATOM 2767 N N . TYR B 1 75 ? 17.406 -6.961 -17.906 1 98.31 75 TYR B N 1
ATOM 2768 C CA . TYR B 1 75 ? 16.062 -6.84 -17.344 1 98.31 75 TYR B CA 1
ATOM 2769 C C . TYR B 1 75 ? 15.711 -5.379 -17.094 1 98.31 75 TYR B C 1
ATOM 2771 O O . TYR B 1 75 ? 14.664 -4.906 -17.547 1 98.31 75 TYR B O 1
ATOM 2779 N N . LYS B 1 76 ? 16.547 -4.688 -16.375 1 97.75 76 LYS B N 1
ATOM 2780 C CA . LYS B 1 76 ? 16.25 -3.348 -15.867 1 97.75 76 LYS B CA 1
ATOM 2781 C C . LYS B 1 76 ? 16.203 -2.332 -17 1 97.75 76 LYS B C 1
ATOM 2783 O O . LYS B 1 76 ? 15.297 -1.501 -17.062 1 97.75 76 LYS B O 1
ATOM 2788 N N . ASN B 1 77 ? 17.062 -2.43 -17.953 1 96.81 77 ASN B N 1
ATOM 2789 C CA . ASN B 1 77 ? 17.25 -1.361 -18.938 1 96.81 77 ASN B CA 1
ATOM 2790 C C . ASN B 1 77 ? 16.609 -1.705 -20.266 1 96.81 77 ASN B C 1
ATOM 2792 O O . ASN B 1 77 ? 16.422 -0.83 -21.109 1 96.81 77 ASN B O 1
ATOM 2796 N N . THR B 1 78 ? 16.328 -2.932 -20.484 1 97.25 78 THR B N 1
ATOM 2797 C CA . THR B 1 78 ? 15.758 -3.312 -21.766 1 97.25 78 THR B CA 1
ATOM 2798 C C . THR B 1 78 ? 14.352 -3.883 -21.609 1 97.25 78 THR B C 1
ATOM 2800 O O . THR B 1 78 ? 13.367 -3.242 -21.984 1 97.25 78 THR B O 1
ATOM 2803 N N . PHE B 1 79 ? 14.227 -5.031 -20.906 1 98.19 79 PHE B N 1
ATOM 2804 C CA . PHE B 1 79 ? 12.93 -5.672 -20.766 1 98.19 79 PHE B CA 1
ATOM 2805 C C . PHE B 1 79 ? 11.914 -4.707 -20.156 1 98.19 79 PHE B C 1
ATOM 2807 O O . PHE B 1 79 ? 10.812 -4.539 -20.703 1 98.19 79 PHE B O 1
ATOM 2814 N N . ALA B 1 80 ? 12.32 -4 -19.094 1 97.12 80 ALA B N 1
ATOM 2815 C CA . ALA B 1 80 ? 11.391 -3.168 -18.344 1 97.12 80 ALA B CA 1
ATOM 2816 C C . ALA B 1 80 ? 11.188 -1.814 -19.016 1 97.12 80 ALA B C 1
ATOM 2818 O O . ALA B 1 80 ? 10.242 -1.093 -18.688 1 97.12 80 ALA B O 1
ATOM 2819 N N . LYS B 1 81 ? 12.023 -1.42 -20 1 95.81 81 LYS B N 1
ATOM 2820 C CA . LYS B 1 81 ? 11.977 -0.025 -20.422 1 95.81 81 LYS B CA 1
ATOM 2821 C C . LYS B 1 81 ? 11.859 0.08 -21.938 1 95.81 81 LYS B C 1
ATOM 2823 O O . LYS B 1 81 ? 11.375 1.086 -22.469 1 95.81 81 LYS B O 1
ATOM 2828 N N . SER B 1 82 ? 12.375 -0.943 -22.609 1 95.56 82 SER B N 1
ATOM 2829 C CA . SER B 1 82 ? 12.445 -0.813 -24.047 1 95.56 82 SER B CA 1
ATOM 2830 C C . SER B 1 82 ? 11.047 -0.853 -24.672 1 95.56 82 SER B C 1
ATOM 2832 O O . SER B 1 82 ? 10.172 -1.579 -24.203 1 95.56 82 SER B O 1
ATOM 2834 N N . ALA B 1 83 ? 10.82 -0.124 -25.734 1 93.62 83 ALA B N 1
ATOM 2835 C CA . ALA B 1 83 ? 9.555 -0.05 -26.438 1 93.62 83 ALA B CA 1
ATOM 2836 C C . ALA B 1 83 ? 9.133 -1.424 -26.953 1 93.62 83 ALA B C 1
ATOM 2838 O O . ALA B 1 83 ? 7.941 -1.728 -27.047 1 93.62 83 ALA B O 1
ATOM 2839 N N . ARG B 1 84 ? 10.086 -2.277 -27.328 1 93.44 84 ARG B N 1
ATOM 2840 C CA . ARG B 1 84 ? 9.805 -3.58 -27.922 1 93.44 84 ARG B CA 1
ATOM 2841 C C . ARG B 1 84 ? 9.297 -4.562 -26.875 1 93.44 84 ARG B C 1
ATOM 2843 O O . ARG B 1 84 ? 8.555 -5.492 -27.188 1 93.44 84 ARG B O 1
ATOM 2850 N N . THR B 1 85 ? 9.711 -4.355 -25.609 1 96.94 85 THR B N 1
ATOM 2851 C CA . THR B 1 85 ? 9.422 -5.383 -24.609 1 96.94 85 THR B CA 1
ATOM 2852 C C . THR B 1 85 ? 8.531 -4.82 -23.5 1 96.94 85 THR B C 1
ATOM 2854 O O . THR B 1 85 ? 7.945 -5.578 -22.734 1 96.94 85 THR B O 1
ATOM 2857 N N . ARG B 1 86 ? 8.367 -3.51 -23.453 1 96.94 86 ARG B N 1
ATOM 2858 C CA . ARG B 1 86 ? 7.617 -2.879 -22.375 1 96.94 86 ARG B CA 1
ATOM 2859 C C . ARG B 1 86 ? 6.176 -3.387 -22.344 1 96.94 86 ARG B C 1
ATOM 2861 O O . ARG B 1 86 ? 5.602 -3.562 -21.266 1 96.94 86 ARG B O 1
ATOM 2868 N N . ASN B 1 87 ? 5.59 -3.592 -23.469 1 97 87 ASN B N 1
ATOM 2869 C CA . ASN B 1 87 ? 4.219 -4.09 -23.547 1 97 87 ASN B CA 1
ATOM 2870 C C . ASN B 1 87 ? 4.074 -5.43 -22.828 1 97 87 ASN B C 1
ATOM 2872 O O . ASN B 1 87 ? 3.055 -5.688 -22.172 1 97 87 ASN B O 1
ATOM 2876 N N . ILE B 1 88 ? 5.039 -6.32 -22.969 1 98.12 88 ILE B N 1
ATOM 2877 C CA . ILE B 1 88 ? 5.027 -7.613 -22.281 1 98.12 88 ILE B CA 1
ATOM 2878 C C . ILE B 1 88 ? 5.113 -7.406 -20.781 1 98.12 88 ILE B C 1
ATOM 2880 O O . ILE B 1 88 ? 4.328 -7.984 -20.016 1 98.12 88 ILE B O 1
ATOM 2884 N N . TYR B 1 89 ? 6.027 -6.523 -20.391 1 98.44 89 TYR B N 1
ATOM 2885 C CA . TYR B 1 89 ? 6.168 -6.18 -18.969 1 98.44 89 TYR B CA 1
ATOM 2886 C C . TYR B 1 89 ? 4.844 -5.695 -18.391 1 98.44 89 TYR B C 1
ATOM 2888 O O . TYR B 1 89 ? 4.398 -6.18 -17.359 1 98.44 89 TYR B O 1
ATOM 2896 N N . ASP B 1 90 ? 4.215 -4.801 -19.078 1 98.19 90 ASP B N 1
ATOM 2897 C CA . ASP B 1 90 ? 2.975 -4.184 -18.609 1 98.19 90 ASP B CA 1
ATOM 2898 C C . ASP B 1 90 ? 1.837 -5.203 -18.578 1 98.19 90 ASP B C 1
ATOM 2900 O O . ASP B 1 90 ? 1 -5.168 -17.672 1 98.19 90 ASP B O 1
ATOM 2904 N N . LYS B 1 91 ? 1.786 -6.074 -19.531 1 98.31 91 LYS B N 1
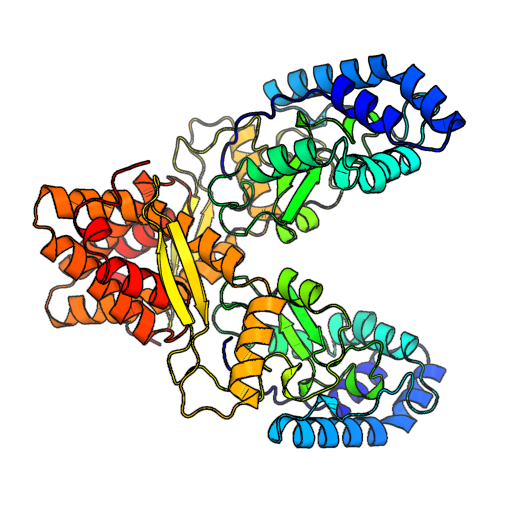ATOM 2905 C CA . LYS B 1 91 ? 0.74 -7.09 -19.562 1 98.31 91 LYS B CA 1
ATOM 2906 C C . LYS B 1 91 ? 0.859 -8.039 -18.375 1 98.31 91 LYS B C 1
ATOM 2908 O O . LYS B 1 91 ? -0.148 -8.422 -17.766 1 98.31 91 LYS B O 1
ATOM 2913 N N . ILE B 1 92 ? 2.076 -8.422 -18.047 1 98.69 92 ILE B N 1
ATOM 2914 C CA . ILE B 1 92 ? 2.277 -9.281 -16.875 1 98.69 92 ILE B CA 1
ATOM 2915 C C . ILE B 1 92 ? 1.893 -8.523 -15.609 1 98.69 92 ILE B C 1
ATOM 2917 O O . ILE B 1 92 ? 1.175 -9.055 -14.758 1 98.69 92 ILE B O 1
ATOM 2921 N N . LYS B 1 93 ? 2.355 -7.293 -15.531 1 98.38 93 LYS B N 1
ATOM 2922 C CA . LYS B 1 93 ? 2.102 -6.449 -14.367 1 98.38 93 LYS B CA 1
ATOM 2923 C C . LYS B 1 93 ? 0.604 -6.25 -14.148 1 98.38 93 LYS B C 1
ATOM 2925 O O . LYS B 1 93 ? 0.151 -6.105 -13.016 1 98.38 93 LYS B O 1
ATOM 2930 N N . LYS B 1 94 ? -0.227 -6.297 -15.195 1 97.94 94 LYS B N 1
ATOM 2931 C CA . LYS B 1 94 ? -1.646 -5.957 -15.156 1 97.94 94 LYS B CA 1
ATOM 2932 C C . LYS B 1 94 ? -2.508 -7.203 -14.992 1 97.94 94 LYS B C 1
ATOM 2934 O O . LYS B 1 94 ? -3.738 -7.129 -15.039 1 97.94 94 LYS B O 1
ATOM 2939 N N . LEU B 1 95 ? -1.886 -8.344 -14.742 1 98.25 95 LEU B N 1
ATOM 2940 C CA . LEU B 1 95 ? -2.621 -9.594 -14.617 1 98.25 95 LEU B CA 1
ATOM 2941 C C . LEU B 1 95 ? -3.588 -9.539 -13.438 1 98.25 95 LEU B C 1
ATOM 2943 O O . LEU B 1 95 ? -4.711 -10.047 -13.531 1 98.25 95 LEU B O 1
ATOM 2947 N N . PRO B 1 96 ? -3.197 -8.938 -12.305 1 98.25 96 PRO B N 1
ATOM 2948 C CA . PRO B 1 96 ? -4.125 -8.938 -11.172 1 98.25 96 PRO B CA 1
ATOM 2949 C C . PRO B 1 96 ? -5.332 -8.031 -11.398 1 98.25 96 PRO B C 1
ATOM 2951 O O . PRO B 1 96 ? -5.18 -6.902 -11.875 1 98.25 96 PRO B O 1
ATOM 2954 N N . VAL B 1 97 ? -6.465 -8.531 -10.992 1 95.88 97 VAL B N 1
ATOM 2955 C CA . VAL B 1 97 ? -7.688 -7.73 -11.047 1 95.88 97 VAL B CA 1
ATOM 2956 C C . VAL B 1 97 ? -7.539 -6.496 -10.164 1 95.88 97 VAL B C 1
ATOM 2958 O O . VAL B 1 97 ? -7.031 -6.582 -9.047 1 95.88 97 VAL B O 1
ATOM 2961 N N . ASN B 1 98 ? -7.867 -5.324 -10.719 1 97.19 98 ASN B N 1
ATOM 2962 C CA . ASN B 1 98 ? -7.883 -4.043 -10.016 1 97.19 98 ASN B CA 1
ATOM 2963 C C . ASN B 1 98 ? -6.488 -3.643 -9.547 1 97.19 98 ASN B C 1
ATOM 2965 O O . ASN B 1 98 ? -6.344 -2.844 -8.617 1 97.19 98 ASN B O 1
ATOM 2969 N N . ASP B 1 99 ? -5.477 -4.309 -10.031 1 98.12 99 ASP B N 1
ATOM 2970 C CA . ASP B 1 99 ? -4.086 -3.969 -9.734 1 98.12 99 ASP B CA 1
ATOM 2971 C C . ASP B 1 99 ? -3.748 -4.27 -8.281 1 98.12 99 ASP B C 1
ATOM 2973 O O . ASP B 1 99 ? -2.902 -3.602 -7.68 1 98.12 99 ASP B O 1
ATOM 2977 N N . ILE B 1 100 ? -4.469 -5.211 -7.695 1 98.69 100 ILE B N 1
ATOM 2978 C CA . ILE B 1 100 ? -4.203 -5.57 -6.309 1 98.69 100 ILE B CA 1
ATOM 2979 C C . ILE B 1 100 ? -3.133 -6.66 -6.254 1 98.69 100 ILE B C 1
ATOM 2981 O O . ILE B 1 100 ? -3.227 -7.668 -6.961 1 98.69 100 ILE B O 1
ATOM 2985 N N . CYS B 1 101 ? -2.15 -6.438 -5.461 1 98.69 101 CYS B N 1
ATOM 2986 C CA . CYS B 1 101 ? -1.042 -7.371 -5.301 1 98.69 101 CYS B CA 1
ATOM 2987 C C . CYS B 1 101 ? -1.55 -8.766 -4.957 1 98.69 101 CYS B C 1
ATOM 2989 O O . CYS B 1 101 ? -2.225 -8.953 -3.945 1 98.69 101 CYS B O 1
ATOM 2991 N N . PRO B 1 102 ? -1.195 -9.781 -5.77 1 98.5 102 PRO B N 1
ATOM 2992 C CA . PRO B 1 102 ? -1.698 -11.125 -5.484 1 98.5 102 PRO B CA 1
ATOM 2993 C C . PRO B 1 102 ? -1.031 -11.758 -4.266 1 98.5 102 PRO B C 1
ATOM 2995 O O . PRO B 1 102 ? -1.522 -12.758 -3.738 1 98.5 102 PRO B O 1
ATOM 2998 N N . ILE B 1 103 ? 0.054 -11.195 -3.844 1 98.19 103 ILE B N 1
ATOM 2999 C CA . ILE B 1 103 ? 0.814 -11.75 -2.732 1 98.19 103 ILE B CA 1
ATOM 3000 C C . ILE B 1 103 ? 0.148 -11.375 -1.41 1 98.19 103 ILE B C 1
ATOM 3002 O O . ILE B 1 103 ? -0.086 -12.242 -0.56 1 98.19 103 ILE B O 1
ATOM 3006 N N . CYS B 1 104 ? -0.217 -10.117 -1.247 1 98.38 104 CYS B N 1
ATOM 3007 C CA . CYS B 1 104 ? -0.746 -9.688 0.043 1 98.38 104 CYS B CA 1
ATOM 3008 C C . CYS B 1 104 ? -2.25 -9.453 -0.035 1 98.38 104 CYS B C 1
ATOM 3010 O O . CYS B 1 104 ? -2.924 -9.375 0.994 1 98.38 104 CYS B O 1
ATOM 3012 N N . GLY B 1 105 ? -2.82 -9.258 -1.217 1 98.31 105 GLY B N 1
ATOM 3013 C CA . GLY B 1 105 ? -4.254 -9.086 -1.392 1 98.31 105 GLY B CA 1
ATOM 3014 C C . GLY B 1 105 ? -4.742 -7.707 -0.978 1 98.31 105 GLY B C 1
ATOM 3015 O O . GLY B 1 105 ? -5.938 -7.508 -0.762 1 98.31 105 GLY B O 1
ATOM 3016 N N . GLN B 1 106 ? -3.836 -6.738 -0.821 1 98.62 106 GLN B N 1
ATOM 3017 C CA . GLN B 1 106 ? -4.285 -5.461 -0.27 1 98.62 106 GLN B CA 1
ATOM 3018 C C . GLN B 1 106 ? -3.629 -4.289 -0.992 1 98.62 106 GLN B C 1
ATOM 3020 O O . GLN B 1 106 ? -4.309 -3.342 -1.392 1 98.62 106 GLN B O 1
ATOM 3025 N N . ARG B 1 107 ? -2.367 -4.312 -1.126 1 98.69 107 ARG B N 1
ATOM 3026 C CA . ARG B 1 107 ? -1.663 -3.188 -1.733 1 98.69 107 ARG B CA 1
ATOM 3027 C C . ARG B 1 107 ? -1.72 -3.264 -3.256 1 98.69 107 ARG B C 1
ATOM 3029 O O . ARG B 1 107 ? -2.09 -4.297 -3.816 1 98.69 107 ARG B O 1
ATOM 3036 N N . THR B 1 108 ? -1.44 -2.15 -3.922 1 98.69 108 THR B N 1
ATOM 3037 C CA . THR B 1 108 ? -1.442 -2.143 -5.383 1 98.69 108 THR B CA 1
ATOM 3038 C C . THR B 1 108 ? -0.088 -2.588 -5.926 1 98.69 108 THR B C 1
ATOM 3040 O O . THR B 1 108 ? 0.944 -2.379 -5.285 1 98.69 108 THR B O 1
ATOM 3043 N N . VAL B 1 109 ? -0.153 -3.135 -7.105 1 98.5 109 VAL B N 1
ATOM 3044 C CA . VAL B 1 109 ? 1.042 -3.643 -7.77 1 98.5 109 VAL B CA 1
ATOM 3045 C C . VAL B 1 109 ? 1.949 -2.48 -8.164 1 98.5 109 VAL B C 1
ATOM 3047 O O . VAL B 1 109 ? 1.492 -1.502 -8.758 1 98.5 109 VAL B O 1
ATOM 3050 N N . GLY B 1 110 ? 3.244 -2.594 -7.773 1 97.06 110 GLY B N 1
ATOM 3051 C CA . GLY B 1 110 ? 4.227 -1.589 -8.156 1 97.06 110 GLY B CA 1
ATOM 3052 C C . GLY B 1 110 ? 5.152 -2.049 -9.266 1 97.06 110 GLY B C 1
ATOM 3053 O O . GLY B 1 110 ? 5.727 -1.229 -9.984 1 97.06 110 GLY B O 1
ATOM 3054 N N . GLY B 1 111 ? 5.301 -3.332 -9.43 1 96.94 111 GLY B N 1
ATOM 3055 C CA . GLY B 1 111 ? 6.195 -3.908 -10.422 1 96.94 111 GLY B CA 1
ATOM 3056 C C . GLY B 1 111 ? 6.164 -5.426 -10.445 1 96.94 111 GLY B C 1
ATOM 3057 O O . GLY B 1 111 ? 5.176 -6.035 -10.031 1 96.94 111 GLY B O 1
ATOM 3058 N N . LEU B 1 112 ? 7.168 -5.941 -11.094 1 97.88 112 LEU B N 1
ATOM 3059 C CA . LEU B 1 112 ? 7.301 -7.395 -11.164 1 97.88 112 LEU B CA 1
ATOM 3060 C C . LEU B 1 112 ? 8.398 -7.883 -10.227 1 97.88 112 LEU B C 1
ATOM 3062 O O . LEU B 1 112 ? 9.484 -7.297 -10.172 1 97.88 112 LEU B O 1
ATOM 3066 N N . ASP B 1 113 ? 8.094 -8.883 -9.484 1 96.69 113 ASP B N 1
ATOM 3067 C CA . ASP B 1 113 ? 9.039 -9.531 -8.578 1 96.69 113 ASP B CA 1
ATOM 3068 C C . ASP B 1 113 ? 9.516 -10.867 -9.148 1 96.69 113 ASP B C 1
ATOM 3070 O O . ASP B 1 113 ? 8.727 -11.617 -9.727 1 96.69 113 ASP B O 1
ATOM 3074 N N . HIS B 1 114 ? 10.812 -11.086 -9.07 1 97.25 114 HIS B N 1
ATOM 3075 C CA . HIS B 1 114 ? 11.328 -12.422 -9.352 1 97.25 114 HIS B CA 1
ATOM 3076 C C . HIS B 1 114 ? 11.086 -13.367 -8.188 1 97.25 114 HIS B C 1
ATOM 3078 O O . HIS B 1 114 ? 11.625 -13.172 -7.098 1 97.25 114 HIS B O 1
ATOM 3084 N N . TYR B 1 115 ? 10.266 -14.391 -8.445 1 97.06 115 TYR B N 1
ATOM 3085 C CA . TYR B 1 115 ? 10.055 -15.344 -7.367 1 97.06 115 TYR B CA 1
ATOM 3086 C C . TYR B 1 115 ? 11.367 -15.992 -6.941 1 97.06 115 TYR B C 1
ATOM 3088 O O . TYR B 1 115 ? 11.695 -16.031 -5.754 1 97.06 115 TYR B O 1
ATOM 3096 N N . LEU B 1 116 ? 12 -16.625 -7.879 1 96.62 116 LEU B N 1
ATOM 3097 C CA . LEU B 1 116 ? 13.398 -16.953 -7.645 1 96.62 116 LEU B CA 1
ATOM 3098 C C . LEU B 1 116 ? 14.312 -15.773 -7.949 1 96.62 116 LEU B C 1
ATOM 3100 O O . LEU B 1 116 ? 14.25 -15.203 -9.047 1 96.62 116 LEU B O 1
ATOM 3104 N N . ALA B 1 117 ? 15.164 -15.422 -7.086 1 95.62 117 ALA B N 1
ATOM 3105 C CA . ALA B 1 117 ? 15.906 -14.164 -7.098 1 95.62 117 ALA B CA 1
ATOM 3106 C C . ALA B 1 117 ? 16.766 -14.047 -8.352 1 95.62 117 ALA B C 1
ATOM 3108 O O . ALA B 1 117 ? 17.469 -14.992 -8.719 1 95.62 117 ALA B O 1
ATOM 3109 N N . GLN B 1 118 ? 16.719 -12.875 -8.945 1 95.5 118 GLN B N 1
ATOM 3110 C CA . GLN B 1 118 ? 17.484 -12.656 -10.164 1 95.5 118 GLN B CA 1
ATOM 3111 C C . GLN B 1 118 ? 18.984 -12.727 -9.891 1 95.5 118 GLN B C 1
ATOM 3113 O O . GLN B 1 118 ? 19.766 -13.117 -10.766 1 95.5 118 GLN B O 1
ATOM 3118 N N . SER B 1 119 ? 19.422 -12.477 -8.648 1 94.81 119 SER B N 1
ATOM 3119 C CA . SER B 1 119 ? 20.828 -12.5 -8.297 1 94.81 119 SER B CA 1
ATOM 3120 C C . SER B 1 119 ? 21.359 -13.93 -8.203 1 94.81 119 SER B C 1
ATOM 3122 O O . SER B 1 119 ? 22.562 -14.148 -8.227 1 94.81 119 SER B O 1
ATOM 3124 N N . LEU B 1 120 ? 20.438 -14.883 -8.133 1 94.88 120 LEU B N 1
ATOM 3125 C CA . LEU B 1 120 ? 20.875 -16.25 -7.867 1 94.88 120 LEU B CA 1
ATOM 3126 C C . LEU B 1 120 ? 20.438 -17.188 -9 1 94.88 120 LEU B C 1
ATOM 3128 O O . LEU B 1 120 ? 20.859 -18.344 -9.047 1 94.88 120 LEU B O 1
ATOM 3132 N N . HIS B 1 121 ? 19.609 -16.688 -9.898 1 96.38 121 HIS B N 1
ATOM 3133 C CA . HIS B 1 121 ? 19.094 -17.516 -10.984 1 96.38 121 HIS B CA 1
ATOM 3134 C C . HIS B 1 121 ? 19.125 -16.766 -12.312 1 96.38 121 HIS B C 1
ATOM 3136 O O . HIS B 1 121 ? 18.078 -16.438 -12.875 1 96.38 121 HIS B O 1
ATOM 3142 N N . SER B 1 122 ? 20.312 -16.688 -12.922 1 97.19 122 SER B N 1
ATOM 3143 C CA . SER B 1 122 ? 20.562 -15.859 -14.094 1 97.19 122 SER B CA 1
ATOM 3144 C C . SER B 1 122 ? 19.688 -16.297 -15.266 1 97.19 122 SER B C 1
ATOM 3146 O O . SER B 1 122 ? 19.188 -15.453 -16.016 1 97.19 122 SER B O 1
ATOM 3148 N N . ALA B 1 123 ? 19.469 -17.547 -15.352 1 97.31 123 ALA B N 1
ATOM 3149 C CA . ALA B 1 123 ? 18.734 -18.062 -16.5 1 97.31 123 ALA B CA 1
ATOM 3150 C C . ALA B 1 123 ? 17.25 -17.75 -16.406 1 97.31 123 ALA B C 1
ATOM 3152 O O . ALA B 1 123 ? 16.516 -17.891 -17.391 1 97.31 123 ALA B O 1
ATOM 3153 N N . LEU B 1 124 ? 16.812 -17.281 -15.211 1 97.81 124 LEU B N 1
ATOM 3154 C CA . LEU B 1 124 ? 15.383 -17.094 -14.992 1 97.81 124 LEU B CA 1
ATOM 3155 C C . LEU B 1 124 ? 15.039 -15.617 -14.875 1 97.81 124 LEU B C 1
ATOM 3157 O O . LEU B 1 124 ? 13.883 -15.258 -14.656 1 97.81 124 LEU B O 1
ATOM 3161 N N . VAL B 1 125 ? 15.953 -14.711 -15.094 1 98 125 VAL B N 1
ATOM 3162 C CA . VAL B 1 125 ? 15.805 -13.273 -14.883 1 98 125 VAL B CA 1
ATOM 3163 C C . VAL B 1 125 ? 14.734 -12.719 -15.82 1 98 125 VAL B C 1
ATOM 3165 O O . VAL B 1 125 ? 13.945 -11.859 -15.43 1 98 125 VAL B O 1
ATOM 3168 N N . LEU B 1 126 ? 14.664 -13.289 -17.031 1 98.19 126 LEU B N 1
ATOM 3169 C CA . LEU B 1 126 ? 13.75 -12.75 -18.031 1 98.19 126 LEU B CA 1
ATOM 3170 C C . LEU B 1 126 ? 12.578 -13.688 -18.266 1 98.19 126 LEU B C 1
ATOM 3172 O O . LEU B 1 126 ? 11.836 -13.539 -19.25 1 98.19 126 LEU B O 1
ATOM 3176 N N . ALA B 1 127 ? 12.461 -14.727 -17.422 1 98.5 127 ALA B N 1
ATOM 3177 C CA . ALA B 1 127 ? 11.383 -15.695 -17.609 1 98.5 127 ALA B CA 1
ATOM 3178 C C . ALA B 1 127 ? 10.062 -15.156 -17.062 1 98.5 127 ALA B C 1
ATOM 3180 O O . ALA B 1 127 ? 9.898 -14.977 -15.859 1 98.5 127 ALA B O 1
ATOM 3181 N N . PRO B 1 128 ? 9.039 -14.945 -17.922 1 98.69 128 PRO B N 1
ATOM 3182 C CA . PRO B 1 128 ? 7.758 -14.398 -17.469 1 98.69 128 PRO B CA 1
ATOM 3183 C C . PRO B 1 128 ? 7.137 -15.219 -16.344 1 98.69 128 PRO B C 1
ATOM 3185 O O . PRO B 1 128 ? 6.52 -14.656 -15.43 1 98.69 128 PRO B O 1
ATOM 3188 N N . ILE B 1 129 ? 7.348 -16.516 -16.312 1 98.75 129 ILE B N 1
ATOM 3189 C CA . ILE B 1 129 ? 6.75 -17.422 -15.344 1 98.75 129 ILE B CA 1
ATOM 3190 C C . ILE B 1 129 ? 7.398 -17.203 -13.977 1 98.75 129 ILE B C 1
ATOM 3192 O O . ILE B 1 129 ? 6.871 -17.656 -12.953 1 98.75 129 ILE B O 1
ATOM 3196 N N . ASN B 1 130 ? 8.578 -16.578 -13.961 1 98.25 130 ASN B N 1
ATOM 3197 C CA . ASN B 1 130 ? 9.25 -16.25 -12.711 1 98.25 130 ASN B CA 1
ATOM 3198 C C . ASN B 1 130 ? 8.969 -14.805 -12.281 1 98.25 130 ASN B C 1
ATOM 3200 O O . ASN B 1 130 ? 9.445 -14.367 -11.227 1 98.25 130 ASN B O 1
ATOM 3204 N N . LEU B 1 131 ? 8.25 -14.047 -13.102 1 98.5 131 LEU B N 1
ATOM 3205 C CA . LEU B 1 131 ? 7.934 -12.648 -12.836 1 98.5 131 LEU B CA 1
ATOM 3206 C C . LEU B 1 131 ? 6.508 -12.5 -12.32 1 98.5 131 LEU B C 1
ATOM 3208 O O . LEU B 1 131 ? 5.551 -12.641 -13.086 1 98.5 131 LEU B O 1
ATOM 3212 N N . VAL B 1 132 ? 6.426 -12.156 -11.016 1 98.38 132 VAL B N 1
ATOM 3213 C CA . VAL B 1 132 ? 5.133 -12.07 -10.344 1 98.38 132 VAL B CA 1
ATOM 3214 C C . VAL B 1 132 ? 4.805 -10.602 -10.055 1 98.38 132 VAL B C 1
ATOM 3216 O O . VAL B 1 132 ? 5.605 -9.891 -9.445 1 98.38 132 VAL B O 1
ATOM 3219 N N . PRO B 1 133 ? 3.584 -10.133 -10.539 1 98.56 133 PRO B N 1
ATOM 3220 C CA . PRO B 1 133 ? 3.186 -8.797 -10.094 1 98.56 133 PRO B CA 1
ATOM 3221 C C . PRO B 1 133 ? 3.158 -8.664 -8.57 1 98.56 133 PRO B C 1
ATOM 3223 O O . PRO B 1 133 ? 2.65 -9.555 -7.883 1 98.56 133 PRO B O 1
ATOM 3226 N N . ALA B 1 134 ? 3.771 -7.559 -8.07 1 98.19 134 ALA B N 1
ATOM 3227 C CA . ALA B 1 134 ? 3.883 -7.414 -6.625 1 98.19 134 ALA B CA 1
ATOM 3228 C C . ALA B 1 134 ? 3.893 -5.941 -6.219 1 98.19 134 ALA B C 1
ATOM 3230 O O . ALA B 1 134 ? 4.297 -5.078 -7.004 1 98.19 134 ALA B O 1
ATOM 3231 N N . CYS B 1 135 ? 3.342 -5.684 -5.051 1 97.81 135 CYS B N 1
ATOM 3232 C CA . CYS B 1 135 ? 3.539 -4.355 -4.477 1 97.81 135 CYS B CA 1
ATOM 3233 C C . CYS B 1 135 ? 4.969 -4.188 -3.98 1 97.81 135 CYS B C 1
ATOM 3235 O O . CYS B 1 135 ? 5.703 -5.164 -3.842 1 97.81 135 CYS B O 1
ATOM 3237 N N . SER B 1 136 ? 5.359 -2.975 -3.758 1 95.81 136 SER B N 1
ATOM 3238 C CA . SER B 1 136 ? 6.73 -2.668 -3.373 1 95.81 136 SER B CA 1
ATOM 3239 C C . SER B 1 136 ? 7.094 -3.328 -2.047 1 95.81 136 SER B C 1
ATOM 3241 O O . SER B 1 136 ? 8.211 -3.828 -1.881 1 95.81 136 SER B O 1
ATOM 3243 N N . ASP B 1 137 ? 6.195 -3.371 -1.12 1 97 137 ASP B N 1
ATOM 3244 C CA . ASP B 1 137 ? 6.48 -3.891 0.214 1 97 137 ASP B CA 1
ATOM 3245 C C . ASP B 1 137 ? 6.668 -5.406 0.185 1 97 137 ASP B C 1
ATOM 3247 O O . ASP B 1 137 ? 7.582 -5.934 0.82 1 97 137 ASP B O 1
ATOM 3251 N N . CYS B 1 138 ? 5.824 -6.102 -0.523 1 97.06 138 CYS B N 1
ATOM 3252 C CA . CYS B 1 138 ? 5.98 -7.547 -0.635 1 97.06 138 CYS B CA 1
ATOM 3253 C C . CYS B 1 138 ? 7.277 -7.902 -1.347 1 97.06 138 CYS B C 1
ATOM 3255 O O . CYS B 1 138 ? 7.949 -8.867 -0.974 1 97.06 138 CYS B O 1
ATOM 3257 N N . ASN B 1 139 ? 7.566 -7.145 -2.402 1 94.44 139 ASN B N 1
ATOM 3258 C CA . ASN B 1 139 ? 8.82 -7.359 -3.121 1 94.44 139 ASN B CA 1
ATOM 3259 C C . ASN B 1 139 ? 10.031 -7.152 -2.217 1 94.44 139 ASN B C 1
ATOM 3261 O O . ASN B 1 139 ? 10.984 -7.93 -2.262 1 94.44 139 ASN B O 1
ATOM 3265 N N . LYS B 1 140 ? 10 -6.195 -1.391 1 93.69 140 LYS B N 1
ATOM 3266 C CA . LYS B 1 140 ? 11.086 -5.902 -0.466 1 93.69 140 LYS B CA 1
ATOM 3267 C C . LYS B 1 140 ? 11.18 -6.957 0.631 1 93.69 140 LYS B C 1
ATOM 3269 O O . LYS B 1 140 ? 12.273 -7.305 1.078 1 93.69 140 LYS B O 1
ATOM 3274 N N . ALA B 1 141 ? 10.055 -7.457 1.097 1 92.38 141 ALA B N 1
ATOM 3275 C CA . ALA B 1 141 ? 9.992 -8.398 2.215 1 92.38 141 ALA B CA 1
ATOM 3276 C C . ALA B 1 141 ? 10.703 -9.703 1.873 1 92.38 141 ALA B C 1
ATOM 3278 O O . ALA B 1 141 ? 11.32 -10.328 2.74 1 92.38 141 ALA B O 1
ATOM 3279 N N . LYS B 1 142 ? 10.5 -10.133 0.719 1 83.56 142 LYS B N 1
ATOM 3280 C CA . LYS B 1 142 ? 11.102 -11.391 0.292 1 83.56 142 LYS B CA 1
ATOM 3281 C C . LYS B 1 142 ? 12.617 -11.258 0.143 1 83.56 142 LYS B C 1
ATOM 3283 O O . LYS B 1 142 ? 13.367 -12.164 0.5 1 83.56 142 LYS B O 1
ATOM 3288 N N . LEU B 1 143 ? 13.07 -10.047 -0.198 1 74.75 143 LEU B N 1
ATOM 3289 C CA . LEU B 1 143 ? 14.469 -9.812 -0.558 1 74.75 143 LEU B CA 1
ATOM 3290 C C . LEU B 1 143 ? 15.008 -10.961 -1.404 1 74.75 143 LEU B C 1
ATOM 3292 O O . LEU B 1 143 ? 14.453 -11.266 -2.465 1 74.75 143 LEU B O 1
ATOM 3296 N N . ASP B 1 144 ? 16.156 -11.43 -1.242 1 74.81 144 ASP B N 1
ATOM 3297 C CA . ASP B 1 144 ? 16.766 -12.484 -2.053 1 74.81 144 ASP B CA 1
ATOM 3298 C C . ASP B 1 144 ? 16.781 -13.812 -1.3 1 74.81 144 ASP B C 1
ATOM 3300 O O . ASP B 1 144 ? 17.656 -14.648 -1.538 1 74.81 144 ASP B O 1
ATOM 3304 N N . ALA B 1 145 ? 15.648 -13.922 -0.49 1 80.12 145 ALA B N 1
ATOM 3305 C CA . ALA B 1 145 ? 15.594 -15.156 0.295 1 80.12 145 ALA B CA 1
ATOM 3306 C C . ALA B 1 145 ? 15.398 -16.375 -0.606 1 80.12 145 ALA B C 1
ATOM 3308 O O . ALA B 1 145 ? 14.656 -16.312 -1.584 1 80.12 145 ALA B O 1
ATOM 3309 N N . GLN B 1 146 ? 16.172 -17.422 -0.312 1 86.31 146 GLN B N 1
ATOM 3310 C CA . GLN B 1 146 ? 16.125 -18.688 -1.03 1 86.31 146 GLN B CA 1
ATOM 3311 C C . GLN B 1 146 ? 15.68 -19.828 -0.11 1 86.31 146 GLN B C 1
ATOM 3313 O O . GLN B 1 146 ? 16.406 -20.219 0.797 1 86.31 146 GLN B O 1
ATOM 3318 N N . PRO B 1 147 ? 14.516 -20.328 -0.458 1 90.94 147 PRO B N 1
ATOM 3319 C CA . PRO B 1 147 ? 14.086 -21.453 0.367 1 90.94 147 PRO B CA 1
ATOM 3320 C C . PRO B 1 147 ? 14.977 -22.688 0.2 1 90.94 147 PRO B C 1
ATOM 3322 O O . PRO B 1 147 ? 15.477 -22.953 -0.898 1 90.94 147 PRO B O 1
ATOM 3325 N N . ASN B 1 148 ? 15.18 -23.422 1.327 1 91.5 148 ASN B N 1
ATOM 3326 C CA . ASN B 1 148 ? 15.992 -24.641 1.299 1 91.5 148 ASN B CA 1
ATOM 3327 C C . ASN B 1 148 ? 15.125 -25.891 1.406 1 91.5 148 ASN B C 1
ATOM 3329 O O . ASN B 1 148 ? 15.633 -27.016 1.318 1 91.5 148 ASN B O 1
ATOM 3333 N N . ALA B 1 149 ? 13.93 -25.719 1.601 1 95.81 149 ALA B N 1
ATOM 3334 C CA . ALA B 1 149 ? 12.969 -26.812 1.708 1 95.81 149 ALA B CA 1
ATOM 3335 C C . ALA B 1 149 ? 11.609 -26.391 1.146 1 95.81 149 ALA B C 1
ATOM 3337 O O . ALA B 1 149 ? 11.336 -25.203 0.986 1 95.81 149 ALA B O 1
ATOM 3338 N N . ALA B 1 150 ? 10.852 -27.359 0.848 1 95.81 150 ALA B N 1
ATOM 3339 C CA . ALA B 1 150 ? 9.539 -27.109 0.269 1 95.81 150 ALA B CA 1
ATOM 3340 C C . ALA B 1 150 ? 8.703 -26.219 1.177 1 95.81 150 ALA B C 1
ATOM 3342 O O . ALA B 1 150 ? 8.078 -25.266 0.708 1 95.81 150 ALA B O 1
ATOM 3343 N N . ALA B 1 151 ? 8.805 -26.484 2.459 1 95.31 151 ALA B N 1
ATOM 3344 C CA . ALA B 1 151 ? 7.973 -25.797 3.445 1 95.31 151 ALA B CA 1
ATOM 3345 C C . ALA B 1 151 ? 8.422 -24.359 3.648 1 95.31 151 ALA B C 1
ATOM 3347 O O . ALA B 1 151 ? 7.699 -23.547 4.238 1 95.31 151 ALA B O 1
ATOM 3348 N N . GLU B 1 152 ? 9.578 -24.016 3.166 1 95 152 GLU B N 1
ATOM 3349 C CA . GLU B 1 152 ? 10.125 -22.672 3.334 1 95 152 GLU B CA 1
ATOM 3350 C C . GLU B 1 152 ? 9.75 -21.766 2.158 1 95 152 GLU B C 1
ATOM 3352 O O . GLU B 1 152 ? 10.023 -20.562 2.176 1 95 152 GLU B O 1
ATOM 3357 N N . GLN B 1 153 ? 9.07 -22.375 1.175 1 96.19 153 GLN B N 1
ATOM 3358 C CA . GLN B 1 153 ? 8.641 -21.594 0.018 1 96.19 153 GLN B CA 1
ATOM 3359 C C . GLN B 1 153 ? 7.363 -20.812 0.323 1 96.19 153 GLN B C 1
ATOM 3361 O O . GLN B 1 153 ? 6.426 -21.344 0.917 1 96.19 153 GLN B O 1
ATOM 3366 N N . THR B 1 154 ? 7.375 -19.547 -0.009 1 96.56 154 THR B N 1
ATOM 3367 C CA . THR B 1 154 ? 6.11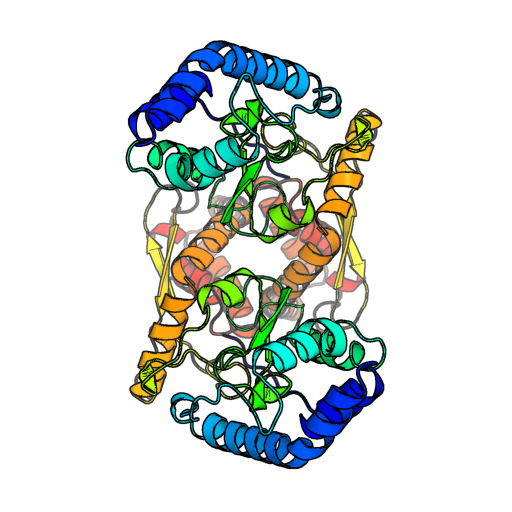3 -18.812 0.016 1 96.56 154 THR B CA 1
ATOM 3368 C C . THR B 1 154 ? 5.191 -19.281 -1.104 1 96.56 154 THR B C 1
ATOM 3370 O O . THR B 1 154 ? 5.617 -20.016 -1.999 1 96.56 154 THR B O 1
ATOM 3373 N N . LEU B 1 155 ? 3.969 -18.906 -1.04 1 97 155 LEU B N 1
ATOM 3374 C CA . LEU B 1 155 ? 3.006 -19.281 -2.072 1 97 155 LEU B CA 1
ATOM 3375 C C . LEU B 1 155 ? 3.314 -18.562 -3.383 1 97 155 LEU B C 1
ATOM 3377 O O . LEU B 1 155 ? 3.773 -17.422 -3.377 1 97 155 LEU B O 1
ATOM 3381 N N . HIS B 1 156 ? 3.146 -19.281 -4.457 1 97.69 156 HIS B N 1
ATOM 3382 C CA . HIS B 1 156 ? 3.377 -18.75 -5.801 1 97.69 156 HIS B CA 1
ATOM 3383 C C . HIS B 1 156 ? 2.059 -18.469 -6.516 1 97.69 156 HIS B C 1
ATOM 3385 O O . HIS B 1 156 ? 1.29 -19.391 -6.789 1 97.69 156 HIS B O 1
ATOM 3391 N N . PRO B 1 157 ? 1.848 -17.266 -6.938 1 98.06 157 PRO B N 1
ATOM 3392 C CA . PRO B 1 157 ? 0.544 -16.891 -7.496 1 98.06 157 PRO B CA 1
ATOM 3393 C C . PRO B 1 157 ? 0.194 -17.688 -8.75 1 98.06 157 PRO B C 1
ATOM 3395 O O . PRO B 1 157 ? -0.986 -17.875 -9.055 1 98.06 157 PRO B O 1
ATOM 3398 N N . TYR B 1 158 ? 1.183 -18.188 -9.438 1 98.56 158 TYR B N 1
ATOM 3399 C CA . TYR B 1 158 ? 0.908 -18.875 -10.703 1 98.56 158 TYR B CA 1
ATOM 3400 C C . TYR B 1 158 ? 0.7 -20.359 -10.484 1 98.56 158 TYR B C 1
ATOM 3402 O O . TYR B 1 158 ? 0.038 -21.031 -11.281 1 98.56 158 TYR B O 1
ATOM 3410 N N . PHE B 1 159 ? 1.277 -20.906 -9.445 1 98.12 159 PHE B N 1
ATOM 3411 C CA . PHE B 1 159 ? 1.308 -22.359 -9.328 1 98.12 159 PHE B CA 1
ATOM 3412 C C . PHE B 1 159 ? 0.442 -22.844 -8.172 1 98.12 159 PHE B C 1
ATOM 3414 O O . PHE B 1 159 ? -0.017 -23.984 -8.156 1 98.12 159 PHE B O 1
ATOM 3421 N N . ASP B 1 160 ? 0.307 -21.953 -7.184 1 97.19 160 ASP B N 1
ATOM 3422 C CA . ASP B 1 160 ? -0.491 -22.312 -6.016 1 97.19 160 ASP B CA 1
ATOM 3423 C C . ASP B 1 160 ? -1.904 -21.75 -6.121 1 97.19 160 ASP B C 1
ATOM 3425 O O . ASP B 1 160 ? -2.1 -20.656 -6.652 1 97.19 160 ASP B O 1
ATOM 3429 N N . ASN B 1 161 ? -2.859 -22.516 -5.691 1 95.44 161 ASN B N 1
ATOM 3430 C CA . ASN B 1 161 ? -4.234 -22.062 -5.527 1 95.44 161 ASN B CA 1
ATOM 3431 C C . ASN B 1 161 ? -4.773 -22.375 -4.137 1 95.44 161 ASN B C 1
ATOM 3433 O O . ASN B 1 161 ? -5.137 -23.531 -3.859 1 95.44 161 ASN B O 1
ATOM 3437 N N . VAL B 1 162 ? -4.777 -21.391 -3.338 1 94.94 162 VAL B N 1
ATOM 3438 C CA . VAL B 1 162 ? -5.23 -21.578 -1.964 1 94.94 162 VAL B CA 1
ATOM 3439 C C . VAL B 1 162 ? -6.52 -20.797 -1.729 1 94.94 162 VAL B C 1
ATOM 3441 O O . VAL B 1 162 ? -6.848 -20.453 -0.59 1 94.94 162 VAL B O 1
ATOM 3444 N N . ASP B 1 163 ? -7.238 -20.484 -2.779 1 92.62 163 ASP B N 1
ATOM 3445 C CA . ASP B 1 163 ? -8.391 -19.594 -2.699 1 92.62 163 ASP B CA 1
ATOM 3446 C C . ASP B 1 163 ? -9.688 -20.375 -2.521 1 92.62 163 ASP B C 1
ATOM 3448 O O . ASP B 1 163 ? -10.734 -19.797 -2.236 1 92.62 163 ASP B O 1
ATOM 3452 N N . ASN B 1 164 ? -9.609 -21.641 -2.662 1 91.06 164 ASN B N 1
ATOM 3453 C CA . ASN B 1 164 ? -10.828 -22.422 -2.73 1 91.06 164 ASN B CA 1
ATOM 3454 C C . ASN B 1 164 ? -11.312 -22.828 -1.342 1 91.06 164 ASN B C 1
ATOM 3456 O O . ASN B 1 164 ? -12.453 -23.281 -1.182 1 91.06 164 ASN B O 1
ATOM 3460 N N . GLU B 1 165 ? -10.469 -22.75 -0.351 1 96.31 165 GLU B N 1
ATOM 3461 C CA . GLU B 1 165 ? -10.812 -23.078 1.027 1 96.31 165 GLU B CA 1
ATOM 3462 C C . GLU B 1 165 ? -10.352 -22 1.994 1 96.31 165 GLU B C 1
ATOM 3464 O O . GLU B 1 165 ? -9.289 -21.406 1.803 1 96.31 165 GLU B O 1
ATOM 3469 N N . ALA B 1 166 ? -11.141 -21.844 3.016 1 98 166 ALA B N 1
ATOM 3470 C CA . ALA B 1 166 ? -10.82 -20.812 4 1 98 166 ALA B CA 1
ATOM 3471 C C . ALA B 1 166 ? -9.586 -21.219 4.816 1 98 166 ALA B C 1
ATOM 3473 O O . ALA B 1 166 ? -9.484 -22.344 5.289 1 98 166 ALA B O 1
ATOM 3474 N N . TRP B 1 167 ? -8.664 -20.312 4.922 1 98.62 167 TRP B N 1
ATOM 3475 C CA . TRP B 1 167 ? -7.508 -20.562 5.777 1 98.62 167 TRP B CA 1
ATOM 3476 C C . TRP B 1 167 ? -7.117 -19.312 6.555 1 98.62 167 TRP B C 1
ATOM 3478 O O . TRP B 1 167 ? -6.254 -19.375 7.438 1 98.62 167 TRP B O 1
ATOM 3488 N N . LEU B 1 168 ? -7.641 -18.141 6.238 1 98.81 168 LEU B N 1
ATOM 3489 C CA . LEU B 1 168 ? -7.395 -16.891 6.949 1 98.81 168 LEU B CA 1
ATOM 3490 C C . LEU B 1 168 ? -8.555 -16.562 7.875 1 98.81 168 LEU B C 1
ATOM 3492 O O . LEU B 1 168 ? -9.711 -16.531 7.445 1 98.81 168 LEU B O 1
ATOM 3496 N N . TYR B 1 169 ? -8.25 -16.281 9.07 1 98.88 169 TYR B N 1
ATOM 3497 C CA . TYR B 1 169 ? -9.242 -15.984 10.094 1 98.88 169 TYR B CA 1
ATOM 3498 C C . TYR B 1 169 ? -8.812 -14.789 10.938 1 98.88 169 TYR B C 1
ATOM 3500 O O . TYR B 1 169 ? -7.676 -14.32 10.828 1 98.88 169 TYR B O 1
ATOM 3508 N N . ALA B 1 170 ? -9.742 -14.25 11.664 1 98.88 170 ALA B N 1
ATOM 3509 C CA . ALA B 1 170 ? -9.484 -13.141 12.578 1 98.88 170 ALA B CA 1
ATOM 3510 C C . ALA B 1 170 ? -10.164 -13.367 13.922 1 98.88 170 ALA B C 1
ATOM 3512 O O . ALA B 1 170 ? -11.125 -14.133 14.016 1 98.88 170 ALA B O 1
ATOM 3513 N N . ALA B 1 171 ? -9.602 -12.781 14.898 1 98.75 171 ALA B N 1
ATOM 3514 C CA . ALA B 1 171 ? -10.188 -12.758 16.234 1 98.75 171 ALA B CA 1
ATOM 3515 C C . ALA B 1 171 ? -10.344 -11.328 16.734 1 98.75 171 ALA B C 1
ATOM 3517 O O . ALA B 1 171 ? -9.461 -10.484 16.531 1 98.75 171 ALA B O 1
ATOM 3518 N N . VAL B 1 172 ? -11.484 -11.07 17.422 1 98.5 172 VAL B N 1
ATOM 3519 C CA . VAL B 1 172 ? -11.758 -9.742 17.969 1 98.5 172 VAL B CA 1
ATOM 3520 C C . VAL B 1 172 ? -11.039 -9.57 19.297 1 98.5 172 VAL B C 1
ATOM 3522 O O . VAL B 1 172 ? -11.141 -10.422 20.188 1 98.5 172 VAL B O 1
ATOM 3525 N N . ALA B 1 173 ? -10.234 -8.562 19.391 1 97.25 173 ALA B N 1
ATOM 3526 C CA . ALA B 1 173 ? -9.711 -8.125 20.688 1 97.25 173 ALA B CA 1
ATOM 3527 C C . ALA B 1 173 ? -10.617 -7.078 21.312 1 97.25 173 ALA B C 1
ATOM 3529 O O . ALA B 1 173 ? -10.938 -6.062 20.688 1 97.25 173 ALA B O 1
ATOM 3530 N N . GLU B 1 174 ? -11.039 -7.352 22.5 1 96.38 174 GLU B N 1
ATOM 3531 C CA . GLU B 1 174 ? -11.969 -6.469 23.203 1 96.38 174 GLU B CA 1
ATOM 3532 C C . GLU B 1 174 ? -11.242 -5.27 23.812 1 96.38 174 GLU B C 1
ATOM 3534 O O . GLU B 1 174 ? -11.18 -5.133 25.031 1 96.38 174 GLU B O 1
ATOM 3539 N N . THR B 1 175 ? -10.789 -4.496 22.953 1 94.19 175 THR B N 1
ATOM 3540 C CA . THR B 1 175 ? -10.102 -3.266 23.328 1 94.19 175 THR B CA 1
ATOM 3541 C C . THR B 1 175 ? -10.93 -2.045 22.938 1 94.19 175 THR B C 1
ATOM 3543 O O . THR B 1 175 ? -11.992 -2.178 22.328 1 94.19 175 THR B O 1
ATOM 3546 N N . ASN B 1 176 ? -10.492 -0.889 23.453 1 90.88 176 ASN B N 1
ATOM 3547 C CA . ASN B 1 176 ? -11.094 0.388 23.078 1 90.88 176 ASN B CA 1
ATOM 3548 C C . ASN B 1 176 ? -10.094 1.287 22.359 1 90.88 176 ASN B C 1
ATOM 3550 O O . ASN B 1 176 ? -9.203 1.862 23 1 90.88 176 ASN B O 1
ATOM 3554 N N . PRO B 1 177 ? -10.273 1.362 21.078 1 93.25 177 PRO B N 1
ATOM 3555 C CA . PRO B 1 177 ? -11.266 0.779 20.172 1 93.25 177 PRO B CA 1
ATOM 3556 C C . PRO B 1 177 ? -11.047 -0.712 19.938 1 93.25 177 PRO B C 1
ATOM 3558 O O . PRO B 1 177 ? -9.953 -1.229 20.203 1 93.25 177 PRO B O 1
ATOM 3561 N N . ALA B 1 178 ? -12.109 -1.328 19.484 1 96.25 178 ALA B N 1
ATOM 3562 C CA . ALA B 1 178 ? -12.008 -2.734 19.094 1 96.25 178 ALA B CA 1
ATOM 3563 C C . ALA B 1 178 ? -10.898 -2.945 18.062 1 96.25 178 ALA B C 1
ATOM 3565 O O . ALA B 1 178 ? -10.656 -2.082 17.219 1 96.25 178 ALA B O 1
ATOM 3566 N N . SER B 1 179 ? -10.211 -4.02 18.188 1 97.25 179 SER B N 1
ATOM 3567 C CA . SER B 1 179 ? -9.172 -4.379 17.234 1 97.25 179 SER B CA 1
ATOM 3568 C C . SER B 1 179 ? -9.25 -5.855 16.859 1 97.25 179 SER B C 1
ATOM 3570 O O . SER B 1 179 ? -10.008 -6.613 17.469 1 97.25 179 SER B O 1
ATOM 3572 N N . LEU B 1 180 ? -8.617 -6.156 15.781 1 98.56 180 LEU B N 1
ATOM 3573 C CA . LEU B 1 180 ? -8.633 -7.539 15.312 1 98.56 180 LEU B CA 1
ATOM 3574 C C . LEU B 1 180 ? -7.219 -8.086 15.156 1 98.56 180 LEU B C 1
ATOM 3576 O O . LEU B 1 180 ? -6.309 -7.352 14.766 1 98.56 180 LEU B O 1
ATOM 3580 N N . ARG B 1 181 ? -7.047 -9.336 15.492 1 98.69 181 ARG B N 1
ATOM 3581 C CA . ARG B 1 181 ? -5.844 -10.102 15.203 1 98.69 181 ARG B CA 1
ATOM 3582 C C . ARG B 1 181 ? -6.102 -11.141 14.109 1 98.69 181 ARG B C 1
ATOM 3584 O O . ARG B 1 181 ? -7.035 -11.938 14.219 1 98.69 181 ARG B O 1
ATOM 3591 N N . PHE B 1 182 ? -5.27 -11.188 13.109 1 98.94 182 PHE B N 1
ATOM 3592 C CA . PHE B 1 182 ? -5.441 -12.109 11.992 1 98.94 182 PHE B CA 1
ATOM 3593 C C . PHE B 1 182 ? -4.469 -13.281 12.109 1 98.94 182 PHE B C 1
ATOM 3595 O O . PHE B 1 182 ? -3.344 -13.117 12.586 1 98.94 182 PHE B O 1
ATOM 3602 N N . TYR B 1 183 ? -4.891 -14.414 11.711 1 98.88 183 TYR B N 1
ATOM 3603 C CA . TYR B 1 183 ? -4.035 -15.594 11.781 1 98.88 183 TYR B CA 1
ATOM 3604 C C . TYR B 1 183 ? -4.453 -16.625 10.75 1 98.88 183 TYR B C 1
ATOM 3606 O O . TYR B 1 183 ? -5.637 -16.766 10.43 1 98.88 183 TYR B O 1
ATOM 3614 N N . PRO B 1 184 ? -3.475 -17.359 10.133 1 98.75 184 PRO B N 1
ATOM 3615 C CA . PRO B 1 184 ? -3.805 -18.5 9.258 1 98.75 184 PRO B CA 1
ATOM 3616 C C . PRO B 1 184 ? -4.203 -19.75 10.031 1 98.75 184 PRO B C 1
ATOM 3618 O O . PRO B 1 184 ? -3.658 -20.016 11.102 1 98.75 184 PRO B O 1
ATOM 3621 N N . ASP B 1 185 ? -5.137 -20.375 9.555 1 98.69 185 ASP B N 1
ATOM 3622 C CA . ASP B 1 185 ? -5.562 -21.688 10.039 1 98.69 185 ASP B CA 1
ATOM 3623 C C . ASP B 1 185 ? -5.918 -22.609 8.883 1 98.69 185 ASP B C 1
ATOM 3625 O O . ASP B 1 185 ? -7.098 -22.844 8.602 1 98.69 185 ASP B O 1
ATOM 3629 N N . PRO B 1 186 ? -4.883 -23.219 8.242 1 98.06 186 PRO B N 1
ATOM 3630 C CA . PRO B 1 186 ? -5.133 -24.031 7.047 1 98.06 186 PRO B CA 1
ATOM 3631 C C . PRO B 1 186 ? -5.926 -25.297 7.344 1 98.06 186 PRO B C 1
ATOM 3633 O O . PRO B 1 186 ? -5.801 -25.859 8.43 1 98.06 186 PRO B O 1
ATOM 3636 N N . PRO B 1 187 ? -6.684 -25.766 6.355 1 97.31 187 PRO B N 1
ATOM 3637 C CA . PRO B 1 187 ? -7.477 -26.984 6.531 1 97.31 187 PRO B CA 1
ATOM 3638 C C . PRO B 1 187 ? -6.617 -28.203 6.828 1 97.31 187 PRO B C 1
ATOM 3640 O O . PRO B 1 187 ? -5.5 -28.328 6.316 1 97.31 187 PRO B O 1
ATOM 3643 N N . ALA B 1 188 ? -7.184 -29.094 7.539 1 96.12 188 ALA B N 1
ATOM 3644 C CA . ALA B 1 188 ? -6.5 -30.328 7.922 1 96.12 188 ALA B CA 1
ATOM 3645 C C . ALA B 1 188 ? -6.227 -31.203 6.699 1 96.12 188 ALA B C 1
ATOM 3647 O O . ALA B 1 188 ? -5.281 -32 6.699 1 96.12 188 ALA B O 1
ATOM 3648 N N . GLY B 1 189 ? -7 -31.016 5.652 1 96.19 189 GLY B N 1
ATOM 3649 C CA . GLY B 1 189 ? -6.867 -31.844 4.465 1 96.19 189 GLY B CA 1
ATOM 3650 C C . GLY B 1 189 ? -5.691 -31.453 3.59 1 96.19 189 GLY B C 1
ATOM 3651 O O . GLY B 1 189 ? -5.289 -32.219 2.705 1 96.19 189 GLY B O 1
ATOM 3652 N N . TRP B 1 190 ? -5.117 -30.281 3.889 1 96.38 190 TRP B N 1
ATOM 3653 C CA . TRP B 1 190 ? -3.939 -29.859 3.135 1 96.38 190 TRP B CA 1
ATOM 3654 C C . TRP B 1 190 ? -2.719 -30.688 3.529 1 96.38 190 TRP B C 1
ATOM 3656 O O . TRP B 1 190 ? -2.646 -31.203 4.645 1 96.38 190 TRP B O 1
ATOM 3666 N N . SER B 1 191 ? -1.765 -30.844 2.574 1 96.25 191 SER B N 1
ATOM 3667 C CA . SER B 1 191 ? -0.492 -31.453 2.939 1 96.25 191 SER B CA 1
ATOM 3668 C C . SER B 1 191 ? 0.231 -30.641 4.004 1 96.25 191 SER B C 1
ATOM 3670 O O . SER B 1 191 ? 0.092 -29.406 4.051 1 96.25 191 SER B O 1
ATOM 3672 N N . PRO B 1 192 ? 0.995 -31.312 4.836 1 97 192 PRO B N 1
ATOM 3673 C CA . PRO B 1 192 ? 1.766 -30.578 5.836 1 97 192 PRO B CA 1
ATOM 3674 C C . PRO B 1 192 ? 2.635 -29.484 5.219 1 97 192 PRO B C 1
ATOM 3676 O O . PRO B 1 192 ? 2.771 -28.391 5.793 1 97 192 PRO B O 1
ATOM 3679 N N . VAL B 1 193 ? 3.154 -29.766 4.102 1 96.94 193 VAL B N 1
ATOM 3680 C CA . VAL B 1 193 ? 4.004 -28.797 3.414 1 96.94 193 VAL B CA 1
ATOM 3681 C C . VAL B 1 193 ? 3.186 -27.562 3.053 1 96.94 193 VAL B C 1
ATOM 3683 O O . VAL B 1 193 ? 3.611 -26.438 3.314 1 96.94 193 VAL B O 1
ATOM 3686 N N . ASN B 1 194 ? 2.027 -27.703 2.496 1 96.56 194 ASN B N 1
ATOM 3687 C CA . ASN B 1 194 ? 1.198 -26.578 2.098 1 96.56 194 ASN B CA 1
ATOM 3688 C C . ASN B 1 194 ? 0.713 -25.781 3.309 1 96.56 194 ASN B C 1
ATOM 3690 O O . ASN B 1 194 ? 0.58 -24.562 3.242 1 96.56 194 ASN B O 1
ATOM 3694 N N . GLN B 1 195 ? 0.45 -26.516 4.367 1 97.94 195 GLN B N 1
ATOM 3695 C CA . GLN B 1 195 ? 0.087 -25.828 5.598 1 97.94 195 GLN B CA 1
ATOM 3696 C C . GLN B 1 195 ? 1.224 -24.922 6.082 1 97.94 195 GLN B C 1
ATOM 3698 O O . GLN B 1 195 ? 1.01 -23.75 6.379 1 97.94 195 GLN B O 1
ATOM 3703 N N . GLU B 1 196 ? 2.375 -25.531 6.066 1 97.81 196 GLU B N 1
ATOM 3704 C CA . GLU B 1 196 ? 3.535 -24.75 6.512 1 97.81 196 GLU B CA 1
ATOM 3705 C C . GLU B 1 196 ? 3.809 -23.578 5.582 1 97.81 196 GLU B C 1
ATOM 3707 O O . GLU B 1 196 ? 4.219 -22.5 6.031 1 97.81 196 GLU B O 1
ATOM 3712 N N . ARG B 1 197 ? 3.572 -23.75 4.293 1 97.5 197 ARG B N 1
ATOM 3713 C CA . ARG B 1 197 ? 3.834 -22.703 3.32 1 97.5 197 ARG B CA 1
ATOM 3714 C C . ARG B 1 197 ? 2.896 -21.516 3.529 1 97.5 197 ARG B C 1
ATOM 3716 O O . ARG B 1 197 ? 3.287 -20.359 3.328 1 97.5 197 ARG B O 1
ATOM 3723 N N . VAL B 1 198 ? 1.684 -21.75 3.934 1 98 198 VAL B N 1
ATOM 3724 C CA . VAL B 1 198 ? 0.757 -20.656 4.207 1 98 198 VAL B CA 1
ATOM 3725 C C . VAL B 1 198 ? 1.229 -19.875 5.426 1 98 198 VAL B C 1
ATOM 3727 O O . VAL B 1 198 ? 1.163 -18.641 5.441 1 98 198 VAL B O 1
ATOM 3730 N N . PHE B 1 199 ? 1.708 -20.594 6.461 1 98.31 199 PHE B N 1
ATOM 3731 C CA . PHE B 1 199 ? 2.264 -19.922 7.633 1 98.31 199 PHE B CA 1
ATOM 3732 C C . PHE B 1 199 ? 3.469 -19.078 7.246 1 98.31 199 PHE B C 1
ATOM 3734 O O . PHE B 1 199 ? 3.58 -17.922 7.668 1 98.31 199 PHE B O 1
ATOM 3741 N N . LYS B 1 200 ? 4.312 -19.688 6.453 1 96.88 200 LYS B N 1
ATOM 3742 C CA . LYS B 1 200 ? 5.512 -19 5.996 1 96.88 200 LYS B CA 1
ATOM 3743 C C . LYS B 1 200 ? 5.152 -17.75 5.203 1 96.88 200 LYS B C 1
ATOM 3745 O O . LYS B 1 200 ? 5.715 -16.672 5.434 1 96.88 200 LYS B O 1
ATOM 3750 N N . HIS B 1 201 ? 4.234 -17.891 4.301 1 97.56 201 HIS B N 1
ATOM 3751 C CA . HIS B 1 201 ? 3.764 -16.781 3.48 1 97.56 201 HIS B CA 1
ATOM 3752 C C . HIS B 1 201 ? 3.217 -15.648 4.348 1 97.56 201 HIS B C 1
ATOM 3754 O O . HIS B 1 201 ? 3.617 -14.492 4.191 1 97.56 201 HIS B O 1
ATOM 3760 N N . PHE B 1 202 ? 2.375 -15.992 5.324 1 98.5 202 PHE B N 1
ATOM 3761 C CA . PHE B 1 202 ? 1.728 -15.047 6.227 1 98.5 202 PHE B CA 1
ATOM 3762 C C . PHE B 1 202 ? 2.764 -14.273 7.039 1 98.5 202 PHE B C 1
ATOM 3764 O O . PHE B 1 202 ? 2.68 -13.055 7.168 1 98.5 202 PHE B O 1
ATOM 3771 N N . ARG B 1 203 ? 3.754 -14.961 7.496 1 97.56 203 ARG B N 1
ATOM 3772 C CA . ARG B 1 203 ? 4.793 -14.359 8.328 1 97.56 203 ARG B CA 1
ATOM 3773 C C . ARG B 1 203 ? 5.738 -13.508 7.488 1 97.56 203 ARG B C 1
ATOM 3775 O O . ARG B 1 203 ? 6.062 -12.375 7.859 1 97.56 203 ARG B O 1
ATOM 3782 N N . THR B 1 204 ? 6.137 -14.047 6.344 1 97.12 204 THR B N 1
ATOM 3783 C CA . THR B 1 204 ? 7.121 -13.391 5.488 1 97.12 204 THR B CA 1
ATOM 3784 C C . THR B 1 204 ? 6.621 -12.031 5.023 1 97.12 204 THR B C 1
ATOM 3786 O O . THR B 1 204 ? 7.375 -11.055 5.023 1 97.12 204 THR B O 1
ATOM 3789 N N . PHE B 1 205 ? 5.395 -11.953 4.738 1 97.81 205 PHE B N 1
ATOM 3790 C CA . PHE B 1 205 ? 4.891 -10.727 4.133 1 97.81 205 PHE B CA 1
ATOM 3791 C C . PHE B 1 205 ? 4.184 -9.859 5.168 1 97.81 205 PHE B C 1
ATOM 3793 O O . PHE B 1 205 ? 3.555 -8.859 4.82 1 97.81 205 PHE B O 1
ATOM 3800 N N . GLY B 1 206 ? 4.262 -10.188 6.465 1 97.94 206 GLY B N 1
ATOM 3801 C CA . GLY B 1 206 ? 3.717 -9.367 7.535 1 97.94 206 GLY B CA 1
ATOM 3802 C C . GLY B 1 206 ? 2.229 -9.109 7.391 1 97.94 206 GLY B C 1
ATOM 3803 O O . GLY B 1 206 ? 1.766 -7.988 7.605 1 97.94 206 GLY B O 1
ATOM 3804 N N . LEU B 1 207 ? 1.494 -10.148 6.996 1 98.69 207 LEU B N 1
ATOM 3805 C CA . LEU B 1 207 ? 0.097 -9.953 6.625 1 98.69 207 LEU B CA 1
ATOM 3806 C C . LEU B 1 207 ? -0.757 -9.664 7.855 1 98.69 207 LEU B C 1
ATOM 3808 O O . LEU B 1 207 ? -1.757 -8.945 7.77 1 98.69 207 LEU B O 1
ATOM 3812 N N . GLY B 1 208 ? -0.347 -10.227 9 1 98.81 208 GLY B N 1
ATOM 3813 C CA . GLY B 1 208 ? -1.092 -9.953 10.219 1 98.81 208 GLY B CA 1
ATOM 3814 C C . GLY B 1 208 ? -1.201 -8.477 10.531 1 98.81 208 GLY B C 1
ATOM 3815 O O . GLY B 1 208 ? -2.305 -7.953 10.711 1 98.81 208 GLY B O 1
ATOM 3816 N N . ALA B 1 209 ? -0.098 -7.789 10.617 1 98.56 209 ALA B N 1
ATOM 3817 C CA . ALA B 1 209 ? -0.068 -6.359 10.914 1 98.56 209 ALA B CA 1
ATOM 3818 C C . ALA B 1 209 ? -0.75 -5.551 9.812 1 98.56 209 ALA B C 1
ATOM 3820 O O . ALA B 1 209 ? -1.479 -4.598 10.094 1 98.56 209 ALA B O 1
ATOM 3821 N N . LEU B 1 210 ? -0.499 -5.941 8.562 1 98.75 210 LEU B N 1
ATOM 3822 C CA . LEU B 1 210 ? -1.118 -5.262 7.43 1 98.75 210 LEU B CA 1
ATOM 3823 C C . LEU B 1 210 ? -2.639 -5.297 7.543 1 98.75 210 LEU B C 1
ATOM 3825 O O . LEU B 1 210 ? -3.297 -4.258 7.434 1 98.75 210 LEU B O 1
ATOM 3829 N N . TYR B 1 211 ? -3.162 -6.473 7.785 1 98.88 211 TYR B N 1
ATOM 3830 C CA . TYR B 1 211 ? -4.605 -6.664 7.848 1 98.88 211 TYR B CA 1
ATOM 3831 C C . TYR B 1 211 ? -5.191 -6 9.086 1 98.88 211 TYR B C 1
ATOM 3833 O O . TYR B 1 211 ? -6.309 -5.477 9.047 1 98.88 211 TYR B O 1
ATOM 3841 N N . ALA B 1 212 ? -4.43 -6.043 10.164 1 98.81 212 ALA B N 1
ATOM 3842 C CA . ALA B 1 212 ? -4.887 -5.367 11.375 1 98.81 212 ALA B CA 1
ATOM 3843 C C . ALA B 1 212 ? -5.051 -3.869 11.148 1 98.81 212 ALA B C 1
ATOM 3845 O O . ALA B 1 212 ? -6.039 -3.271 11.578 1 98.81 212 ALA B O 1
ATOM 3846 N N . SER B 1 213 ? -4.145 -3.275 10.461 1 98.69 213 SER B N 1
ATOM 3847 C CA . SER B 1 213 ? -4.219 -1.849 10.164 1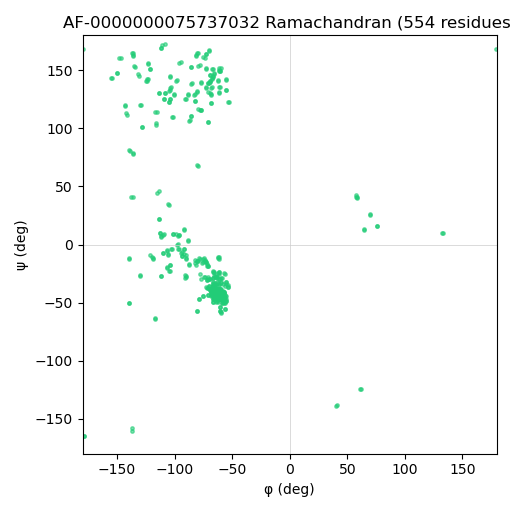 98.69 213 SER B CA 1
ATOM 3848 C C . SER B 1 213 ? -5.445 -1.524 9.32 1 98.69 213 SER B C 1
ATOM 3850 O O . SER B 1 213 ? -6.207 -0.61 9.648 1 98.69 213 SER B O 1
ATOM 3852 N N . HIS B 1 214 ? -5.672 -2.26 8.32 1 98.81 214 HIS B N 1
ATOM 3853 C CA . HIS B 1 214 ? -6.77 -1.971 7.41 1 98.81 214 HIS B CA 1
ATOM 3854 C C . HIS B 1 214 ? -8.117 -2.291 8.047 1 98.81 214 HIS B C 1
ATOM 3856 O O . HIS B 1 214 ? -9.109 -1.603 7.801 1 98.81 214 HIS B O 1
ATOM 3862 N N . SER B 1 215 ? -8.141 -3.361 8.828 1 98.75 215 SER B N 1
ATOM 3863 C CA . SER B 1 215 ? -9.391 -3.658 9.531 1 98.75 215 SER B CA 1
ATOM 3864 C C . SER B 1 215 ? -9.719 -2.576 10.555 1 98.75 215 SER B C 1
ATOM 3866 O O . SER B 1 215 ? -10.891 -2.275 10.789 1 98.75 215 SER B O 1
ATOM 3868 N N . GLY B 1 216 ? -8.695 -2.029 11.234 1 98.12 216 GLY B N 1
ATOM 3869 C CA . GLY B 1 216 ? -8.93 -0.891 12.109 1 98.12 216 GLY B CA 1
ATOM 3870 C C . GLY B 1 216 ? -9.539 0.295 11.383 1 98.12 216 GLY B C 1
ATOM 3871 O O . GLY B 1 216 ? -10.477 0.925 11.891 1 98.12 216 GLY B O 1
ATOM 3872 N N . GLU B 1 217 ? -8.977 0.575 10.227 1 97.88 217 GLU B N 1
ATOM 3873 C CA . GLU B 1 217 ? -9.531 1.65 9.406 1 97.88 217 GLU B CA 1
ATOM 3874 C C . GLU B 1 217 ? -10.961 1.346 8.984 1 97.88 217 GLU B C 1
ATOM 3876 O O . GLU B 1 217 ? -11.828 2.225 9.023 1 97.88 217 GLU B O 1
ATOM 3881 N N . GLU B 1 218 ? -11.219 0.127 8.586 1 98.38 218 GLU B N 1
ATOM 3882 C CA . GLU B 1 218 ? -12.562 -0.288 8.195 1 98.38 218 GLU B CA 1
ATOM 3883 C C . GLU B 1 218 ? -13.539 -0.17 9.367 1 98.38 218 GLU B C 1
ATOM 3885 O O . GLU B 1 218 ? -14.68 0.265 9.188 1 98.38 218 GLU B O 1
ATOM 3890 N N . LEU B 1 219 ? -13.102 -0.538 10.539 1 98.12 219 LEU B N 1
ATOM 3891 C CA . LEU B 1 219 ? -13.945 -0.382 11.719 1 98.12 219 LEU B CA 1
ATOM 3892 C C . LEU B 1 219 ? -14.344 1.075 11.914 1 98.12 219 LEU B C 1
ATOM 3894 O O . LEU B 1 219 ? -15.5 1.366 12.234 1 98.12 219 LEU B O 1
ATOM 3898 N N . THR B 1 220 ? -13.414 1.96 11.703 1 97.19 220 THR B N 1
ATOM 3899 C CA . THR B 1 220 ? -13.711 3.385 11.789 1 97.19 220 THR B CA 1
ATOM 3900 C C . THR B 1 220 ? -14.742 3.787 10.742 1 97.19 220 THR B C 1
ATOM 3902 O O . THR B 1 220 ? -15.688 4.523 11.047 1 97.19 220 THR B O 1
ATOM 3905 N N . ASN B 1 221 ? -14.609 3.264 9.578 1 97.94 221 ASN B N 1
ATOM 3906 C CA . ASN B 1 221 ? -15.469 3.607 8.453 1 97.94 221 ASN B CA 1
ATOM 3907 C C . ASN B 1 221 ? -16.906 3.137 8.672 1 97.94 221 ASN B C 1
ATOM 3909 O O . ASN B 1 221 ? -17.859 3.795 8.242 1 97.94 221 ASN B O 1
ATOM 3913 N N . ILE B 1 222 ? -17.078 2.023 9.367 1 98.44 222 ILE B N 1
ATOM 3914 C CA . ILE B 1 222 ? -18.406 1.442 9.422 1 98.44 222 ILE B CA 1
ATOM 3915 C C . ILE B 1 222 ? -19.047 1.758 10.766 1 98.44 222 ILE B C 1
ATOM 3917 O O . ILE B 1 222 ? -20.219 1.448 10.984 1 98.44 222 ILE B O 1
ATOM 3921 N N . ARG B 1 223 ? -18.344 2.387 11.664 1 97.94 223 ARG B N 1
ATOM 3922 C CA . ARG B 1 223 ? -18.766 2.59 13.047 1 97.94 223 ARG B CA 1
ATOM 3923 C C . ARG B 1 223 ? -20.078 3.344 13.117 1 97.94 223 ARG B C 1
ATOM 3925 O O . ARG B 1 223 ? -21.016 2.908 13.789 1 97.94 223 ARG B O 1
ATOM 3932 N N . TYR B 1 224 ? -20.172 4.445 12.422 1 98.12 224 TYR B N 1
ATOM 3933 C CA . TYR B 1 224 ? -21.391 5.258 12.461 1 98.12 224 TYR B CA 1
ATOM 3934 C C . TYR B 1 224 ? -22.594 4.465 11.969 1 98.12 224 TYR B C 1
ATOM 3936 O O . TYR B 1 224 ? -23.688 4.551 12.539 1 98.12 224 TYR B O 1
ATOM 3944 N N . GLY B 1 225 ? -22.406 3.693 10.914 1 98.06 225 GLY B N 1
ATOM 3945 C CA . GLY B 1 225 ? -23.469 2.844 10.406 1 98.06 225 GLY B CA 1
ATOM 3946 C C . GLY B 1 225 ? -23.938 1.816 11.422 1 98.06 225 GLY B C 1
ATOM 3947 O O . GLY B 1 225 ? -25.141 1.599 11.57 1 98.06 225 GLY B O 1
ATOM 3948 N N . LEU B 1 226 ? -23 1.236 12.094 1 98.38 226 LEU B N 1
ATOM 3949 C CA . LEU B 1 226 ? -23.359 0.258 13.117 1 98.38 226 LEU B CA 1
ATOM 3950 C C . LEU B 1 226 ? -24.078 0.924 14.281 1 98.38 226 LEU B C 1
ATOM 3952 O O . LEU B 1 226 ? -25.031 0.36 14.828 1 98.38 226 LEU B O 1
ATOM 3956 N N . GLN B 1 227 ? -23.641 2.111 14.648 1 97.81 227 GLN B N 1
ATOM 3957 C CA . GLN B 1 227 ? -24.297 2.861 15.711 1 97.81 227 GLN B CA 1
ATOM 3958 C C . GLN B 1 227 ? -25.75 3.174 15.352 1 97.81 227 GLN B C 1
ATOM 3960 O O . GLN B 1 227 ? -26.641 3.084 16.188 1 97.81 227 GLN B O 1
ATOM 3965 N N . ARG B 1 228 ? -25.938 3.545 14.156 1 97.56 228 ARG B N 1
ATOM 3966 C CA . ARG B 1 228 ? -27.297 3.844 13.695 1 97.56 228 ARG B CA 1
ATOM 3967 C C . ARG B 1 228 ? -28.188 2.611 13.773 1 97.56 228 ARG B C 1
ATOM 3969 O O . ARG B 1 228 ? -29.328 2.697 14.227 1 97.56 228 ARG B O 1
ATOM 3976 N N . ILE B 1 229 ? -27.672 1.468 13.328 1 97.56 229 ILE B N 1
ATOM 3977 C CA . ILE B 1 229 ? -28.406 0.215 13.391 1 97.56 229 ILE B CA 1
ATOM 3978 C C . ILE B 1 229 ? -28.734 -0.119 14.852 1 97.56 229 ILE B C 1
ATOM 3980 O O . ILE B 1 229 ? -29.859 -0.502 15.172 1 97.56 229 ILE B O 1
ATOM 3984 N N . ALA B 1 230 ? -27.781 0.061 15.688 1 96.88 230 ALA B N 1
ATOM 3985 C CA . ALA B 1 230 ? -27.922 -0.274 17.10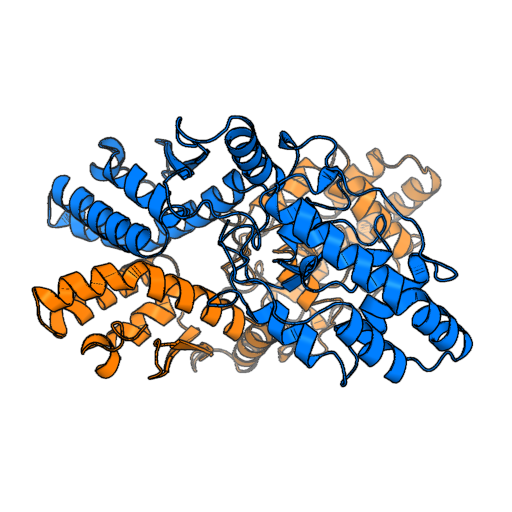9 1 96.88 230 ALA B CA 1
ATOM 3986 C C . ALA B 1 230 ? -28.953 0.629 17.781 1 96.88 230 ALA B C 1
ATOM 3988 O O . ALA B 1 230 ? -29.688 0.195 18.672 1 96.88 230 ALA B O 1
ATOM 3989 N N . ARG B 1 231 ? -29 1.888 17.391 1 96.19 231 ARG B N 1
ATOM 3990 C CA . ARG B 1 231 ? -29.922 2.848 17.969 1 96.19 231 ARG B CA 1
ATOM 3991 C C . ARG B 1 231 ? -31.375 2.502 17.625 1 96.19 231 ARG B C 1
ATOM 3993 O O . ARG B 1 231 ? -32.281 2.742 18.406 1 96.19 231 ARG B O 1
ATOM 4000 N N . ARG B 1 232 ? -31.562 1.862 16.484 1 94.31 232 ARG B N 1
ATOM 4001 C CA . ARG B 1 232 ? -32.906 1.629 15.984 1 94.31 232 ARG B CA 1
ATOM 4002 C C . ARG B 1 232 ? -33.281 0.152 16.062 1 94.31 232 ARG B C 1
ATOM 4004 O O . ARG B 1 232 ? -34.406 -0.233 15.742 1 94.31 232 ARG B O 1
ATOM 4011 N N . GLY B 1 233 ? -32.281 -0.627 16.406 1 95.06 233 GLY B N 1
ATOM 4012 C CA . GLY B 1 233 ? -32.5 -2.064 16.359 1 95.06 233 GLY B CA 1
ATOM 4013 C C . GLY B 1 233 ? -31.922 -2.795 17.562 1 95.06 233 GLY B C 1
ATOM 4014 O O . GLY B 1 233 ? -31.828 -2.232 18.656 1 95.06 233 GLY B O 1
ATOM 4015 N N . THR B 1 234 ? -31.719 -4.105 17.406 1 96.06 234 THR B N 1
ATOM 4016 C CA . THR B 1 234 ? -31.203 -4.98 18.453 1 96.06 234 THR B CA 1
ATOM 4017 C C . THR B 1 234 ? -29.781 -5.414 18.141 1 96.06 234 THR B C 1
ATOM 4019 O O . THR B 1 234 ? -29.234 -5.094 17.094 1 96.06 234 THR B O 1
ATOM 4022 N N . VAL B 1 235 ? -29.234 -6.055 19.109 1 97.19 235 VAL B N 1
ATOM 4023 C CA . VAL B 1 235 ? -27.906 -6.664 18.953 1 97.19 235 VAL B CA 1
ATOM 4024 C C . VAL B 1 235 ? -27.922 -7.602 17.75 1 97.19 235 VAL B C 1
ATOM 4026 O O . VAL B 1 235 ? -26.922 -7.691 17.016 1 97.19 235 VAL B O 1
ATOM 4029 N N . GLU B 1 236 ? -29.062 -8.266 17.5 1 98.12 236 GLU B N 1
ATOM 4030 C CA . GLU B 1 236 ? -29.172 -9.203 16.391 1 98.12 236 GLU B CA 1
ATOM 4031 C C . GLU B 1 236 ? -29.172 -8.469 15.055 1 98.12 236 GLU B C 1
ATOM 4033 O O . GLU B 1 236 ? -28.656 -8.984 14.062 1 98.12 236 GLU B O 1
ATOM 4038 N N . ASP B 1 237 ? -29.672 -7.262 15.07 1 98.31 237 ASP B N 1
ATOM 4039 C CA . ASP B 1 237 ? -29.641 -6.473 13.836 1 98.31 237 ASP B CA 1
ATOM 4040 C C . ASP B 1 237 ? -28.219 -6.105 13.453 1 98.31 237 ASP B C 1
ATOM 4042 O O . ASP B 1 237 ? -27.859 -6.109 12.273 1 98.31 237 ASP B O 1
ATOM 4046 N N . VAL B 1 238 ? -27.438 -5.727 14.477 1 98.62 238 VAL B N 1
ATOM 4047 C CA . VAL B 1 238 ? -26.016 -5.441 14.242 1 98.62 238 VAL B CA 1
ATOM 4048 C C . VAL B 1 238 ? -25.328 -6.684 13.695 1 98.62 238 VAL B C 1
ATOM 4050 O O . VAL B 1 238 ? -24.594 -6.609 12.703 1 98.62 238 VAL B O 1
ATOM 4053 N N . ARG B 1 239 ? -25.594 -7.836 14.312 1 98.75 239 ARG B N 1
ATOM 4054 C CA . ARG B 1 239 ? -25 -9.094 13.891 1 98.75 239 ARG B CA 1
ATOM 4055 C C . ARG B 1 239 ? -25.391 -9.438 12.461 1 98.75 239 ARG B C 1
ATOM 4057 O O . ARG B 1 239 ? -24.547 -9.883 11.672 1 98.75 239 ARG B O 1
ATOM 4064 N N . LEU B 1 240 ? -26.625 -9.242 12.148 1 98.5 240 LEU B N 1
ATOM 4065 C CA . LEU B 1 240 ? -27.125 -9.547 10.812 1 98.5 240 LEU B CA 1
ATOM 4066 C C . LEU B 1 240 ? -26.438 -8.672 9.766 1 98.5 240 LEU B C 1
ATOM 4068 O O . LEU B 1 240 ? -26.094 -9.148 8.68 1 98.5 240 LEU B O 1
ATOM 4072 N N . GLU B 1 241 ? -26.25 -7.379 10.109 1 98.38 241 GLU B N 1
ATOM 4073 C CA . GLU B 1 241 ? -25.531 -6.484 9.219 1 98.38 241 GLU B CA 1
ATOM 4074 C C . GLU B 1 241 ? -24.109 -7.004 8.945 1 98.38 241 GLU B C 1
ATOM 4076 O O . GLU B 1 241 ? -23.672 -7.031 7.797 1 98.38 241 GLU B O 1
ATOM 4081 N N . LEU B 1 242 ? -23.453 -7.402 9.977 1 98.88 242 LEU B N 1
ATOM 4082 C CA . LEU B 1 242 ? -22.078 -7.898 9.859 1 98.88 242 LEU B CA 1
ATOM 4083 C C . LEU B 1 242 ? -22.047 -9.219 9.094 1 98.88 242 LEU B C 1
ATOM 4085 O O . LEU B 1 242 ? -21.125 -9.453 8.305 1 98.88 242 LEU B O 1
ATOM 4089 N N . LEU B 1 243 ? -23.016 -10.078 9.289 1 98.88 243 LEU B N 1
ATOM 4090 C CA . LEU B 1 243 ? -23.109 -11.344 8.57 1 98.88 243 LEU B CA 1
ATOM 4091 C C . LEU B 1 243 ? -23.312 -11.109 7.078 1 98.88 243 LEU B C 1
ATOM 4093 O O . LEU B 1 243 ? -22.734 -11.805 6.25 1 98.88 243 LEU B O 1
ATOM 4097 N N . ASP B 1 244 ? -24.156 -10.141 6.781 1 98.56 244 ASP B N 1
ATOM 4098 C CA . ASP B 1 244 ? -24.391 -9.789 5.383 1 98.56 244 ASP B CA 1
ATOM 4099 C C . ASP B 1 244 ? -23.094 -9.32 4.715 1 98.56 244 ASP B C 1
ATOM 4101 O O . ASP B 1 244 ? -22.797 -9.719 3.59 1 98.56 244 ASP B O 1
ATOM 4105 N N . ARG B 1 245 ? -22.359 -8.523 5.387 1 98.81 245 ARG B N 1
ATOM 4106 C CA . ARG B 1 245 ? -21.078 -8.047 4.859 1 98.81 245 ARG B CA 1
ATOM 4107 C C . ARG B 1 245 ? -20.094 -9.203 4.711 1 98.81 245 ARG B C 1
ATOM 4109 O O . ARG B 1 245 ? -19.344 -9.258 3.729 1 98.81 245 ARG B O 1
ATOM 4116 N N . ALA B 1 246 ? -20.094 -10.102 5.695 1 98.88 246 ALA B N 1
ATOM 4117 C CA . ALA B 1 246 ? -19.219 -11.273 5.641 1 98.88 246 ALA B CA 1
ATOM 4118 C C . ALA B 1 246 ? -19.531 -12.125 4.418 1 98.88 246 ALA B C 1
ATOM 4120 O O . ALA B 1 246 ? -18.609 -12.57 3.711 1 98.88 246 ALA B O 1
ATOM 4121 N N . GLU B 1 247 ? -20.797 -12.336 4.207 1 98.75 247 GLU B N 1
ATOM 4122 C CA . GLU B 1 247 ? -21.219 -13.164 3.082 1 98.75 247 GLU B CA 1
ATOM 4123 C C . GLU B 1 247 ? -20.812 -12.539 1.75 1 98.75 247 GLU B C 1
ATOM 4125 O O . GLU B 1 247 ? -20.359 -13.242 0.844 1 98.75 247 GLU B O 1
ATOM 4130 N N . SER B 1 248 ? -21 -11.281 1.672 1 98.75 248 SER B N 1
ATOM 4131 C CA . SER B 1 248 ? -20.641 -10.602 0.434 1 98.75 248 SER B CA 1
ATOM 4132 C C . SER B 1 248 ? -19.125 -10.633 0.214 1 98.75 248 SER B C 1
ATOM 4134 O O . SER B 1 248 ? -18.656 -10.906 -0.895 1 98.75 248 SER B O 1
ATOM 4136 N N . ALA B 1 249 ? -18.344 -10.312 1.272 1 98.69 249 ALA B N 1
ATOM 4137 C CA . ALA B 1 249 ? -16.891 -10.383 1.168 1 98.69 249 ALA B CA 1
ATOM 4138 C C . ALA B 1 249 ? -16.438 -11.781 0.792 1 98.69 249 ALA B C 1
ATOM 4140 O O . ALA B 1 249 ? -15.523 -11.945 -0.028 1 98.69 249 ALA B O 1
ATOM 4141 N N . LYS B 1 250 ? -17.062 -12.781 1.385 1 98.56 250 LYS B N 1
ATOM 4142 C CA . LYS B 1 250 ? -16.703 -14.172 1.129 1 98.56 250 LYS B CA 1
ATOM 4143 C C . LYS B 1 250 ? -16.984 -14.555 -0.323 1 98.56 250 LYS B C 1
ATOM 4145 O O . LYS B 1 250 ? -16.234 -15.328 -0.922 1 98.56 250 LYS B O 1
ATOM 4150 N N . ALA B 1 251 ? -18.109 -14.023 -0.848 1 97.69 251 ALA B N 1
ATOM 4151 C CA . ALA B 1 251 ? -18.438 -14.281 -2.248 1 97.69 251 ALA B CA 1
ATOM 4152 C C . ALA B 1 251 ? -17.359 -13.734 -3.176 1 97.69 251 ALA B C 1
ATOM 4154 O O . ALA B 1 251 ? -17.125 -14.273 -4.262 1 97.69 251 ALA B O 1
ATOM 4155 N N . ALA B 1 252 ? -16.703 -12.695 -2.781 1 96.81 252 ALA B N 1
ATOM 4156 C CA . ALA B 1 252 ? -15.609 -12.117 -3.564 1 96.81 252 ALA B CA 1
ATOM 4157 C C . ALA B 1 252 ? -14.312 -12.891 -3.359 1 96.81 252 ALA B C 1
ATOM 4159 O O . ALA B 1 252 ? -13.695 -13.352 -4.324 1 96.81 252 ALA B O 1
ATOM 4160 N N . HIS B 1 253 ? -13.891 -12.992 -2.104 1 97.56 253 HIS B N 1
ATOM 4161 C CA . HIS B 1 253 ? -12.664 -13.672 -1.724 1 97.56 253 HIS B CA 1
ATOM 4162 C C . HIS B 1 253 ? -12.828 -14.414 -0.401 1 97.56 253 HIS B C 1
ATOM 4164 O O . HIS B 1 253 ? -12.977 -13.789 0.651 1 97.56 253 HIS B O 1
ATOM 4170 N N . VAL B 1 254 ? -12.648 -15.641 -0.466 1 98.12 254 VAL B N 1
ATOM 4171 C CA . VAL B 1 254 ? -12.836 -16.469 0.718 1 98.12 254 VAL B CA 1
ATOM 4172 C C . VAL B 1 254 ? -11.773 -16.125 1.76 1 98.12 254 VAL B C 1
ATOM 4174 O O . VAL B 1 254 ? -12.039 -16.156 2.963 1 98.12 254 VAL B O 1
ATOM 4177 N N . ASN B 1 255 ? -10.594 -15.812 1.292 1 98.38 255 ASN B N 1
ATOM 4178 C CA . ASN B 1 255 ? -9.477 -15.594 2.203 1 98.38 255 ASN B CA 1
ATOM 4179 C C . ASN B 1 255 ? -8.992 -14.148 2.16 1 98.38 255 ASN B C 1
ATOM 4181 O O . ASN B 1 255 ? -7.789 -13.891 2.156 1 98.38 255 ASN B O 1
ATOM 4185 N N . SER B 1 256 ? -9.891 -13.141 2.166 1 98.44 256 SER B N 1
ATOM 4186 C CA . SER B 1 256 ? -9.539 -11.734 2.342 1 98.44 256 SER B CA 1
ATOM 4187 C C . SER B 1 256 ? -9.656 -11.312 3.803 1 98.44 256 SER B C 1
ATOM 4189 O O . SER B 1 256 ? -10.359 -11.961 4.586 1 98.44 256 SER B O 1
ATOM 4191 N N . TRP B 1 257 ? -8.922 -10.242 4.148 1 98.81 257 TRP B N 1
ATOM 4192 C CA . TRP B 1 257 ? -9.023 -9.766 5.523 1 98.81 257 TRP B CA 1
ATOM 4193 C C . TRP B 1 257 ? -10.43 -9.242 5.812 1 98.81 257 TRP B C 1
ATOM 4195 O O . TRP B 1 257 ? -10.898 -9.289 6.953 1 98.81 257 TRP B O 1
ATOM 4205 N N . GLN B 1 258 ? -11.109 -8.766 4.801 1 98.88 258 GLN B N 1
ATOM 4206 C CA . GLN B 1 258 ? -12.484 -8.32 4.98 1 98.88 258 GLN B CA 1
ATOM 4207 C C . GLN B 1 258 ? -13.391 -9.477 5.398 1 98.88 258 GLN B C 1
ATOM 4209 O O . GLN B 1 258 ? -14.18 -9.352 6.336 1 98.88 258 GLN B O 1
ATOM 4214 N N . THR B 1 259 ? -13.258 -10.609 4.621 1 98.88 259 THR B N 1
ATOM 4215 C CA . THR B 1 259 ? -14.039 -11.789 4.965 1 98.88 259 THR B CA 1
ATOM 4216 C C . THR B 1 259 ? -13.758 -12.219 6.402 1 98.88 259 THR B C 1
ATOM 4218 O O . THR B 1 259 ? -14.68 -12.391 7.199 1 98.88 259 THR B O 1
ATOM 4221 N N . ALA B 1 260 ? -12.469 -12.352 6.75 1 98.94 260 ALA B N 1
ATOM 4222 C CA . ALA B 1 260 ? -12.07 -12.766 8.094 1 98.94 260 ALA B CA 1
ATOM 4223 C C . ALA B 1 260 ? -12.594 -11.789 9.141 1 98.94 260 ALA B C 1
ATOM 4225 O O . ALA B 1 260 ? -13.094 -12.211 10.188 1 98.94 260 ALA B O 1
ATOM 4226 N N . MET B 1 261 ? -12.484 -10.508 8.875 1 98.94 261 MET B N 1
ATOM 4227 C CA . MET B 1 261 ? -12.914 -9.461 9.797 1 98.94 261 MET B CA 1
ATOM 4228 C C . MET B 1 261 ? -14.406 -9.562 10.086 1 98.94 261 MET B C 1
ATOM 4230 O O . MET B 1 261 ? -14.82 -9.664 11.242 1 98.94 261 MET B O 1
ATOM 4234 N N . TYR B 1 262 ? -15.211 -9.516 9.031 1 98.94 262 TYR B N 1
ATOM 4235 C CA . TYR B 1 262 ? -16.656 -9.453 9.219 1 98.94 262 TYR B CA 1
ATOM 4236 C C . TYR B 1 262 ? -17.172 -10.742 9.844 1 98.94 262 TYR B C 1
ATOM 4238 O O . TYR B 1 262 ? -18.109 -10.711 10.648 1 98.94 262 TYR B O 1
ATOM 4246 N N . CYS B 1 263 ? -16.578 -11.891 9.453 1 98.94 263 CYS B N 1
ATOM 4247 C CA . CYS B 1 263 ? -16.953 -13.133 10.125 1 98.94 263 CYS B CA 1
ATOM 4248 C C . CYS B 1 263 ? -16.656 -13.055 11.617 1 98.94 263 CYS B C 1
ATOM 4250 O O . CYS B 1 263 ? -17.516 -13.383 12.438 1 98.94 263 CYS B O 1
ATOM 4252 N N . ALA B 1 264 ? -15.484 -12.594 11.969 1 98.94 264 ALA B N 1
ATOM 4253 C CA . ALA B 1 264 ? -15.086 -12.492 13.375 1 98.94 264 ALA B CA 1
ATOM 4254 C C . ALA B 1 264 ? -15.984 -11.523 14.133 1 98.94 264 ALA B C 1
ATOM 4256 O O . ALA B 1 264 ? -16.391 -11.805 15.258 1 98.94 264 ALA B O 1
ATOM 4257 N N . LEU B 1 265 ? -16.281 -10.383 13.555 1 98.88 265 LEU B N 1
ATOM 4258 C CA . LEU B 1 265 ? -17.109 -9.383 14.195 1 98.88 265 LEU B CA 1
ATOM 4259 C C . LEU B 1 265 ? -18.516 -9.922 14.438 1 98.88 265 LEU B C 1
ATOM 4261 O O . LEU B 1 265 ? -19.094 -9.727 15.516 1 98.88 265 LEU B O 1
ATOM 4265 N N . ALA B 1 266 ? -19.062 -10.594 13.438 1 98.88 266 ALA B N 1
ATOM 4266 C CA . ALA B 1 266 ? -20.406 -11.141 13.539 1 98.88 266 ALA B CA 1
ATOM 4267 C C . ALA B 1 266 ? -20.5 -12.188 14.648 1 98.88 266 ALA B C 1
ATOM 4269 O O . ALA B 1 266 ? -21.531 -12.32 15.312 1 98.88 266 ALA B O 1
ATOM 4270 N N . GLU B 1 267 ? -19.453 -12.898 14.867 1 98.56 267 GLU B N 1
ATOM 4271 C CA . GLU B 1 267 ? -19.438 -13.984 15.844 1 98.56 267 GLU B CA 1
ATOM 4272 C C . GLU B 1 267 ? -19.203 -13.461 17.25 1 98.56 267 GLU B C 1
ATOM 4274 O O . GLU B 1 267 ? -19.406 -14.18 18.234 1 98.56 267 GLU B O 1
ATOM 4279 N N . SER B 1 268 ? -18.75 -12.266 17.422 1 98.62 268 SER B N 1
ATOM 4280 C CA . SER B 1 268 ? -18.406 -11.688 18.719 1 98.62 268 SER B CA 1
ATOM 4281 C C . SER B 1 268 ? -19.625 -11.078 19.391 1 98.62 268 SER B C 1
ATOM 4283 O O . SER B 1 268 ? -20.125 -10.031 18.969 1 98.62 268 SER B O 1
ATOM 4285 N N . ASP B 1 269 ? -20.094 -11.664 20.453 1 98.19 269 ASP B N 1
ATOM 4286 C CA . ASP B 1 269 ? -21.219 -11.125 21.219 1 98.19 269 ASP B CA 1
ATOM 4287 C C . ASP B 1 269 ? -20.891 -9.742 21.781 1 98.19 269 ASP B C 1
ATOM 4289 O O . ASP B 1 269 ? -21.719 -8.836 21.734 1 98.19 269 ASP B O 1
ATOM 4293 N N . TRP B 1 270 ? -19.719 -9.633 22.266 1 97.94 270 TRP B N 1
ATOM 4294 C CA . TRP B 1 270 ? -19.281 -8.367 22.844 1 97.94 270 TRP B CA 1
ATOM 4295 C C . TRP B 1 270 ? -19.344 -7.25 21.797 1 97.94 270 TRP B C 1
ATOM 4297 O O . TRP B 1 270 ? -19.844 -6.156 22.078 1 97.94 270 TRP B O 1
ATOM 4307 N N . PHE B 1 271 ? -18.875 -7.504 20.641 1 98.31 271 PHE B N 1
ATOM 4308 C CA . PHE B 1 271 ? -18.844 -6.484 19.609 1 98.31 271 PHE B CA 1
ATOM 4309 C C . PHE B 1 271 ? -20.25 -6.105 19.172 1 98.31 271 PHE B C 1
ATOM 4311 O O . PHE B 1 271 ? -20.578 -4.922 19.094 1 98.31 271 PHE B O 1
ATOM 4318 N N . CYS B 1 272 ? -21.047 -7.129 18.875 1 98.25 272 CYS B N 1
ATOM 4319 C CA . CYS B 1 272 ? -22.406 -6.895 18.406 1 98.25 272 CYS B CA 1
ATOM 4320 C C . CYS B 1 272 ? -23.219 -6.152 19.453 1 98.25 272 CYS B C 1
ATOM 4322 O O . CYS B 1 272 ? -24.172 -5.445 19.125 1 98.25 272 CYS B O 1
ATOM 4324 N N . ALA B 1 273 ? -22.766 -6.289 20.75 1 97 273 ALA B N 1
ATOM 4325 C CA . ALA B 1 273 ? -23.5 -5.648 21.844 1 97 273 ALA B CA 1
ATOM 4326 C C . ALA B 1 273 ? -23 -4.223 22.062 1 97 273 ALA B C 1
ATOM 4328 O O . ALA B 1 273 ? -23.406 -3.564 23.031 1 97 273 ALA B O 1
ATOM 4329 N N . GLY B 1 274 ? -22.094 -3.775 21.25 1 96 274 GLY B N 1
ATOM 4330 C CA . GLY B 1 274 ? -21.703 -2.381 21.375 1 96 274 GLY B CA 1
ATOM 4331 C C . GLY B 1 274 ? -20.203 -2.184 21.375 1 96 274 GLY B C 1
ATOM 4332 O O . GLY B 1 274 ? -19.719 -1.073 21.609 1 96 274 GLY B O 1
ATOM 4333 N N . GLY B 1 275 ? -19.438 -3.135 21.094 1 95.5 275 GLY B N 1
ATOM 4334 C CA . GLY B 1 275 ? -17.984 -3.049 21.094 1 95.5 275 GLY B CA 1
ATOM 4335 C C . GLY B 1 275 ? -17.453 -2.049 20.078 1 95.5 275 GLY B C 1
ATOM 4336 O O . GLY B 1 275 ? -16.281 -1.69 20.125 1 95.5 275 GLY B O 1
ATOM 4337 N N . PHE B 1 276 ? -18.328 -1.554 19.188 1 95.31 276 PHE B N 1
ATOM 4338 C CA . PHE B 1 276 ? -17.922 -0.604 18.156 1 95.31 276 PHE B CA 1
ATOM 4339 C C . PHE B 1 276 ? -18.094 0.829 18.641 1 95.31 276 PHE B C 1
ATOM 4341 O O . PHE B 1 276 ? -17.703 1.775 17.953 1 95.31 276 PHE B O 1
ATOM 4348 N N . ASN B 1 277 ? -18.672 1.188 19.734 1 87.75 277 ASN B N 1
ATOM 4349 C CA . ASN B 1 277 ? -18.953 2.535 20.219 1 87.75 277 ASN B CA 1
ATOM 4350 C C . ASN B 1 277 ? -17.688 3.199 20.781 1 87.75 277 ASN B C 1
ATOM 4352 O O . ASN B 1 277 ? -17.609 4.426 20.859 1 87.75 277 ASN B O 1
ATOM 4356 N N . VAL B 1 278 ? -16.797 2.371 21.297 1 63.34 278 VAL B N 1
ATOM 4357 C CA . VAL B 1 278 ? -15.766 2.992 22.125 1 63.34 278 VAL B CA 1
ATOM 4358 C C . VAL B 1 278 ? -14.609 3.449 21.219 1 63.34 278 VAL B C 1
ATOM 4360 O O . VAL B 1 278 ? -14.156 2.699 20.359 1 63.34 278 VAL B O 1
ATOM 4363 N N . SER B 1 279 ? -14.516 4.871 21.016 1 61.66 279 SER B N 1
ATOM 4364 C CA . SER B 1 279 ? -13.438 5.48 20.234 1 61.66 279 SER B CA 1
ATOM 4365 C C . SER B 1 279 ? -12.211 5.727 21.109 1 61.66 279 SER B C 1
ATOM 4367 O O . SER B 1 279 ? -12.328 5.922 22.312 1 61.66 279 SER B O 1
#

Solvent-accessible surface area (backbone atoms only — not comparable to full-atom values): 28637 Å² total; per-residue (Å²): 88,38,66,44,81,67,64,89,61,50,32,46,59,48,48,54,47,37,46,74,70,53,83,55,62,70,57,38,54,44,52,63,72,34,39,66,58,28,39,50,44,48,52,50,47,51,55,27,38,74,66,59,37,54,55,69,60,76,76,27,66,38,46,88,84,38,46,27,68,56,44,52,45,44,38,61,64,29,36,62,59,27,84,84,32,26,63,59,48,51,54,52,43,55,64,40,74,53,36,32,9,31,67,77,64,68,50,53,48,68,41,70,30,54,70,66,31,45,80,40,26,29,54,46,56,64,22,46,86,36,47,40,42,21,18,63,65,54,48,57,53,53,60,75,63,74,40,86,41,60,41,59,33,57,78,42,43,64,65,42,75,69,57,88,52,63,27,47,40,37,43,71,40,96,44,78,44,51,41,52,50,50,48,77,54,60,55,85,86,50,53,68,49,59,43,40,12,51,52,42,33,41,60,57,57,44,42,39,64,54,43,29,25,52,49,41,50,47,50,48,29,46,30,54,41,48,49,52,43,43,76,77,49,43,48,65,52,36,24,48,53,29,43,46,50,14,52,9,19,33,71,58,34,45,54,34,63,62,17,16,43,26,47,27,46,38,70,30,64,64,41,36,68,49,36,65,71,44,113,86,39,65,43,80,68,63,88,62,50,32,45,59,48,48,55,48,36,46,73,71,54,84,56,62,70,59,37,54,44,50,64,72,33,39,65,56,29,39,50,43,47,52,50,48,52,54,26,38,75,66,60,38,54,54,68,61,76,76,28,66,38,46,87,84,38,45,27,67,56,44,49,45,44,38,61,64,29,36,62,59,28,83,85,32,26,63,60,47,50,53,51,43,56,64,39,73,54,38,32,8,31,68,75,63,68,49,53,47,68,40,70,30,53,70,66,30,47,80,41,27,28,53,46,56,63,21,45,86,36,47,40,43,20,18,63,64,56,47,58,52,52,59,75,64,73,40,88,40,57,40,60,32,56,77,42,43,62,66,41,76,70,56,87,51,62,26,47,39,37,43,74,41,96,44,80,43,50,41,54,50,49,48,78,54,60,56,84,84,50,51,71,50,58,44,41,12,51,52,42,32,41,60,58,58,45,43,39,64,54,43,31,24,51,50,41,50,48,50,48,29,44,30,54,42,46,49,52,42,44,75,77,48,42,49,63,52,36,25,48,55,29,43,46,52,15,53,10,18,34,71,57,34,45,55,35,63,61,16,16,45,25,46,27,47,38,71,30,65,64,42,36,68,50,36,65,71,45,115

Foldseek 3Di:
DAAFAADPDFLLVLLVLLLVVDPPPVVSVQSVVQSVVLRVLLVVCVVCLQVLNNLPRAWDQDTGPGGLVNLLCSVPPGLCDNPRNVVVQVVQLCRDDPQAARLQRHDGFDGWAQLQH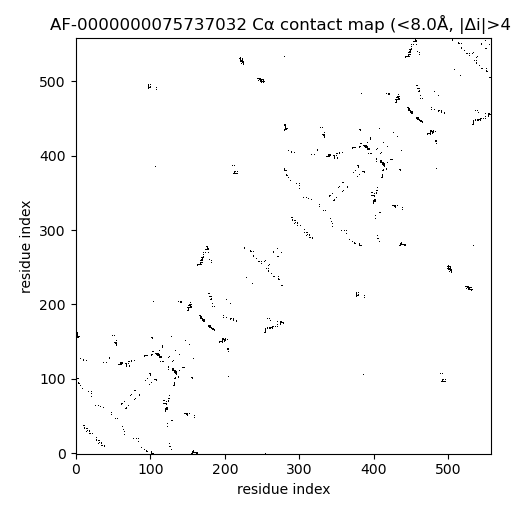SNGHVSCSRGSRRTGGHHPLLNVLCPNDRDNDSLLRADDNHRDDPQPDEFKAWAWDLDQQIWIFIDGHDDPPDDPSVSSNPRNSCVSSVNRVVLRVVLVVVLVVCLVVLVVQVVVHPLVSSLVVLVVQLVVVCVVTVYDSSNNSSVNQSVDSVNSHPSSPRD/DAAFAADPDFLLVLLVLLLVVDPPPVVSVQSVVQSVVLRVLLVVCVVCLQVLNNLPRAWDQDTGPGGLVNLLCSVPPGLCDNPSRVVVQVVQLCRDDPQAARLQRHDGFDGWAQLQHSNGHVSCSRGSRRTGGHHPLLNVLCPNDRDNDSLLRADDNHRDDPQPDEFKAWAWDLDQQIWIFIDGHDDPPDDPSVSSNPRNSCVSSVNRVVLRVVLVVVLVVCLVVLVVQVVVHPLVSSLVVLVVQLVVVCVVTVYDSSNNSSVNQSVDSVNSHPSSPRD